Protein AF-0000000072604830 (afdb_homodimer)

Secondary structure (DSSP, 8-state):
--B-IIIIIIIIIISSEEE-S-SS--EEE-TT-GGGTS-------STTSTT---S-GGGGGG-SHHHHHHHHHHHHHHHHHH-GGGTTS-EEEEEETTHHHHHHHHHHHHHHHHHS--GGG---EEEEEEES---BHHHHHHHHHHHHHHTTSS-HHHHHHHHHH--TTS-GGG--HHHHHHHHHHHHHTTTS-TTSTTSPPP--GGG--S----HHHHHHHHHHHHHHHTS-TTHHHHHHHHHT-HHHHHHTT--TT--SS---SB-SS--------SB-HHHHHHHHHTT-EEEEEEETT-SSS-HHHHHHHHHHHTPPEEEEEEEEEETTEEEEEEEEETTEEEEEETT--SSHHHH-HHHHHHHHHHHHTT-PPPSS--/--B-IIIIIIIIIISSEEE-S-SS--EEE-TT-GGGTS-------STTSTT---S-GGGGGG-SHHHHHHHHHHHHHHHHHH-GGGTTS-EEEEEETTHHHHHHHHHHHHHHHHHS--GGG---EEEEEEES---BHHHHHHHHHHHHHHTTSS-HHHHHHHHHH--TTS-GGG--HHHHHHHHHHHHHTTTS-TTSTTSPPP--GGG--S----HHHHHHHHHHHHHHHTS-TTHHHHHHHHHT-HHHHHHTT--TT--SS---SB-SS--------SB-HHHHHHHHHTT-EEEEEEETT-SSS-HHHHHHHHHHHTPPEEEEEEEEEETTEEEEEEEEETTEEEEEETT--SSHHHH-HHHHHHHHHHHHTT-PPP-S--

Solvent-accessible surface area (backbone atoms only — not comparable to full-atom values): 41103 Å² total; per-residue (Å²): 128,37,50,20,31,53,51,47,42,32,38,54,37,39,28,58,41,31,63,42,96,51,100,49,97,44,74,40,80,37,94,44,19,44,63,80,79,40,90,81,83,77,64,46,49,42,68,57,7,47,73,30,70,71,96,50,77,70,56,67,80,58,36,27,53,66,55,39,26,51,54,52,47,52,47,51,51,51,49,37,67,74,40,55,89,55,41,83,41,84,36,71,48,72,42,52,33,57,24,29,47,51,50,55,52,30,48,49,51,52,54,54,44,49,75,72,47,60,79,87,66,50,64,47,67,52,32,38,40,30,26,24,41,45,46,33,51,37,35,34,51,49,16,24,56,52,46,35,43,67,62,64,68,47,39,70,66,60,51,49,48,39,67,71,62,41,62,46,86,41,57,83,90,67,54,53,71,72,32,47,56,47,50,49,56,57,55,54,55,44,75,69,43,40,44,46,28,63,72,49,73,71,57,78,66,73,75,74,66,71,77,85,83,73,81,65,65,64,53,52,50,54,50,47,54,51,24,52,36,62,64,36,59,65,49,46,68,61,34,44,40,56,49,63,56,32,67,71,50,24,58,76,66,68,41,54,80,83,57,67,94,62,80,54,40,55,52,34,85,78,68,84,67,69,74,45,74,76,63,54,39,54,68,58,51,52,54,40,33,74,70,65,37,42,38,38,40,33,20,17,53,33,12,50,66,44,11,45,48,8,50,51,47,40,52,57,70,66,59,60,56,75,74,38,70,69,39,58,22,35,51,82,56,34,66,38,27,32,33,32,32,34,69,49,36,34,41,34,39,32,60,66,10,17,47,58,33,33,43,60,35,30,65,60,41,38,51,52,50,51,25,58,76,67,71,45,78,70,42,73,52,72,86,128,35,51,19,31,52,50,48,41,32,38,55,37,39,26,60,41,31,64,42,97,51,100,48,98,42,75,39,80,37,94,45,19,44,64,79,78,40,89,81,84,77,65,46,50,42,69,59,7,47,72,30,70,72,96,48,78,70,56,67,79,57,35,27,51,66,55,39,24,50,52,49,49,52,48,52,51,51,50,37,66,75,41,56,90,55,42,83,40,83,36,71,49,73,41,51,33,56,26,29,48,51,50,55,52,31,47,48,52,52,54,54,43,50,75,71,46,59,79,88,65,49,64,47,68,52,33,39,40,30,27,22,41,45,45,32,53,36,34,34,52,49,16,24,54,52,47,36,42,67,61,62,68,48,39,69,65,59,51,50,50,39,66,72,62,42,61,46,86,40,56,82,91,68,53,54,71,71,31,47,56,45,49,48,57,56,56,53,55,44,74,68,43,41,44,49,28,63,75,49,75,71,59,77,67,73,72,74,66,71,76,85,84,72,82,64,66,62,51,53,48,54,50,48,54,51,25,51,38,62,66,39,59,64,50,47,68,60,36,46,41,56,49,63,56,33,67,71,49,24,57,75,66,68,40,55,80,84,57,67,94,61,81,54,42,55,54,35,84,78,68,83,65,68,75,46,73,76,62,53,39,54,69,59,50,52,53,40,31,74,70,66,37,43,38,38,42,34,20,16,53,34,13,51,66,44,12,46,48,8,50,51,46,40,52,58,69,66,60,61,55,76,73,38,70,69,40,57,24,36,50,80,58,33,65,38,28,33,33,33,33,34,69,48,37,32,41,36,39,32,61,65,10,18,48,59,33,32,42,64,35,30,65,61,41,37,52,51,49,52,24,58,77,66,72,45,78,72,43,73,52,72,88

Structure (mmCIF, N/CA/C/O backbone):
data_AF-0000000072604830-model_v1
#
loop_
_entity.id
_entity.type
_entity.pdbx_description
1 polymer Carboxypeptidase
#
loop_
_atom_site.group_PDB
_atom_site.id
_atom_site.type_symbol
_atom_site.label_atom_id
_atom_site.label_alt_id
_atom_site.label_comp_id
_atom_site.label_asym_id
_atom_site.label_entity_id
_atom_site.label_seq_id
_atom_site.pdbx_PDB_ins_code
_atom_site.Cartn_x
_atom_site.Cartn_y
_atom_site.Cartn_z
_atom_site.occupancy
_atom_site.B_iso_or_equiv
_atom_site.auth_seq_id
_atom_site.auth_comp_id
_atom_site.auth_asym_id
_atom_site.auth_atom_id
_atom_site.pdbx_PDB_model_num
ATOM 1 N N . PRO A 1 1 ? -8.211 -21.469 -10.703 1 78.56 1 PRO A N 1
ATOM 2 C CA . PRO A 1 1 ? -7.801 -22.453 -11.711 1 78.56 1 PRO A CA 1
ATOM 3 C C . PRO A 1 1 ? -8.211 -22.062 -13.125 1 78.56 1 PRO A C 1
ATOM 5 O O . PRO A 1 1 ? -9.188 -21.312 -13.305 1 78.56 1 PRO A O 1
ATOM 8 N N . GLY A 1 2 ? -7.328 -22.453 -14.047 1 86.69 2 GLY A N 1
ATOM 9 C CA . GLY A 1 2 ? -7.789 -22.375 -15.422 1 86.69 2 GLY A CA 1
ATOM 10 C C . GLY A 1 2 ? -7.246 -21.172 -16.172 1 86.69 2 GLY A C 1
ATOM 11 O O . GLY A 1 2 ? -7.789 -20.781 -17.203 1 86.69 2 GLY A O 1
ATOM 12 N N . CYS A 1 3 ? -6.215 -20.578 -15.578 1 92.75 3 CYS A N 1
ATOM 13 C CA . CYS A 1 3 ? -5.648 -19.422 -16.281 1 92.75 3 CYS A CA 1
ATOM 14 C C . CYS A 1 3 ? -4.348 -19.812 -16.984 1 92.75 3 CYS A C 1
ATOM 16 O O . CYS A 1 3 ? -3.629 -20.703 -16.516 1 92.75 3 CYS A O 1
ATOM 18 N N . SER A 1 4 ? -4.059 -19.125 -18.031 1 95.44 4 SER A N 1
ATOM 19 C CA . SER A 1 4 ? -3.012 -19.469 -18.984 1 95.44 4 SER A CA 1
ATOM 20 C C . SER A 1 4 ? -1.642 -19.031 -18.484 1 95.44 4 SER A C 1
ATOM 22 O O . SER A 1 4 ? -1.439 -17.844 -18.188 1 95.44 4 SER A O 1
ATOM 24 N N . SER A 1 5 ? -0.705 -19.922 -18.484 1 96 5 SER A N 1
ATOM 25 C CA . SER A 1 5 ? 0.685 -19.594 -18.172 1 96 5 SER A CA 1
ATOM 26 C C . SER A 1 5 ? 1.348 -18.891 -19.344 1 96 5 SER A C 1
ATOM 28 O O . SER A 1 5 ? 2.312 -18.141 -19.156 1 96 5 SER A O 1
ATOM 30 N N . ILE A 1 6 ? 0.886 -19.078 -20.547 1 95.44 6 ILE A N 1
ATOM 31 C CA . ILE A 1 6 ? 1.411 -18.391 -21.719 1 95.44 6 ILE A CA 1
ATOM 32 C C . ILE A 1 6 ? 0.915 -16.953 -21.734 1 95.44 6 ILE A C 1
ATOM 34 O O . ILE A 1 6 ? 1.678 -16.031 -22.016 1 95.44 6 ILE A O 1
ATOM 38 N N . GLY A 1 7 ? -0.315 -16.797 -21.406 1 94.19 7 GLY A N 1
ATOM 39 C CA . GLY A 1 7 ? -0.888 -15.469 -21.375 1 94.19 7 GLY A CA 1
ATOM 40 C C . GLY A 1 7 ? -0.309 -14.586 -20.281 1 94.19 7 GLY A C 1
ATOM 41 O O . GLY A 1 7 ? 0.319 -13.57 -20.562 1 94.19 7 GLY A O 1
ATOM 42 N N . TYR A 1 8 ? -0.467 -15.023 -19.031 1 93.94 8 TYR A N 1
ATOM 43 C CA . TYR A 1 8 ? 0.047 -14.25 -17.906 1 93.94 8 TYR A CA 1
ATOM 44 C C . TYR A 1 8 ? 1.554 -14.422 -17.766 1 93.94 8 TYR A C 1
ATOM 46 O O . TYR A 1 8 ? 2.318 -13.477 -17.969 1 93.94 8 TYR A O 1
ATOM 54 N N . GLY A 1 9 ? 1.972 -15.625 -17.562 1 95.44 9 GLY A N 1
ATOM 55 C CA . GLY A 1 9 ? 3.371 -15.914 -17.297 1 95.44 9 GLY A CA 1
ATOM 56 C C . GLY A 1 9 ? 4.301 -15.453 -18.391 1 95.44 9 GLY A C 1
ATOM 57 O O . GLY A 1 9 ? 5.152 -14.586 -18.188 1 95.44 9 GLY A O 1
ATOM 58 N N . GLU A 1 10 ? 4.113 -15.93 -19.562 1 96.44 10 GLU A N 1
ATOM 59 C CA . GLU A 1 10 ? 5.035 -15.641 -20.656 1 96.44 10 GLU A CA 1
ATOM 60 C C . GLU A 1 10 ? 4.816 -14.227 -21.203 1 96.44 10 GLU A C 1
ATOM 62 O O . GLU A 1 10 ? 5.762 -13.438 -21.281 1 96.44 10 GLU A O 1
ATOM 67 N N . ALA A 1 11 ? 3.633 -13.852 -21.469 1 94.69 11 ALA A N 1
ATOM 68 C CA . ALA A 1 11 ? 3.363 -12.656 -22.266 1 94.69 11 ALA A CA 1
ATOM 69 C C . ALA A 1 11 ? 3.33 -11.414 -21.391 1 94.69 11 ALA A C 1
ATOM 71 O O . ALA A 1 11 ? 3.561 -10.297 -21.875 1 94.69 11 ALA A O 1
ATOM 72 N N . GLU A 1 12 ? 3.1 -11.641 -20.094 1 94 12 GLU A N 1
ATOM 73 C CA . GLU A 1 12 ? 2.852 -10.438 -19.297 1 94 12 GLU A CA 1
ATOM 74 C C . GLU A 1 12 ? 3.814 -10.352 -18.109 1 94 12 GLU A C 1
ATOM 76 O O . GLU A 1 12 ? 3.908 -9.312 -17.469 1 94 12 GLU A O 1
ATOM 81 N N . GLU A 1 13 ? 4.594 -11.414 -17.875 1 95.62 13 GLU A N 1
ATOM 82 C CA . GLU A 1 13 ? 5.41 -11.406 -16.656 1 95.62 13 GLU A CA 1
ATOM 83 C C . GLU A 1 13 ? 6.871 -11.711 -16.969 1 95.62 13 GLU A C 1
ATOM 85 O O . GLU A 1 13 ? 7.73 -10.828 -16.891 1 95.62 13 GLU A O 1
ATOM 90 N N . LEU A 1 14 ? 7.148 -12.906 -17.438 1 95.38 14 LEU A N 1
ATOM 91 C CA . LEU A 1 14 ? 8.5 -13.453 -17.344 1 95.38 14 LEU A CA 1
ATOM 92 C C . LEU A 1 14 ? 9.094 -13.68 -18.734 1 95.38 14 LEU A C 1
ATOM 94 O O . LEU A 1 14 ? 10.289 -13.945 -18.859 1 95.38 14 LEU A O 1
ATOM 98 N N . GLY A 1 15 ? 8.336 -13.602 -19.734 1 95.62 15 GLY A N 1
ATOM 99 C CA . GLY A 1 15 ? 8.805 -13.961 -21.062 1 95.62 15 GLY A CA 1
ATOM 100 C C . GLY A 1 15 ? 9.656 -12.875 -21.703 1 95.62 15 GLY A C 1
ATOM 101 O O . GLY A 1 15 ? 9.844 -11.805 -21.125 1 95.62 15 GLY A O 1
ATOM 102 N N . PRO A 1 16 ? 10.172 -13.133 -22.844 1 95.44 16 PRO A N 1
ATOM 103 C CA . PRO A 1 16 ? 11.141 -12.258 -23.5 1 95.44 16 PRO A CA 1
ATOM 104 C C . PRO A 1 16 ? 10.492 -11.023 -24.141 1 95.44 16 PRO A C 1
ATOM 106 O O . PRO A 1 16 ? 11.18 -10.039 -24.422 1 95.44 16 PRO A O 1
ATOM 109 N N . PHE A 1 17 ? 9.133 -11.164 -24.359 1 93.25 17 PHE A N 1
ATOM 110 C CA . PHE A 1 17 ? 8.477 -10.07 -25.062 1 93.25 17 PHE A CA 1
ATOM 111 C C . PHE A 1 17 ? 7.211 -9.641 -24.328 1 93.25 17 PHE A C 1
ATOM 113 O O . PHE A 1 17 ? 6.488 -10.477 -23.781 1 93.25 17 PHE A O 1
ATOM 120 N N . PHE A 1 18 ? 6.98 -8.344 -24.391 1 90 18 PHE A N 1
ATOM 121 C CA . PHE A 1 18 ? 5.707 -7.785 -23.938 1 90 18 PHE A CA 1
ATOM 122 C C . PHE A 1 18 ? 4.906 -7.262 -25.125 1 90 18 PHE A C 1
ATOM 124 O O . PHE A 1 18 ? 5.473 -6.699 -26.078 1 90 18 PHE A O 1
ATOM 131 N N . LEU A 1 19 ? 3.729 -7.422 -24.969 1 87.19 19 LEU A N 1
ATOM 132 C CA . LEU A 1 19 ? 2.834 -6.969 -26.031 1 87.19 19 LEU A CA 1
ATOM 133 C C . LEU A 1 19 ? 2.531 -5.48 -25.891 1 87.19 19 LEU A C 1
ATOM 135 O O . LEU A 1 19 ? 2.525 -4.949 -24.781 1 87.19 19 LEU A O 1
ATOM 139 N N . GLN A 1 20 ? 2.381 -4.789 -26.984 1 82.75 20 GLN A N 1
ATOM 140 C CA . GLN A 1 20 ? 2.086 -3.361 -27 1 82.75 20 GLN A CA 1
ATOM 141 C C . GLN A 1 20 ? 0.689 -3.092 -27.547 1 82.75 20 GLN A C 1
ATOM 143 O O . GLN A 1 20 ? 0.086 -3.963 -28.188 1 82.75 20 GLN A O 1
ATOM 148 N N . ASP A 1 21 ? 0.238 -1.872 -27.156 1 78.81 21 ASP A N 1
ATOM 149 C CA . ASP A 1 21 ? -1.032 -1.411 -27.703 1 78.81 21 ASP A CA 1
ATOM 150 C C . ASP A 1 21 ? -0.893 -1.054 -29.188 1 78.81 21 ASP A C 1
ATOM 152 O O . ASP A 1 21 ? -0.492 0.062 -29.516 1 78.81 21 ASP A O 1
ATOM 156 N N . SER A 1 22 ? -1.045 -1.968 -30 1 71.56 22 SER A N 1
ATOM 157 C CA . SER A 1 22 ? -0.882 -1.733 -31.438 1 71.56 22 SER A CA 1
ATOM 158 C C . SER A 1 22 ? -1.846 -2.59 -32.25 1 71.56 22 SER A C 1
ATOM 160 O O . SER A 1 22 ? -2.211 -3.691 -31.828 1 71.56 22 SER A O 1
ATOM 162 N N . SER A 1 23 ? -2.34 -1.896 -33.188 1 70.19 23 SER A N 1
ATOM 163 C CA . SER A 1 23 ? -3.168 -2.631 -34.125 1 70.19 23 SER A CA 1
ATOM 164 C C . SER A 1 23 ? -2.363 -3.715 -34.844 1 70.19 23 SER A C 1
ATOM 166 O O . SER A 1 23 ? -2.936 -4.656 -35.406 1 70.19 23 SER A O 1
ATOM 168 N N . GLN A 1 24 ? -1.056 -3.521 -34.781 1 73.81 24 GLN A N 1
ATOM 169 C CA . GLN A 1 24 ? -0.147 -4.527 -35.312 1 73.81 24 GLN A CA 1
ATOM 170 C C . GLN A 1 24 ? 0.562 -5.285 -34.219 1 73.81 24 GLN A C 1
ATOM 172 O O . GLN A 1 24 ? 0.688 -4.781 -33.094 1 73.81 24 GLN A O 1
ATOM 177 N N . PRO A 1 25 ? 0.838 -6.48 -34.625 1 72 25 PRO A N 1
ATOM 178 C CA . PRO A 1 25 ? 1.626 -7.199 -33.625 1 72 25 PRO A CA 1
ATOM 179 C C . PRO A 1 25 ? 2.965 -6.523 -33.344 1 72 25 PRO A C 1
ATOM 181 O O . PRO A 1 25 ? 3.838 -6.473 -34.188 1 72 25 PRO A O 1
ATOM 184 N N . LYS A 1 26 ? 3.035 -5.812 -32.344 1 83.06 26 LYS A N 1
ATOM 185 C CA . LYS A 1 26 ? 4.273 -5.168 -31.906 1 83.06 26 LYS A CA 1
ATOM 186 C C . LYS A 1 26 ? 4.723 -5.691 -30.547 1 83.06 26 LYS A C 1
ATOM 188 O O . LYS A 1 26 ? 3.91 -5.824 -29.625 1 83.06 26 LYS A O 1
ATOM 193 N N . LEU A 1 27 ? 5.957 -6.168 -30.578 1 90.38 27 LEU A N 1
ATOM 194 C CA . LEU A 1 27 ? 6.547 -6.742 -29.375 1 90.38 27 LEU A CA 1
ATOM 195 C C . LEU A 1 27 ? 7.68 -5.863 -28.844 1 90.38 27 LEU A C 1
ATOM 197 O O . LEU A 1 27 ? 8.43 -5.281 -29.625 1 90.38 27 LEU A O 1
ATOM 201 N N . LYS A 1 28 ? 7.648 -5.734 -27.641 1 90.38 28 LYS A N 1
ATOM 202 C CA . LYS A 1 28 ? 8.758 -5.07 -26.953 1 90.38 28 LYS A CA 1
ATOM 203 C C . LYS A 1 28 ? 9.594 -6.066 -26.156 1 90.38 28 LYS A C 1
ATOM 205 O O . LYS A 1 28 ? 9.055 -6.945 -25.484 1 90.38 28 LYS A O 1
ATOM 210 N N . LEU A 1 29 ? 10.875 -5.938 -26.281 1 94.38 29 LEU A N 1
ATOM 211 C CA . LEU A 1 29 ? 11.773 -6.82 -25.547 1 94.38 29 LEU A CA 1
ATOM 212 C C . LEU A 1 29 ? 11.672 -6.578 -24.047 1 94.38 29 LEU A C 1
ATOM 214 O O . LEU A 1 29 ? 11.609 -5.43 -23.594 1 94.38 29 LEU A O 1
ATOM 218 N N . ASN A 1 30 ? 11.633 -7.609 -23.25 1 94.44 30 ASN A N 1
ATOM 219 C CA . ASN A 1 30 ? 11.703 -7.586 -21.797 1 94.44 30 ASN A CA 1
ATOM 220 C C . ASN A 1 30 ? 13.133 -7.75 -21.297 1 94.44 30 ASN A C 1
ATOM 222 O O . ASN A 1 30 ? 13.688 -8.852 -21.328 1 94.44 30 ASN A O 1
ATOM 226 N N . PRO A 1 31 ? 13.75 -6.703 -20.828 1 95.38 31 PRO A N 1
ATOM 227 C CA . PRO A 1 31 ? 15.141 -6.828 -20.391 1 95.38 31 PRO A CA 1
ATOM 228 C C . PRO A 1 31 ? 15.289 -7.664 -19.125 1 95.38 31 PRO A C 1
ATOM 230 O O . PRO A 1 31 ? 16.406 -8.094 -18.781 1 95.38 31 PRO A O 1
ATOM 233 N N . TYR A 1 32 ? 14.211 -7.969 -18.5 1 96.12 32 TYR A N 1
ATOM 234 C CA . TYR A 1 32 ? 14.281 -8.711 -17.25 1 96.12 32 TYR A CA 1
ATOM 235 C C . TYR A 1 32 ? 13.602 -10.07 -17.375 1 96.12 32 TYR A C 1
ATOM 237 O O . TYR A 1 32 ? 13.062 -10.594 -16.406 1 96.12 32 TYR A O 1
ATOM 245 N N . SER A 1 33 ? 13.586 -10.562 -18.531 1 97.19 33 SER A N 1
ATOM 246 C CA . SER A 1 33 ? 13.023 -11.891 -18.766 1 97.19 33 SER A CA 1
ATOM 247 C C . SER A 1 33 ? 13.766 -12.961 -17.969 1 97.19 33 SER A C 1
ATOM 249 O O . SER A 1 33 ? 14.984 -12.867 -17.781 1 97.19 33 SER A O 1
ATOM 251 N N . TRP A 1 34 ? 13.078 -13.977 -17.578 1 98.06 34 TRP A N 1
ATOM 252 C CA . TRP A 1 34 ? 13.672 -15.023 -16.75 1 98.06 34 TRP A CA 1
ATOM 253 C C . TRP A 1 34 ? 14.602 -15.906 -17.594 1 98.06 34 TRP A C 1
ATOM 255 O O . TRP A 1 34 ? 15.461 -16.609 -17.047 1 98.06 34 TRP A O 1
ATOM 265 N N . ASN A 1 35 ? 14.492 -15.852 -18.922 1 96.75 35 ASN A N 1
ATOM 266 C CA . ASN A 1 35 ? 15.383 -16.641 -19.75 1 96.75 35 ASN A CA 1
ATOM 267 C C . ASN A 1 35 ? 16.797 -16.078 -19.766 1 96.75 35 ASN A C 1
ATOM 269 O O . ASN A 1 35 ? 17.719 -16.703 -20.297 1 96.75 35 ASN A O 1
ATOM 273 N N . ASN A 1 36 ? 16.938 -14.984 -19.141 1 95.81 36 ASN A N 1
ATOM 274 C CA . ASN A 1 36 ? 18.281 -14.484 -18.859 1 95.81 36 ASN A CA 1
ATOM 275 C C . ASN A 1 36 ? 19.016 -15.383 -17.859 1 95.81 36 ASN A C 1
ATOM 277 O O . ASN A 1 36 ? 20.25 -15.352 -17.781 1 95.81 36 ASN A O 1
ATOM 281 N N . ALA A 1 37 ? 18.266 -16.219 -17.156 1 96.44 37 ALA A N 1
ATOM 282 C CA . ALA A 1 37 ? 18.875 -17 -16.094 1 96.44 37 ALA A CA 1
ATOM 283 C C . ALA A 1 37 ? 18.672 -18.5 -16.328 1 96.44 37 ALA A C 1
ATOM 285 O O . ALA A 1 37 ? 19.484 -19.312 -15.906 1 96.44 37 ALA A O 1
ATOM 286 N N . VAL A 1 38 ? 17.562 -18.812 -17 1 97.19 38 VAL A N 1
ATOM 287 C CA . VAL A 1 38 ? 17.203 -20.219 -17.125 1 97.19 38 VAL A CA 1
ATOM 288 C C . VAL A 1 38 ? 16.531 -20.453 -18.469 1 97.19 38 VAL A C 1
ATOM 290 O O . VAL A 1 38 ? 16.094 -19.5 -19.125 1 97.19 38 VAL A O 1
ATOM 293 N N . ASN A 1 39 ? 16.5 -21.75 -18.875 1 96.69 39 ASN A N 1
ATOM 294 C CA . ASN A 1 39 ? 15.555 -22.156 -19.922 1 96.69 39 ASN A CA 1
ATOM 295 C C . ASN A 1 39 ? 14.125 -22.203 -19.391 1 96.69 39 ASN A C 1
ATOM 297 O O . ASN A 1 39 ? 13.891 -22.641 -18.266 1 96.69 39 ASN A O 1
ATOM 301 N N . LEU A 1 40 ? 13.195 -21.766 -20.188 1 96.75 40 LEU A N 1
ATOM 302 C CA . LEU A 1 40 ? 11.82 -21.656 -19.703 1 96.75 40 LEU A CA 1
ATOM 303 C C . LEU A 1 40 ? 10.898 -22.594 -20.484 1 96.75 40 LEU A C 1
ATOM 305 O O . LEU A 1 40 ? 11.031 -22.719 -21.703 1 96.75 40 LEU A O 1
ATOM 309 N N . LEU A 1 41 ? 10.094 -23.25 -19.797 1 96.44 41 LEU A N 1
ATOM 310 C CA . LEU A 1 41 ? 8.984 -24.031 -20.328 1 96.44 41 LEU A CA 1
ATOM 311 C C . LEU A 1 41 ? 7.656 -23.562 -19.719 1 96.44 41 LEU A C 1
ATOM 313 O O . LEU A 1 41 ? 7.5 -23.531 -18.5 1 96.44 41 LEU A O 1
ATOM 317 N N . PHE A 1 42 ? 6.762 -23.109 -20.562 1 96.38 42 PHE A N 1
ATOM 318 C CA . PHE A 1 42 ? 5.43 -22.734 -20.125 1 96.38 42 PHE A CA 1
ATOM 319 C C . PHE A 1 42 ? 4.402 -23.797 -20.516 1 96.38 42 PHE A C 1
ATOM 321 O O . PHE A 1 42 ? 4.398 -24.281 -21.641 1 96.38 42 PHE A O 1
ATOM 328 N N . LEU A 1 43 ? 3.598 -24.094 -19.594 1 95.38 43 LEU A N 1
ATOM 329 C CA . LEU A 1 43 ? 2.607 -25.141 -19.828 1 95.38 43 LEU A CA 1
ATOM 330 C C . LEU A 1 43 ? 1.2 -24.625 -19.547 1 95.38 43 LEU A C 1
ATOM 332 O O . LEU A 1 43 ? 0.929 -24.109 -18.453 1 95.38 43 LEU A O 1
ATOM 336 N N . GLU A 1 44 ? 0.365 -24.672 -20.5 1 94.62 44 GLU A N 1
ATOM 337 C CA . GLU A 1 44 ? -1.056 -24.438 -20.266 1 94.62 44 GLU A CA 1
ATOM 338 C C . GLU A 1 44 ? -1.76 -25.703 -19.812 1 94.62 44 GLU A C 1
ATOM 340 O O . GLU A 1 44 ? -1.876 -26.672 -20.578 1 94.62 44 GLU A O 1
ATOM 345 N N . SER A 1 45 ? -2.111 -25.703 -18.703 1 93.5 45 SER A N 1
ATOM 346 C CA . SER A 1 45 ? -2.766 -26.828 -18.062 1 93.5 45 SER A CA 1
ATOM 347 C C . SER A 1 45 ? -3.896 -26.375 -17.156 1 93.5 45 SER A C 1
ATOM 349 O O . SER A 1 45 ? -3.842 -25.266 -16.594 1 93.5 45 SER A O 1
ATOM 351 N N . PRO A 1 46 ? -5 -27.219 -16.969 1 93.06 46 PRO A N 1
ATOM 352 C CA . PRO A 1 46 ? -5.312 -28.484 -17.625 1 93.06 46 PRO A CA 1
ATOM 353 C C . PRO A 1 46 ? -5.898 -28.312 -19.016 1 93.06 46 PRO A C 1
ATOM 355 O O . PRO A 1 46 ? -5.809 -27.219 -19.594 1 93.06 46 PRO A O 1
ATOM 358 N N . VAL A 1 47 ? -6.277 -29.406 -19.578 1 91.56 47 VAL A N 1
ATOM 359 C CA . VAL A 1 47 ? -6.957 -29.344 -20.875 1 91.56 47 VAL A CA 1
ATOM 360 C C . VAL A 1 47 ? -8.07 -28.297 -20.812 1 91.56 47 VAL A C 1
ATOM 362 O O . VAL A 1 47 ? -8.797 -28.203 -19.828 1 91.56 47 VAL A O 1
ATOM 365 N N . GLY A 1 48 ? -8.148 -27.438 -21.859 1 89.81 48 GLY A N 1
ATOM 366 C CA . GLY A 1 48 ? -9.156 -26.391 -21.906 1 89.81 48 GLY A CA 1
ATOM 367 C C . GLY A 1 48 ? -8.594 -25 -21.641 1 89.81 48 GLY A C 1
ATOM 368 O O . GLY A 1 48 ? -9.242 -24 -21.938 1 89.81 48 GLY A O 1
ATOM 369 N N . VAL A 1 49 ? -7.418 -24.969 -21.125 1 93.56 49 VAL A N 1
ATOM 370 C CA . VAL A 1 49 ? -6.773 -23.688 -20.844 1 93.56 49 VAL A CA 1
ATOM 371 C C . VAL A 1 49 ? -5.941 -23.25 -22.047 1 93.56 49 VAL A C 1
ATOM 373 O O . VAL A 1 49 ? -5.102 -24.016 -22.531 1 93.56 49 VAL A O 1
ATOM 376 N N . GLY A 1 50 ? -6.191 -22.031 -22.484 1 94.25 50 GLY A N 1
ATOM 377 C CA . GLY A 1 50 ? -5.449 -21.516 -23.609 1 94.25 50 GLY A CA 1
ATOM 378 C C . GLY A 1 50 ? -5.539 -22.391 -24.844 1 94.25 50 GLY A C 1
ATOM 379 O O . GLY A 1 50 ? -6.637 -22.734 -25.297 1 94.25 50 GLY A O 1
ATOM 380 N N . PHE A 1 51 ? -4.34 -22.906 -25.297 1 94.44 51 PHE A N 1
ATOM 381 C CA . PHE A 1 51 ? -4.281 -23.719 -26.5 1 94.44 51 PHE A CA 1
ATOM 382 C C . PHE A 1 51 ? -4.277 -25.203 -26.172 1 94.44 51 PHE A C 1
ATOM 384 O O . PHE A 1 51 ? -4.219 -26.047 -27.062 1 94.44 51 PHE A O 1
ATOM 391 N N . SER A 1 52 ? -4.316 -25.516 -24.875 1 92.88 52 SER A N 1
ATOM 392 C CA . SER A 1 52 ? -4.344 -26.922 -24.484 1 92.88 52 SER A CA 1
ATOM 393 C C . SER A 1 52 ? -5.648 -27.594 -24.906 1 92.88 52 SER A C 1
ATOM 395 O O . SER A 1 52 ? -6.73 -27.016 -24.719 1 92.88 52 SER A O 1
ATOM 397 N N . TYR A 1 53 ? -5.5 -28.781 -25.469 1 89.62 53 TYR A N 1
ATOM 398 C CA . TYR A 1 53 ? -6.684 -29.453 -25.984 1 89.62 53 TYR A CA 1
ATOM 399 C C . TYR A 1 53 ? -6.609 -30.953 -25.734 1 89.62 53 TYR A C 1
ATOM 401 O O . TYR A 1 53 ? -5.586 -31.469 -25.281 1 89.62 53 TYR A O 1
ATOM 409 N N . THR A 1 54 ? -7.68 -31.594 -25.891 1 88.19 54 THR A N 1
ATOM 410 C CA . THR A 1 54 ? -7.809 -33.062 -25.797 1 88.19 54 THR A CA 1
ATOM 411 C C . THR A 1 54 ? -8.633 -33.594 -26.969 1 88.19 54 THR A C 1
ATOM 413 O O . THR A 1 54 ? -9.43 -32.844 -27.562 1 88.19 54 THR A O 1
ATOM 416 N N . ASN A 1 55 ? -8.312 -34.844 -27.281 1 86.25 55 ASN A N 1
ATOM 417 C CA . ASN A 1 55 ? -9.094 -35.531 -28.297 1 86.25 55 ASN A CA 1
ATOM 418 C C . ASN A 1 55 ? -10.25 -36.312 -27.672 1 86.25 55 ASN A C 1
ATOM 420 O O . ASN A 1 55 ? -11.031 -36.938 -28.391 1 86.25 55 ASN A O 1
ATOM 424 N N . THR A 1 56 ? -10.305 -36.219 -26.406 1 86.94 56 THR A N 1
ATOM 425 C CA . THR A 1 56 ? -11.352 -36.906 -25.656 1 86.94 56 THR A CA 1
ATOM 426 C C . THR A 1 56 ? -12.211 -35.938 -24.875 1 86.94 56 THR A C 1
ATOM 428 O O . THR A 1 56 ? -11.758 -35.375 -23.875 1 86.94 56 THR A O 1
ATOM 431 N N . SER A 1 57 ? -13.453 -35.875 -25.203 1 79.5 57 SER A N 1
ATOM 432 C CA . SER A 1 57 ? -14.344 -34.875 -24.656 1 79.5 57 SER A CA 1
ATOM 433 C C . SER A 1 57 ? -14.578 -35.094 -23.172 1 79.5 57 SER A C 1
ATOM 435 O O . SER A 1 57 ? -14.797 -34.125 -22.422 1 79.5 57 SER A O 1
ATOM 437 N N . SER A 1 58 ? -14.523 -36.312 -22.719 1 83.69 58 SER A N 1
ATOM 438 C CA . SER A 1 58 ? -14.82 -36.594 -21.312 1 83.69 58 SER A CA 1
ATOM 439 C C . SER A 1 58 ? -13.75 -36.031 -20.391 1 83.69 58 SER A C 1
ATOM 441 O O . SER A 1 58 ? -13.977 -35.906 -19.188 1 83.69 58 SER A O 1
ATOM 443 N N . ASP A 1 59 ? -12.617 -35.625 -20.922 1 85.5 59 ASP A N 1
ATOM 444 C CA . ASP A 1 59 ? -11.508 -35.125 -20.094 1 85.5 59 ASP A CA 1
ATOM 445 C C . ASP A 1 59 ? -11.891 -33.844 -19.406 1 85.5 59 ASP A C 1
ATOM 447 O O . ASP A 1 59 ? -11.469 -33.594 -18.281 1 85.5 59 ASP A O 1
ATOM 451 N N . ILE A 1 60 ? -12.711 -33.062 -20.047 1 83.25 60 ILE A N 1
ATOM 452 C CA . ILE A 1 60 ? -13.062 -31.75 -19.562 1 83.25 60 ILE A CA 1
ATOM 453 C C . ILE A 1 60 ? -13.953 -31.875 -18.328 1 83.25 60 ILE A C 1
ATOM 455 O O . ILE A 1 60 ? -13.961 -31 -17.453 1 83.25 60 ILE A O 1
ATOM 459 N N . SER A 1 61 ? -14.648 -33 -18.203 1 84.06 61 SER A N 1
ATOM 460 C CA . SER A 1 61 ? -15.586 -33.219 -17.109 1 84.06 61 SER A CA 1
ATOM 461 C C . SER A 1 61 ? -14.891 -33.812 -15.891 1 84.06 61 SER A C 1
ATOM 463 O O . SER A 1 61 ? -15.508 -34 -14.836 1 84.06 61 SER A O 1
ATOM 465 N N . GLU A 1 62 ? -13.633 -34.062 -16.031 1 88.94 62 GLU A N 1
ATOM 466 C CA . GLU A 1 62 ? -12.914 -34.719 -14.945 1 88.94 62 GLU A CA 1
ATOM 467 C C . GLU A 1 62 ? -11.844 -33.812 -14.352 1 88.94 62 GLU A C 1
ATOM 469 O O . GLU A 1 62 ? -10.992 -34.281 -13.586 1 88.94 62 GLU A O 1
ATOM 474 N N . LEU A 1 63 ? -11.945 -32.625 -14.656 1 91.88 63 LEU A N 1
ATOM 475 C CA . LEU A 1 63 ? -10.875 -31.719 -14.281 1 91.88 63 LEU A CA 1
ATOM 476 C C . LEU A 1 63 ? -10.805 -31.562 -12.766 1 91.88 63 LEU A C 1
ATOM 478 O O . LEU A 1 63 ? -11.836 -31.609 -12.086 1 91.88 63 LEU A O 1
ATOM 482 N N . GLY A 1 64 ? -9.648 -31.422 -12.203 1 93.94 64 GLY A N 1
ATOM 483 C CA . GLY A 1 64 ? -9.281 -31.25 -10.805 1 93.94 64 GLY A CA 1
ATOM 484 C C . GLY A 1 64 ? -7.785 -31.156 -10.586 1 93.94 64 GLY A C 1
ATOM 485 O O . GLY A 1 64 ? -7.008 -31.219 -11.539 1 93.94 64 GLY A O 1
ATOM 486 N N . ASP A 1 65 ? -7.426 -30.984 -9.367 1 96.31 65 ASP A N 1
ATOM 487 C CA . ASP A 1 65 ? -6.008 -30.844 -9.047 1 96.31 65 ASP A CA 1
ATOM 488 C C . ASP A 1 65 ? -5.238 -32.125 -9.367 1 96.31 65 ASP A C 1
ATOM 490 O O . ASP A 1 65 ? -4.152 -32.062 -9.953 1 96.31 65 ASP A O 1
ATOM 494 N N . ALA A 1 66 ? -5.812 -33.25 -9.008 1 96 66 ALA A N 1
ATOM 495 C CA . ALA A 1 66 ? -5.121 -34.531 -9.164 1 96 66 ALA A CA 1
ATOM 496 C C . ALA A 1 66 ? -4.828 -34.812 -10.625 1 96 66 ALA A C 1
ATOM 498 O O . ALA A 1 66 ? -3.705 -35.188 -10.984 1 96 66 ALA A O 1
ATOM 499 N N . ILE A 1 67 ? -5.859 -34.719 -11.461 1 95.12 67 ILE A N 1
ATOM 500 C CA . ILE A 1 67 ? -5.676 -35.031 -12.875 1 95.12 67 ILE A CA 1
ATOM 501 C C . ILE A 1 67 ? -4.738 -34 -13.508 1 95.12 67 ILE A C 1
ATOM 503 O O . ILE A 1 67 ? -3.965 -34.312 -14.406 1 95.12 67 ILE A O 1
ATOM 507 N N . THR A 1 68 ? -4.836 -32.75 -13.086 1 96.31 68 THR A N 1
ATOM 508 C CA . THR A 1 68 ? -3.938 -31.703 -13.594 1 96.31 68 THR A CA 1
ATOM 509 C C . THR A 1 68 ? -2.486 -32.062 -13.273 1 96.31 68 THR A C 1
ATOM 511 O O . THR A 1 68 ? -1.61 -31.938 -14.133 1 96.31 68 THR A O 1
ATOM 514 N N . ALA A 1 69 ? -2.205 -32.469 -12.039 1 97.5 69 ALA A N 1
ATOM 515 C CA . ALA A 1 69 ? -0.856 -32.875 -11.633 1 97.5 69 ALA A CA 1
ATOM 516 C C . ALA A 1 69 ? -0.362 -34.062 -12.43 1 97.5 69 ALA A C 1
ATOM 518 O O . ALA A 1 69 ? 0.775 -34.094 -12.906 1 97.5 69 ALA A O 1
ATOM 519 N N . LYS A 1 70 ? -1.193 -35.031 -12.602 1 96.31 70 LYS A N 1
ATOM 520 C CA . LYS A 1 70 ? -0.827 -36.25 -13.32 1 96.31 70 LYS A CA 1
ATOM 521 C C . LYS A 1 70 ? -0.511 -35.938 -14.789 1 96.31 70 LYS A C 1
ATOM 523 O O . LYS A 1 70 ? 0.48 -36.438 -15.328 1 96.31 70 LYS A O 1
ATOM 528 N N . ASP A 1 71 ? -1.397 -35.188 -15.391 1 95.81 71 ASP A N 1
ATOM 529 C CA . ASP A 1 71 ? -1.191 -34.844 -16.797 1 95.81 71 ASP A CA 1
ATOM 530 C C . ASP A 1 71 ? 0.084 -34.031 -16.969 1 95.81 71 ASP A C 1
ATOM 532 O O . ASP A 1 71 ? 0.831 -34.25 -17.938 1 95.81 71 ASP A O 1
ATOM 536 N N . SER A 1 72 ? 0.301 -33.125 -16.078 1 97.19 72 SER A N 1
ATOM 537 C CA . SER A 1 72 ? 1.514 -32.312 -16.141 1 97.19 72 SER A CA 1
ATOM 538 C C . SER A 1 72 ? 2.76 -33.188 -15.953 1 97.19 72 SER A C 1
ATOM 540 O O . SER A 1 72 ? 3.77 -32.969 -16.625 1 97.19 72 SER A O 1
ATOM 542 N N . HIS A 1 73 ? 2.691 -34.094 -15 1 96.62 73 HIS A N 1
ATOM 543 C CA . HIS A 1 73 ? 3.807 -35 -14.773 1 96.62 73 HIS A CA 1
ATOM 544 C C . HIS A 1 73 ? 4.102 -35.812 -16.016 1 96.62 73 HIS A C 1
ATOM 546 O O . HIS A 1 73 ? 5.258 -35.969 -16.406 1 96.62 73 HIS A O 1
ATOM 552 N N . THR A 1 74 ? 3.053 -36.344 -16.625 1 95.38 74 THR A N 1
ATOM 553 C CA . THR A 1 74 ? 3.201 -37.125 -17.859 1 95.38 74 THR A CA 1
ATOM 554 C C . THR A 1 74 ? 3.844 -36.281 -18.953 1 95.38 74 THR A C 1
ATOM 556 O O . THR A 1 74 ? 4.723 -36.75 -19.672 1 95.38 74 THR A O 1
ATOM 559 N N . PHE A 1 75 ? 3.365 -35.062 -19.078 1 96.12 75 PHE A N 1
ATOM 560 C CA . PHE A 1 75 ? 3.943 -34.156 -20.062 1 96.12 75 PHE A CA 1
ATOM 561 C C . PHE A 1 75 ? 5.441 -34 -19.828 1 96.12 75 PHE A C 1
ATOM 563 O O . PHE A 1 75 ? 6.23 -34.094 -20.766 1 96.12 75 PHE A O 1
ATOM 570 N N . ILE A 1 76 ? 5.879 -33.75 -18.578 1 96.44 76 ILE A N 1
ATOM 571 C CA . ILE A 1 76 ? 7.273 -33.469 -18.266 1 96.44 76 ILE A CA 1
ATOM 572 C C . ILE A 1 76 ? 8.133 -34.688 -18.578 1 96.44 76 ILE A C 1
ATOM 574 O O . ILE A 1 76 ? 9.211 -34.562 -19.156 1 96.44 76 ILE A O 1
ATOM 578 N N . ILE A 1 77 ? 7.648 -35.844 -18.234 1 94 77 ILE A N 1
ATOM 579 C CA . ILE A 1 77 ? 8.375 -37.062 -18.5 1 94 77 ILE A CA 1
ATOM 580 C C . ILE A 1 77 ? 8.578 -37.25 -20.016 1 94 77 ILE A C 1
ATOM 582 O O . ILE A 1 77 ? 9.688 -37.5 -20.469 1 94 77 ILE A O 1
ATOM 586 N N . ASN A 1 78 ? 7.523 -37.062 -20.719 1 95.31 78 ASN A N 1
ATOM 587 C CA . ASN A 1 78 ? 7.602 -37.25 -22.156 1 95.31 78 ASN A CA 1
ATOM 588 C C . ASN A 1 78 ? 8.445 -36.156 -22.812 1 95.31 78 ASN A C 1
ATOM 590 O O . ASN A 1 78 ? 9.117 -36.406 -23.812 1 95.31 78 ASN A O 1
ATOM 594 N N . TRP A 1 79 ? 8.352 -34.969 -22.297 1 95.75 79 TRP A N 1
ATOM 595 C CA . TRP A 1 79 ? 9.172 -33.875 -22.797 1 95.75 79 TRP A CA 1
ATOM 596 C C . TRP A 1 79 ? 10.656 -34.188 -22.656 1 95.75 79 TRP A C 1
ATOM 598 O O . TRP A 1 79 ? 11.438 -34.031 -23.594 1 95.75 79 TRP A O 1
ATOM 608 N N . PHE A 1 80 ? 11.078 -34.781 -21.516 1 94.69 80 PHE A N 1
ATOM 609 C CA . PHE A 1 80 ? 12.477 -35.094 -21.281 1 94.69 80 PHE A CA 1
ATOM 610 C C . PHE A 1 80 ? 12.898 -36.281 -22.125 1 94.69 80 PHE A C 1
ATOM 612 O O . PHE A 1 80 ? 14.062 -36.406 -22.531 1 94.69 80 PHE A O 1
ATOM 619 N N . ARG A 1 81 ? 11.945 -37.156 -22.406 1 93.19 81 ARG A N 1
ATOM 620 C CA . ARG A 1 81 ? 12.242 -38.25 -23.312 1 93.19 81 ARG A CA 1
ATOM 621 C C . ARG A 1 81 ? 12.5 -37.75 -24.719 1 93.19 81 ARG A C 1
ATOM 623 O O . ARG A 1 81 ? 13.391 -38.25 -25.422 1 93.19 81 ARG A O 1
ATOM 630 N N . ARG A 1 82 ? 11.742 -36.812 -25.047 1 95.25 82 ARG A N 1
ATOM 631 C CA . ARG A 1 82 ? 11.859 -36.25 -26.391 1 95.25 82 ARG A CA 1
ATOM 632 C C . ARG A 1 82 ? 13.109 -35.375 -26.516 1 95.25 82 ARG A C 1
ATOM 634 O O . ARG A 1 82 ? 13.727 -35.312 -27.578 1 95.25 82 ARG A O 1
ATOM 641 N N . PHE A 1 83 ? 13.508 -34.719 -25.422 1 95.56 83 PHE A N 1
ATOM 642 C CA . PHE A 1 83 ? 14.672 -33.844 -25.406 1 95.56 83 PHE A CA 1
ATOM 643 C C . PHE A 1 83 ? 15.656 -34.281 -24.328 1 95.56 83 PHE A C 1
ATOM 645 O O . PHE A 1 83 ? 15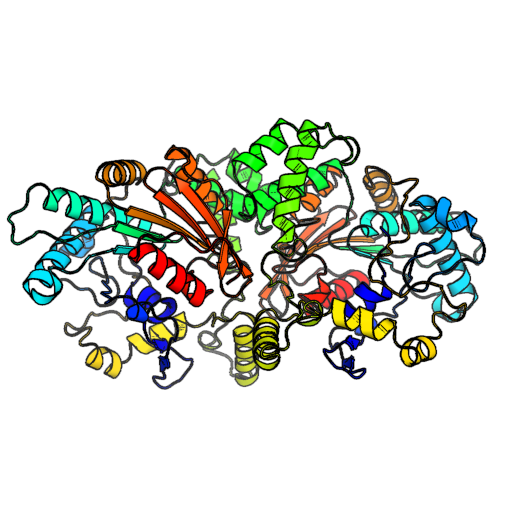.906 -33.531 -23.375 1 95.56 83 PHE A O 1
ATOM 652 N N . PRO A 1 84 ? 16.359 -35.375 -24.562 1 93.25 84 PRO A N 1
ATOM 653 C CA . PRO A 1 84 ? 17.203 -35.969 -23.531 1 93.25 84 PRO A CA 1
ATOM 654 C C . PRO A 1 84 ? 18.406 -35.094 -23.172 1 93.25 84 PRO A C 1
ATOM 656 O O . PRO A 1 84 ? 18.984 -35.281 -22.094 1 93.25 84 PRO A O 1
ATOM 659 N N . GLN A 1 85 ? 18.797 -34.156 -24.047 1 94.06 85 GLN A N 1
ATOM 660 C CA . GLN A 1 85 ? 19.922 -33.281 -23.766 1 94.06 85 GLN A CA 1
ATOM 661 C C . GLN A 1 85 ? 19.656 -32.406 -22.531 1 94.06 85 GLN A C 1
ATOM 663 O O . GLN A 1 85 ? 20.594 -31.875 -21.938 1 94.06 85 GLN A O 1
ATOM 668 N N . PHE A 1 86 ? 18.391 -32.312 -22.125 1 95.06 86 PHE A N 1
ATOM 669 C CA . PHE A 1 86 ? 18.047 -31.422 -21.016 1 95.06 86 PHE A CA 1
ATOM 670 C C . PHE A 1 86 ? 17.828 -32.25 -19.734 1 95.06 86 PHE A C 1
ATOM 672 O O . PHE A 1 86 ? 17.609 -31.672 -18.656 1 95.06 86 PHE A O 1
ATOM 679 N N . ARG A 1 87 ? 17.984 -33.5 -19.75 1 91.38 87 ARG A N 1
ATOM 680 C CA . ARG A 1 87 ? 17.641 -34.375 -18.625 1 91.38 87 ARG A CA 1
ATOM 681 C C . ARG A 1 87 ? 18.578 -34.125 -17.453 1 91.38 87 ARG A C 1
ATOM 683 O O . ARG A 1 87 ? 18.188 -34.281 -16.297 1 91.38 87 ARG A O 1
ATOM 690 N N . SER A 1 88 ? 19.797 -33.875 -17.75 1 92.44 88 SER A N 1
ATOM 691 C CA . SER A 1 88 ? 20.781 -33.719 -16.688 1 92.44 88 SER A CA 1
ATOM 692 C C . SER A 1 88 ? 20.703 -32.312 -16.062 1 92.44 88 SER A C 1
ATOM 694 O O . SER A 1 88 ? 21.297 -32.094 -15.008 1 92.44 88 SER A O 1
ATOM 696 N N . HIS A 1 89 ? 19.938 -31.453 -16.656 1 95.56 89 HIS A N 1
ATOM 697 C CA . HIS A 1 89 ? 19.828 -30.109 -16.125 1 95.56 89 HIS A CA 1
ATOM 698 C C . HIS A 1 89 ? 19.016 -30.094 -14.828 1 95.56 89 HIS A C 1
ATOM 700 O O . HIS A 1 89 ? 18.078 -30.875 -14.672 1 95.56 89 HIS A O 1
ATOM 706 N N . LYS A 1 90 ? 19.438 -29.172 -13.883 1 97.75 90 LYS A N 1
ATOM 707 C CA . LYS A 1 90 ? 18.578 -28.922 -12.727 1 97.75 90 LYS A CA 1
ATOM 708 C C . LYS A 1 90 ? 17.203 -28.438 -13.172 1 97.75 90 LYS A C 1
ATOM 710 O O . LYS A 1 90 ? 17.094 -27.641 -14.102 1 97.75 90 LYS A O 1
ATOM 715 N N . PHE A 1 91 ? 16.172 -29 -12.555 1 98.19 91 PHE A N 1
ATOM 716 C CA . PHE A 1 91 ? 14.797 -28.688 -12.914 1 98.19 91 PHE A CA 1
ATOM 717 C C . PHE A 1 91 ? 14.086 -28 -11.758 1 98.19 91 PHE A C 1
ATOM 719 O O . PHE A 1 91 ? 14.25 -28.391 -10.602 1 98.19 91 PHE A O 1
ATOM 726 N N . TYR A 1 92 ? 13.414 -26.969 -12.016 1 98.56 92 TYR A N 1
ATOM 727 C CA . TYR A 1 92 ? 12.633 -26.203 -11.062 1 98.56 92 TYR A CA 1
ATOM 728 C C . TYR A 1 92 ? 11.227 -25.953 -11.586 1 98.56 92 TYR A C 1
ATOM 730 O O . TYR A 1 92 ? 10.984 -26 -12.797 1 98.56 92 TYR A O 1
ATOM 738 N N . ILE A 1 93 ? 10.344 -25.734 -10.711 1 98.69 93 ILE A N 1
ATOM 739 C CA . ILE A 1 93 ? 8.984 -25.344 -11.078 1 98.69 93 ILE A CA 1
ATOM 740 C C . ILE A 1 93 ? 8.633 -24.016 -10.414 1 98.69 93 ILE A C 1
ATOM 742 O O . ILE A 1 93 ? 9.023 -23.766 -9.273 1 98.69 93 ILE A O 1
ATOM 746 N N . ALA A 1 94 ? 7.949 -23.172 -11.109 1 98.31 94 ALA A N 1
ATOM 747 C CA . ALA A 1 94 ? 7.469 -21.906 -10.555 1 98.31 94 ALA A CA 1
ATOM 748 C C . ALA A 1 94 ? 6 -21.672 -10.914 1 98.31 94 ALA A C 1
ATOM 750 O O . ALA A 1 94 ? 5.504 -22.219 -11.898 1 98.31 94 ALA A O 1
ATOM 751 N N . GLY A 1 95 ? 5.324 -20.969 -10.164 1 97.44 95 GLY A N 1
ATOM 752 C CA . GLY A 1 95 ? 3.939 -20.594 -10.406 1 97.44 95 GLY A CA 1
ATOM 753 C C . GLY A 1 95 ? 3.439 -19.5 -9.477 1 97.44 95 GLY A C 1
ATOM 754 O O . GLY A 1 95 ? 4.172 -19.047 -8.594 1 97.44 95 GLY 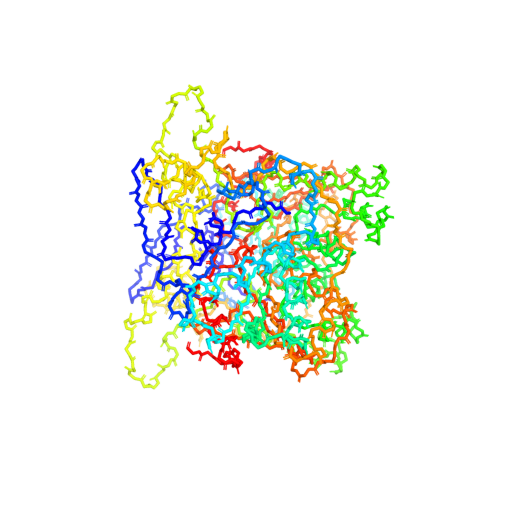A O 1
ATOM 755 N N . GLU A 1 96 ? 2.279 -19.047 -9.727 1 96.56 96 GLU A N 1
ATOM 756 C CA . GLU A 1 96 ? 1.665 -17.969 -8.953 1 96.56 96 GLU A CA 1
ATOM 757 C C . GLU A 1 96 ? 0.18 -18.234 -8.719 1 96.56 96 GLU A C 1
ATOM 759 O O . GLU A 1 96 ? -0.473 -18.891 -9.531 1 96.56 96 GLU A O 1
ATOM 764 N N . SER A 1 97 ? -0.324 -17.734 -7.617 1 96.81 97 SER A N 1
ATOM 765 C CA . SER A 1 97 ? -1.76 -17.797 -7.359 1 96.81 97 SER A CA 1
ATOM 766 C C . SER A 1 97 ? -2.201 -19.234 -7.074 1 96.81 97 SER A C 1
ATOM 768 O O . SER A 1 97 ? -1.653 -19.891 -6.191 1 96.81 97 SER A O 1
ATOM 770 N N . TYR A 1 98 ? -3.08 -19.797 -7.898 1 96.12 98 TYR A N 1
ATOM 771 C CA . TYR A 1 98 ? -3.557 -21.156 -7.676 1 96.12 98 TYR A CA 1
ATOM 772 C C . TYR A 1 98 ? -2.434 -22.172 -7.875 1 96.12 98 TYR A C 1
ATOM 774 O O . TYR A 1 98 ? -2.557 -23.328 -7.473 1 96.12 98 TYR A O 1
ATOM 782 N N . ALA A 1 99 ? -1.333 -21.656 -8.383 1 97.12 99 ALA A N 1
ATOM 783 C CA . ALA A 1 99 ? -0.154 -22.516 -8.477 1 97.12 99 ALA A CA 1
ATOM 784 C C . ALA A 1 99 ? 0.321 -22.953 -7.098 1 97.12 99 ALA A C 1
ATOM 786 O O . ALA A 1 99 ? 1.125 -23.875 -6.973 1 97.12 99 ALA A O 1
ATOM 787 N N . GLY A 1 100 ? -0.22 -22.344 -6.09 1 98.25 100 GLY A N 1
ATOM 788 C CA . GLY A 1 100 ? -0.013 -22.859 -4.75 1 98.25 100 GLY A CA 1
ATOM 789 C C . GLY A 1 100 ? -0.556 -24.266 -4.57 1 98.25 100 GLY A C 1
ATOM 790 O O . GLY A 1 100 ? -0.152 -24.984 -3.652 1 98.25 100 GLY A O 1
ATOM 791 N N . HIS A 1 101 ? -1.449 -24.656 -5.41 1 97.56 101 HIS A N 1
ATOM 792 C CA . HIS A 1 101 ? -1.933 -26.031 -5.469 1 97.56 101 HIS A CA 1
ATOM 793 C C . HIS A 1 101 ? -1.192 -26.828 -6.531 1 97.56 101 HIS A C 1
ATOM 795 O O . HIS A 1 101 ? -0.625 -27.891 -6.238 1 97.56 101 HIS A O 1
ATOM 801 N N . TYR A 1 102 ? -1.088 -26.297 -7.691 1 98.12 102 TYR A N 1
ATOM 802 C CA . TYR A 1 102 ? -0.556 -27.016 -8.852 1 98.12 102 TYR A CA 1
ATOM 803 C C . TYR A 1 102 ? 0.896 -27.406 -8.625 1 98.12 102 TYR A C 1
ATOM 805 O O . TYR A 1 102 ? 1.265 -28.562 -8.828 1 98.12 102 TYR A O 1
ATOM 813 N N . VAL A 1 103 ? 1.668 -26.469 -8.188 1 98.69 103 VAL A N 1
ATOM 814 C CA . VAL A 1 103 ? 3.115 -26.656 -8.164 1 98.69 103 VAL A CA 1
ATOM 815 C C . VAL A 1 103 ? 3.494 -27.656 -7.086 1 98.69 103 VAL A C 1
ATOM 817 O O . VAL A 1 103 ? 4.211 -28.625 -7.355 1 98.69 103 VAL A O 1
ATOM 820 N N . PRO A 1 104 ? 2.992 -27.531 -5.863 1 98.88 104 PRO A N 1
ATOM 821 C CA . PRO A 1 104 ? 3.344 -28.531 -4.855 1 98.88 104 PRO A CA 1
ATOM 822 C C . PRO A 1 104 ? 2.84 -29.922 -5.211 1 98.88 104 PRO A C 1
ATOM 824 O O . PRO A 1 104 ? 3.545 -30.922 -4.996 1 98.88 104 PRO A O 1
ATOM 827 N N . GLN A 1 105 ? 1.685 -30 -5.762 1 98.69 105 GLN A N 1
ATOM 828 C CA . GLN A 1 105 ? 1.129 -31.312 -6.082 1 98.69 105 GLN A CA 1
ATOM 829 C C . GLN A 1 105 ? 1.91 -31.984 -7.211 1 98.69 105 GLN A C 1
ATOM 831 O O . GLN A 1 105 ? 2.174 -33.188 -7.16 1 98.69 105 GLN A O 1
ATOM 836 N N . LEU A 1 106 ? 2.238 -31.219 -8.219 1 98.62 106 LEU A N 1
ATOM 837 C CA . LEU A 1 106 ? 3.111 -31.75 -9.266 1 98.62 106 LEU A CA 1
ATOM 838 C C . LEU A 1 106 ? 4.473 -32.125 -8.695 1 98.62 106 LEU A C 1
ATOM 840 O O . LEU A 1 106 ? 5.02 -33.188 -9.047 1 98.62 106 LEU A O 1
ATOM 844 N N . SER A 1 107 ? 5.02 -31.297 -7.848 1 98.81 107 SER A N 1
ATOM 845 C CA . SER A 1 107 ? 6.309 -31.547 -7.215 1 98.81 107 SER A CA 1
ATOM 846 C C . SER A 1 107 ? 6.285 -32.844 -6.402 1 98.81 107 SER A C 1
ATOM 848 O O . SER A 1 107 ? 7.262 -33.594 -6.391 1 98.81 107 SER A O 1
ATOM 850 N N . GLU A 1 108 ? 5.188 -33.031 -5.719 1 98.12 108 GLU A N 1
ATOM 851 C CA . GLU A 1 108 ? 5.047 -34.25 -4.926 1 98.12 108 GLU A CA 1
ATOM 852 C C . GLU A 1 108 ? 5.117 -35.5 -5.805 1 98.12 108 GLU A C 1
ATOM 854 O O . GLU A 1 108 ? 5.773 -36.469 -5.453 1 98.12 108 GLU A O 1
ATOM 859 N N . LEU A 1 109 ? 4.48 -35.469 -6.953 1 96.5 109 LEU A N 1
ATOM 860 C CA . LEU A 1 109 ? 4.508 -36.594 -7.887 1 96.5 109 LEU A CA 1
ATOM 861 C C . LEU A 1 109 ? 5.922 -36.844 -8.398 1 96.5 109 LEU A C 1
ATOM 863 O O . LEU A 1 109 ? 6.367 -37.969 -8.5 1 96.5 109 LEU A O 1
ATOM 867 N N . ILE A 1 110 ? 6.566 -35.75 -8.781 1 97.25 110 ILE A N 1
ATOM 868 C CA . ILE A 1 110 ? 7.934 -35.875 -9.273 1 97.25 110 ILE A CA 1
ATOM 869 C C . ILE A 1 110 ? 8.828 -36.469 -8.18 1 97.25 110 ILE A C 1
ATOM 871 O O . ILE A 1 110 ? 9.625 -37.375 -8.445 1 97.25 110 ILE A O 1
ATOM 875 N N . PHE A 1 111 ? 8.688 -35.938 -6.969 1 96.81 111 PHE A N 1
ATOM 876 C CA . PHE A 1 111 ? 9.469 -36.375 -5.82 1 96.81 111 PHE A CA 1
ATOM 877 C C . PHE A 1 111 ? 9.273 -37.875 -5.582 1 96.81 111 PHE A C 1
ATOM 879 O O . PHE A 1 111 ? 10.25 -38.625 -5.441 1 96.81 111 PHE A O 1
ATOM 886 N N . ASP A 1 112 ? 8.047 -38.344 -5.578 1 95.31 112 ASP A N 1
ATOM 887 C CA . ASP A 1 112 ? 7.723 -39.75 -5.344 1 95.31 112 ASP A CA 1
ATOM 888 C C . ASP A 1 112 ? 8.25 -40.625 -6.473 1 95.31 112 ASP A C 1
ATOM 890 O O . ASP A 1 112 ? 8.766 -41.719 -6.223 1 95.31 112 ASP A O 1
ATOM 894 N N . ASN A 1 113 ? 8.047 -40.125 -7.637 1 93.38 113 ASN A N 1
ATOM 895 C CA . ASN A 1 113 ? 8.539 -40.875 -8.781 1 93.38 113 ASN A CA 1
ATOM 896 C C . ASN A 1 113 ? 10.055 -41 -8.758 1 93.38 113 ASN A C 1
ATOM 898 O O . ASN A 1 113 ? 10.602 -42.031 -9.188 1 93.38 113 ASN A O 1
ATOM 902 N N . ASN A 1 114 ? 10.734 -40 -8.375 1 93.5 114 ASN A N 1
ATOM 903 C CA . ASN A 1 114 ? 12.195 -40 -8.297 1 93.5 114 ASN A CA 1
ATOM 904 C C . ASN A 1 114 ? 12.688 -41.031 -7.266 1 93.5 114 ASN A C 1
ATOM 906 O O . ASN A 1 114 ? 13.797 -41.531 -7.375 1 93.5 114 ASN A O 1
ATOM 910 N N . LEU A 1 115 ? 11.969 -41.375 -6.25 1 89.69 115 LEU A N 1
ATOM 911 C CA . LEU A 1 115 ? 12.336 -42.312 -5.215 1 89.69 115 LEU A CA 1
ATOM 912 C C . LEU A 1 115 ? 12.203 -43.75 -5.723 1 89.69 115 LEU A C 1
ATOM 914 O O . LEU A 1 115 ? 12.938 -44.656 -5.293 1 89.69 115 LEU A O 1
ATOM 918 N N . ASN A 1 116 ? 11.203 -44.031 -6.602 1 75.88 116 ASN A N 1
ATOM 919 C CA . ASN A 1 116 ? 10.93 -45.375 -7.074 1 75.88 116 ASN A CA 1
ATOM 920 C C . ASN A 1 116 ? 11.18 -45.5 -8.57 1 75.88 116 ASN A C 1
ATOM 922 O O . ASN A 1 116 ? 10.469 -46.25 -9.258 1 75.88 116 ASN A O 1
ATOM 926 N N . HIS A 1 117 ? 12.102 -44.875 -9.156 1 63.41 117 HIS A N 1
ATOM 927 C CA . HIS A 1 117 ? 12 -44.656 -10.594 1 63.41 117 HIS A CA 1
ATOM 928 C C . HIS A 1 117 ? 12.898 -45.656 -11.352 1 63.41 117 HIS A C 1
ATOM 930 O O . HIS A 1 117 ? 13.898 -46.125 -10.812 1 63.41 117 HIS A O 1
ATOM 936 N N . ALA A 1 118 ? 12.273 -46.062 -12.422 1 65.94 118 ALA A N 1
ATOM 937 C CA . ALA A 1 118 ? 13.211 -46.469 -13.469 1 65.94 118 ALA A CA 1
ATOM 938 C C . ALA A 1 118 ? 14.125 -45.312 -13.859 1 65.94 118 ALA A C 1
ATOM 940 O O . ALA A 1 118 ? 13.703 -44.156 -13.867 1 65.94 118 ALA A O 1
ATOM 941 N N . GLU A 1 119 ? 15.312 -45.562 -13.938 1 65.75 119 GLU A N 1
ATOM 942 C CA . GLU A 1 119 ? 16.359 -44.594 -14.219 1 65.75 119 GLU A CA 1
ATOM 943 C C . GLU A 1 119 ? 15.938 -43.625 -15.328 1 65.75 119 GLU A C 1
ATOM 945 O O . GLU A 1 119 ? 16.219 -42.438 -15.266 1 65.75 119 GLU A O 1
ATOM 950 N N . LYS A 1 120 ? 15.07 -44.062 -16.234 1 73.69 120 LYS A N 1
ATOM 951 C CA . LYS A 1 120 ? 14.766 -43.281 -17.422 1 73.69 120 LYS A CA 1
ATOM 952 C C . LYS A 1 120 ? 13.742 -42.188 -17.109 1 73.69 120 LYS A C 1
ATOM 954 O O . LYS A 1 120 ? 13.602 -41.25 -17.875 1 73.69 120 LYS A O 1
ATOM 959 N N . ASP A 1 121 ? 13.203 -42.188 -16.016 1 84.88 121 ASP A N 1
ATOM 960 C CA . ASP A 1 121 ? 12.148 -41.219 -15.734 1 84.88 121 ASP A CA 1
ATOM 961 C C . ASP A 1 121 ? 12.539 -40.312 -14.57 1 84.88 121 ASP A C 1
ATOM 963 O O . ASP A 1 121 ? 11.695 -39.562 -14.039 1 84.88 121 ASP A O 1
ATOM 967 N N . TYR A 1 122 ? 13.797 -40.375 -14.242 1 91.5 122 TYR A N 1
ATOM 968 C CA . TYR A 1 122 ? 14.297 -39.531 -13.172 1 91.5 122 TYR A CA 1
ATOM 969 C C . TYR A 1 122 ? 14.375 -38.062 -13.625 1 91.5 122 TYR A C 1
ATOM 971 O O . TYR A 1 122 ? 14.859 -37.781 -14.727 1 91.5 122 TYR A O 1
ATOM 979 N N . ILE A 1 123 ? 13.836 -37.188 -12.875 1 94.81 123 ILE A N 1
ATOM 980 C CA . ILE A 1 123 ? 13.93 -35.75 -13.102 1 94.81 123 ILE A CA 1
ATOM 981 C C . ILE A 1 123 ? 14.82 -35.125 -12.039 1 94.81 123 ILE A C 1
ATOM 983 O O . ILE A 1 123 ? 14.617 -35.312 -10.844 1 94.81 123 ILE A O 1
ATOM 987 N N . ASN A 1 124 ? 15.891 -34.375 -12.414 1 95.69 124 ASN A N 1
ATOM 988 C CA . ASN A 1 124 ? 16.781 -33.688 -11.492 1 95.69 124 ASN A CA 1
ATOM 989 C C . ASN A 1 124 ? 16.109 -32.5 -10.836 1 95.69 124 ASN A C 1
ATOM 991 O O . ASN A 1 124 ? 16.578 -31.375 -10.969 1 95.69 124 ASN A O 1
ATOM 995 N N . PHE A 1 125 ? 15.07 -32.812 -10.109 1 97.44 125 PHE A N 1
ATOM 996 C CA . PHE A 1 125 ? 14.195 -31.828 -9.5 1 97.44 125 PHE A CA 1
ATOM 997 C C . PHE A 1 125 ? 14.82 -31.266 -8.234 1 97.44 125 PHE A C 1
ATOM 999 O O . PHE A 1 125 ? 15.125 -32 -7.301 1 97.44 125 PHE A O 1
ATOM 1006 N N . LYS A 1 126 ? 14.977 -29.859 -8.156 1 98.12 126 LYS A N 1
ATOM 1007 C CA . LYS A 1 126 ? 15.727 -29.25 -7.066 1 98.12 126 LYS A CA 1
ATOM 1008 C C . LYS A 1 126 ? 14.812 -28.422 -6.172 1 98.12 126 LYS A C 1
ATOM 1010 O O . LYS A 1 126 ? 15.117 -28.188 -5 1 98.12 126 LYS A O 1
ATOM 1015 N N . GLY A 1 127 ? 13.719 -27.953 -6.672 1 98.5 127 GLY A N 1
ATOM 1016 C CA . GLY A 1 127 ? 12.867 -27.109 -5.848 1 98.5 127 GLY A CA 1
ATOM 1017 C C . GLY A 1 127 ? 11.867 -26.297 -6.656 1 98.5 127 GLY A C 1
ATOM 1018 O O . GLY A 1 127 ? 11.789 -26.438 -7.879 1 98.5 127 GLY A O 1
ATOM 1019 N N . PHE A 1 128 ? 11.07 -25.469 -5.965 1 98.81 128 PHE A N 1
ATOM 1020 C CA . PHE A 1 128 ? 10.094 -24.656 -6.68 1 98.81 128 PHE A CA 1
ATOM 1021 C C . PHE A 1 128 ? 9.883 -23.312 -5.969 1 98.81 128 PHE A C 1
ATOM 1023 O O . PHE A 1 128 ? 10.234 -23.172 -4.797 1 98.81 128 PHE A O 1
ATOM 1030 N N . LEU A 1 129 ? 9.367 -22.391 -6.691 1 97.94 129 LEU A N 1
ATOM 1031 C CA . LEU A 1 129 ? 9.047 -21.031 -6.27 1 97.94 129 LEU A CA 1
ATOM 1032 C C . LEU A 1 129 ? 7.59 -20.703 -6.574 1 97.94 129 LEU A C 1
ATOM 1034 O O . LEU A 1 129 ? 7.141 -20.859 -7.715 1 97.94 129 LEU A O 1
ATOM 1038 N N . ILE A 1 130 ? 6.848 -20.266 -5.523 1 98.62 130 ILE A N 1
ATOM 1039 C CA . ILE A 1 130 ? 5.441 -19.953 -5.773 1 98.62 130 ILE A CA 1
ATOM 1040 C C . ILE A 1 130 ? 5.113 -18.562 -5.223 1 98.62 130 ILE A C 1
ATOM 1042 O O . ILE A 1 130 ? 5.527 -18.219 -4.113 1 98.62 130 ILE A O 1
ATOM 1046 N N . GLY A 1 131 ? 4.438 -17.734 -5.996 1 98.5 131 GLY A N 1
ATOM 1047 C CA . GLY A 1 131 ? 4.137 -16.344 -5.668 1 98.5 131 GLY A CA 1
ATOM 1048 C C . GLY A 1 131 ? 2.67 -16.109 -5.355 1 98.5 131 GLY A C 1
ATOM 1049 O O . GLY A 1 131 ? 1.793 -16.656 -6.027 1 98.5 131 GLY A O 1
ATOM 1050 N N . ASN A 1 132 ? 2.518 -15.234 -4.324 1 98.31 132 ASN A N 1
ATOM 1051 C CA . ASN A 1 132 ? 1.145 -14.992 -3.896 1 98.31 132 ASN A CA 1
ATOM 1052 C C . ASN A 1 132 ? 0.278 -16.234 -4.047 1 98.31 132 ASN A C 1
ATOM 1054 O O . ASN A 1 132 ? -0.781 -16.188 -4.676 1 98.31 132 ASN A O 1
ATOM 1058 N N . ALA A 1 133 ? 0.638 -17.266 -3.375 1 98.5 133 ALA A N 1
ATOM 1059 C CA . ALA A 1 133 ? 0.171 -18.625 -3.623 1 98.5 133 ALA A CA 1
ATOM 1060 C C . ALA A 1 133 ? -1.017 -18.969 -2.727 1 98.5 133 ALA A C 1
ATOM 1062 O O . ALA A 1 133 ? -0.99 -18.703 -1.522 1 98.5 133 ALA A O 1
ATOM 1063 N N . LEU A 1 134 ? -1.984 -19.531 -3.348 1 97.5 134 LEU A N 1
ATOM 1064 C CA . LEU A 1 134 ? -3.066 -20.125 -2.572 1 97.5 134 LEU A CA 1
ATOM 1065 C C . LEU A 1 134 ? -2.607 -21.406 -1.895 1 97.5 134 LEU A C 1
ATOM 1067 O O . LEU A 1 134 ? -2.215 -22.359 -2.568 1 97.5 134 LEU A O 1
ATOM 1071 N N . LEU A 1 135 ? -2.662 -21.453 -0.507 1 98.25 135 LEU A N 1
ATOM 1072 C CA . LEU A 1 135 ? -2.041 -22.578 0.172 1 98.25 135 LEU A CA 1
ATOM 1073 C C . LEU A 1 135 ? -3 -23.203 1.181 1 98.25 135 LEU A C 1
ATOM 1075 O O . LEU A 1 135 ? -2.906 -24.391 1.478 1 98.25 135 LEU A O 1
ATOM 1079 N N . ASP A 1 136 ? -3.834 -22.359 1.735 1 98.12 136 ASP A N 1
ATOM 1080 C CA . ASP A 1 136 ? -4.707 -22.797 2.826 1 98.12 136 ASP A CA 1
ATOM 1081 C C . ASP A 1 136 ? -5.992 -21.969 2.854 1 98.12 136 ASP A C 1
ATOM 1083 O O . ASP A 1 136 ? -5.969 -20.781 3.152 1 98.12 136 ASP A O 1
ATOM 1087 N N . ASP A 1 137 ? -7.098 -22.594 2.666 1 95.12 137 ASP A N 1
ATOM 1088 C CA . ASP A 1 137 ? -8.375 -21.906 2.488 1 95.12 137 ASP A CA 1
ATOM 1089 C C . ASP A 1 137 ? -8.695 -21.016 3.695 1 95.12 137 ASP A C 1
ATOM 1091 O O . ASP A 1 137 ? -9.117 -19.875 3.537 1 95.12 137 ASP A O 1
ATOM 1095 N N . GLU A 1 138 ? -8.523 -21.531 4.863 1 97.38 138 GLU A N 1
ATOM 1096 C CA . GLU A 1 138 ? -8.875 -20.812 6.086 1 97.38 138 GLU A CA 1
ATOM 1097 C C . GLU A 1 138 ? -8.078 -19.531 6.223 1 97.38 138 GLU A C 1
ATOM 1099 O O . GLU A 1 138 ? -8.648 -18.438 6.344 1 97.38 138 GLU A O 1
ATOM 1104 N N . THR A 1 139 ? -6.766 -19.641 6.176 1 98.25 139 THR A N 1
ATOM 1105 C CA . THR A 1 139 ? -5.887 -18.5 6.406 1 98.25 139 THR A CA 1
ATOM 1106 C C . THR A 1 139 ? -5.914 -17.547 5.219 1 98.25 139 THR A C 1
ATOM 1108 O O . THR A 1 139 ? -5.785 -16.328 5.387 1 98.25 139 THR A O 1
ATOM 1111 N N . ASP A 1 140 ? -6.059 -18.094 4.008 1 97.31 140 ASP A N 1
ATOM 1112 C CA . ASP A 1 140 ? -6.145 -17.266 2.818 1 97.31 140 ASP A CA 1
ATOM 1113 C C . ASP A 1 140 ? -7.395 -16.391 2.85 1 97.31 140 ASP A C 1
ATOM 1115 O O . ASP A 1 140 ? -7.336 -15.195 2.537 1 97.31 140 ASP A O 1
ATOM 1119 N N . GLN A 1 141 ? -8.516 -16.953 3.248 1 96.12 141 GLN A N 1
ATOM 1120 C CA . GLN A 1 141 ? -9.758 -16.188 3.324 1 96.12 141 GLN A CA 1
ATOM 1121 C C . GLN A 1 141 ? -9.688 -15.133 4.418 1 96.12 141 GLN A C 1
ATOM 1123 O O . GLN A 1 141 ? -10.047 -13.977 4.195 1 96.12 141 GLN A O 1
ATOM 1128 N N . LYS A 1 142 ? -9.227 -15.539 5.566 1 98 142 LYS A N 1
ATOM 1129 C CA . LYS A 1 142 ? -9.102 -14.594 6.672 1 98 142 LYS A CA 1
ATOM 1130 C C . LYS A 1 142 ? -8.164 -13.445 6.309 1 98 142 LYS A C 1
ATOM 1132 O O . LYS A 1 142 ? -8.469 -12.281 6.57 1 98 142 LYS A O 1
ATOM 1137 N N . GLY A 1 143 ? -7.016 -13.852 5.746 1 98.12 143 GLY A N 1
ATOM 1138 C CA . GLY A 1 143 ? -6.016 -12.859 5.391 1 98.12 143 GLY A CA 1
ATOM 1139 C C . GLY A 1 143 ? -6.508 -11.859 4.363 1 98.12 143 GLY A C 1
ATOM 1140 O O . GLY A 1 143 ? -6.145 -10.68 4.41 1 98.12 143 GLY A O 1
ATOM 1141 N N . MET A 1 144 ? -7.281 -12.336 3.438 1 97.31 144 MET A N 1
ATOM 1142 C CA . MET A 1 144 ? -7.848 -11.477 2.402 1 97.31 144 MET A CA 1
ATOM 1143 C C . MET A 1 144 ? -8.742 -10.406 3.014 1 97.31 144 MET A C 1
ATOM 1145 O O . MET A 1 144 ? -8.672 -9.234 2.633 1 97.31 144 MET A O 1
ATOM 1149 N N . ILE A 1 145 ? -9.57 -10.773 3.982 1 98.19 145 ILE A N 1
ATOM 1150 C CA . ILE A 1 145 ? -10.508 -9.859 4.629 1 98.19 145 ILE A CA 1
ATOM 1151 C C . ILE A 1 145 ? -9.742 -8.859 5.492 1 98.19 145 ILE A C 1
ATOM 1153 O O . ILE A 1 145 ? -9.992 -7.656 5.426 1 98.19 145 ILE A O 1
ATOM 1157 N N . ASP A 1 146 ? -8.797 -9.352 6.266 1 98.31 146 ASP A N 1
ATOM 1158 C CA . ASP A 1 146 ? -7.992 -8.477 7.117 1 98.31 146 ASP A CA 1
ATOM 1159 C C . ASP A 1 146 ? -7.227 -7.453 6.285 1 98.31 146 ASP A C 1
ATOM 1161 O O . ASP A 1 146 ? -7.164 -6.273 6.641 1 98.31 146 ASP A O 1
ATOM 1165 N N . TYR A 1 147 ? -6.695 -7.926 5.223 1 98.44 147 TYR A N 1
ATOM 1166 C CA . TYR A 1 147 ? -5.922 -7.059 4.34 1 98.44 147 TYR A CA 1
ATOM 1167 C C . TYR A 1 147 ? -6.785 -5.934 3.785 1 98.44 147 TYR A C 1
ATOM 1169 O O . TYR A 1 147 ? -6.352 -4.777 3.73 1 98.44 147 TYR A O 1
ATOM 1177 N N . ALA A 1 148 ? -7.941 -6.25 3.338 1 98.25 148 ALA A N 1
ATOM 1178 C CA . ALA A 1 148 ? -8.844 -5.258 2.76 1 98.25 148 ALA A CA 1
ATOM 1179 C C . ALA A 1 148 ? -9.188 -4.172 3.775 1 98.25 148 ALA A C 1
ATOM 1181 O O . ALA A 1 148 ? -9.25 -2.988 3.434 1 98.25 148 ALA A O 1
ATOM 1182 N N . TRP A 1 149 ? -9.43 -4.574 4.992 1 98.38 149 TRP A N 1
ATOM 1183 C CA . TRP A 1 149 ? -9.758 -3.602 6.027 1 98.38 149 TRP A CA 1
ATOM 1184 C C . TRP A 1 149 ? -8.547 -2.744 6.375 1 98.38 149 TRP A C 1
ATOM 1186 O O . TRP A 1 149 ? -8.648 -1.518 6.449 1 98.38 149 TRP A O 1
ATOM 1196 N N . ASP A 1 150 ? -7.395 -3.371 6.488 1 96.75 150 ASP A N 1
ATOM 1197 C CA . ASP A 1 150 ? -6.164 -2.701 6.898 1 96.75 150 ASP A CA 1
ATOM 1198 C C . ASP A 1 150 ? -5.703 -1.701 5.84 1 96.75 150 ASP A C 1
ATOM 1200 O O . ASP A 1 150 ? -5.035 -0.715 6.16 1 96.75 150 ASP A O 1
ATOM 1204 N N . HIS A 1 151 ? -6.055 -1.957 4.617 1 97.12 151 HIS A N 1
ATOM 1205 C CA . HIS A 1 151 ? -5.633 -1.089 3.521 1 97.12 151 HIS A CA 1
ATOM 1206 C C . HIS A 1 151 ? -6.754 -0.136 3.113 1 97.12 151 HIS A C 1
ATOM 1208 O O . HIS A 1 151 ? -6.703 0.461 2.035 1 97.12 151 HIS A O 1
ATOM 1214 N N . ALA A 1 152 ? -7.781 -0.03 3.908 1 97.12 152 ALA A N 1
ATOM 1215 C CA . ALA A 1 152 ? -8.844 0.971 3.812 1 97.12 152 ALA A CA 1
ATOM 1216 C C . ALA A 1 152 ? -9.75 0.692 2.621 1 97.12 152 ALA A C 1
ATOM 1218 O O . ALA A 1 152 ? -10.375 1.608 2.08 1 97.12 152 ALA A O 1
ATOM 1219 N N . VAL A 1 153 ? -9.859 -0.57 2.219 1 97.5 153 VAL A N 1
ATOM 1220 C CA . VAL A 1 153 ? -10.664 -0.919 1.052 1 97.5 153 VAL A CA 1
ATOM 1221 C C . VAL A 1 153 ? -12.117 -1.117 1.464 1 97.5 153 VAL A C 1
ATOM 1223 O O . VAL A 1 153 ? -13.031 -0.802 0.701 1 97.5 153 VAL A O 1
ATOM 1226 N N . ILE A 1 154 ? -12.328 -1.619 2.693 1 98.06 154 ILE A N 1
ATOM 1227 C CA . ILE A 1 154 ? -13.695 -1.893 3.119 1 98.06 154 ILE A CA 1
ATOM 1228 C C . ILE A 1 154 ? -13.984 -1.174 4.438 1 98.06 154 ILE A C 1
ATOM 1230 O O . ILE A 1 154 ? -13.055 -0.76 5.137 1 98.06 154 ILE A O 1
ATOM 1234 N N . SER A 1 155 ? -15.234 -1.051 4.754 1 97.69 155 SER A N 1
ATOM 1235 C CA . SER A 1 155 ? -15.688 -0.332 5.941 1 97.69 155 SER A CA 1
ATOM 1236 C C . SER A 1 155 ? -15.469 -1.158 7.203 1 97.69 155 SER A C 1
ATOM 1238 O O . SER A 1 155 ? -15.273 -2.373 7.133 1 97.69 155 SER A O 1
ATOM 1240 N N . ASP A 1 156 ? -15.492 -0.457 8.328 1 97.19 156 ASP A N 1
ATOM 1241 C CA . ASP A 1 156 ? -15.484 -1.133 9.617 1 97.19 156 ASP A CA 1
ATOM 1242 C C . ASP A 1 156 ? -16.656 -2.105 9.742 1 97.19 156 ASP A C 1
ATOM 1244 O O . ASP A 1 156 ? -16.484 -3.236 10.203 1 97.19 156 ASP A O 1
ATOM 1248 N N . ALA A 1 157 ? -17.781 -1.66 9.32 1 96.94 157 ALA A N 1
ATOM 1249 C CA . ALA A 1 157 ? -19 -2.461 9.469 1 96.94 157 ALA A CA 1
ATOM 1250 C C . ALA A 1 157 ? -18.906 -3.754 8.664 1 96.94 157 ALA A C 1
ATOM 1252 O O . ALA A 1 157 ? -19.25 -4.828 9.164 1 96.94 157 ALA A O 1
ATOM 1253 N N . LEU A 1 158 ? -18.516 -3.625 7.441 1 97.94 158 LEU A N 1
ATOM 1254 C CA . LEU A 1 158 ? -18.391 -4.809 6.594 1 97.94 158 LEU A CA 1
ATOM 1255 C C . LEU A 1 158 ? -17.375 -5.785 7.172 1 97.94 158 LEU A C 1
ATOM 1257 O O . LEU A 1 158 ? -17.609 -6.992 7.211 1 97.94 158 LEU A O 1
ATOM 1261 N N . TYR A 1 159 ? -16.25 -5.27 7.586 1 98.31 159 TYR A N 1
ATOM 1262 C CA . TYR A 1 159 ? -15.219 -6.09 8.211 1 98.31 159 TYR A CA 1
ATOM 1263 C C . TYR A 1 159 ? -15.773 -6.836 9.422 1 98.31 159 TYR A C 1
ATOM 1265 O O . TYR A 1 159 ? -15.578 -8.047 9.555 1 98.31 159 TYR A O 1
ATOM 1273 N N . HIS A 1 160 ? -16.438 -6.148 10.312 1 97.88 160 HIS A N 1
ATOM 1274 C CA . HIS A 1 160 ? -16.984 -6.73 11.531 1 97.88 160 HIS A CA 1
ATOM 1275 C C . HIS A 1 160 ? -18.047 -7.781 11.211 1 97.88 160 HIS A C 1
ATOM 1277 O O . HIS A 1 160 ? -18.094 -8.836 11.836 1 97.88 160 HIS A O 1
ATOM 1283 N N . ASN A 1 161 ? -18.891 -7.477 10.266 1 98.19 161 ASN A N 1
ATOM 1284 C CA . ASN A 1 161 ? -19.938 -8.43 9.875 1 98.19 161 ASN A CA 1
ATOM 1285 C C . ASN A 1 161 ? -19.328 -9.734 9.359 1 98.19 161 ASN A C 1
ATOM 1287 O O . ASN A 1 161 ? -19.719 -10.82 9.789 1 98.19 161 ASN A O 1
ATOM 1291 N N . ILE A 1 162 ? -18.359 -9.641 8.508 1 98.38 162 ILE A N 1
ATOM 1292 C CA . ILE A 1 162 ? -17.75 -10.836 7.934 1 98.38 162 ILE A CA 1
ATOM 1293 C C . ILE A 1 162 ? -17.078 -11.648 9.031 1 98.38 162 ILE A C 1
ATOM 1295 O O . ILE A 1 162 ? -17.25 -12.867 9.117 1 98.38 162 ILE A O 1
ATOM 1299 N N . THR A 1 163 ? -16.344 -10.969 9.891 1 97.81 163 THR A N 1
ATOM 1300 C CA . THR A 1 163 ? -15.562 -11.656 10.922 1 97.81 163 THR A CA 1
ATOM 1301 C C . THR A 1 163 ? -16.484 -12.281 11.961 1 97.81 163 THR A C 1
ATOM 1303 O O . THR A 1 163 ? -16.156 -13.312 12.555 1 97.81 163 THR A O 1
ATOM 1306 N N . ALA A 1 164 ? -17.625 -11.68 12.172 1 97.94 164 ALA A N 1
ATOM 1307 C CA . ALA A 1 164 ? -18.578 -12.188 13.164 1 97.94 164 ALA A CA 1
ATOM 1308 C C . ALA A 1 164 ? -19.406 -13.336 12.586 1 97.94 164 ALA A C 1
ATOM 1310 O O . ALA A 1 164 ? -19.75 -14.281 13.297 1 97.94 164 ALA A O 1
ATOM 1311 N N . ILE A 1 165 ? -19.719 -13.242 11.32 1 97.88 165 ILE A N 1
ATOM 1312 C CA . ILE A 1 165 ? -20.734 -14.109 10.742 1 97.88 165 ILE A CA 1
ATOM 1313 C C . ILE A 1 165 ? -20.062 -15.297 10.039 1 97.88 165 ILE A C 1
ATOM 1315 O O . ILE A 1 165 ? -20.578 -16.406 10.07 1 97.88 165 ILE A O 1
ATOM 1319 N N . CYS A 1 166 ? -18.969 -15.102 9.414 1 97.38 166 CYS A N 1
ATOM 1320 C CA . CYS A 1 166 ? -18.359 -16.109 8.562 1 97.38 166 CYS A CA 1
ATOM 1321 C C . CYS A 1 166 ? -17.422 -17.016 9.367 1 97.38 166 CYS A C 1
ATOM 1323 O O . CYS A 1 166 ? -16.75 -16.547 10.281 1 97.38 166 CYS A O 1
ATOM 1325 N N . ASP A 1 167 ? -17.469 -18.281 9.008 1 97 167 ASP A N 1
ATOM 1326 C CA . ASP A 1 167 ? -16.516 -19.266 9.516 1 97 167 ASP A CA 1
ATOM 1327 C C . ASP A 1 167 ? -15.477 -19.625 8.453 1 97 167 ASP A C 1
ATOM 1329 O O . ASP A 1 167 ? -15.734 -20.453 7.574 1 97 167 ASP A O 1
ATOM 1333 N N . PHE A 1 168 ? -14.281 -19.203 8.625 1 94.69 168 PHE A N 1
ATOM 1334 C CA . PHE A 1 168 ? -13.258 -19.312 7.59 1 94.69 168 PHE A CA 1
ATOM 1335 C C . PHE A 1 168 ? -12.688 -20.734 7.555 1 94.69 168 PHE A C 1
ATOM 1337 O O . PHE A 1 168 ? -11.945 -21.078 6.629 1 94.69 168 PHE A O 1
ATOM 1344 N N . LYS A 1 169 ? -13 -21.531 8.531 1 92.5 169 LYS A N 1
ATOM 1345 C CA . LYS A 1 169 ? -12.609 -22.938 8.477 1 92.5 169 LYS A CA 1
ATOM 1346 C C . LYS A 1 169 ? -13.398 -23.703 7.414 1 92.5 169 LYS A C 1
ATOM 1348 O O . LYS A 1 169 ? -13 -24.781 6.988 1 92.5 169 LYS A O 1
ATOM 1353 N N . ARG A 1 170 ? -14.461 -23.078 7.008 1 89.88 170 ARG A N 1
ATOM 1354 C CA . ARG A 1 170 ? -15.258 -23.656 5.93 1 89.88 170 ARG A CA 1
ATOM 1355 C C . ARG A 1 170 ? -14.828 -23.094 4.578 1 89.88 170 ARG A C 1
ATOM 1357 O O . ARG A 1 170 ? -14.477 -21.922 4.469 1 89.88 170 ARG A O 1
ATOM 1364 N N . PRO A 1 171 ? -14.922 -24.031 3.598 1 83.25 171 PRO A N 1
ATOM 1365 C CA . PRO A 1 171 ? -14.664 -23.5 2.256 1 83.25 171 PRO A CA 1
ATOM 1366 C C . PRO A 1 171 ? -15.594 -22.359 1.877 1 83.25 171 PRO A C 1
ATOM 1368 O O . PRO A 1 171 ? -16.766 -22.344 2.281 1 83.25 171 PRO A O 1
ATOM 1371 N N . ILE A 1 172 ? -15.008 -21.469 1.143 1 82.38 172 ILE A N 1
ATOM 1372 C CA . ILE A 1 172 ? -15.734 -20.25 0.772 1 82.38 172 ILE A CA 1
ATOM 1373 C C . ILE A 1 172 ? -17.047 -20.625 0.085 1 82.38 172 ILE A C 1
ATOM 1375 O O . ILE A 1 172 ? -18.047 -19.922 0.226 1 82.38 172 ILE A O 1
ATOM 1379 N N . GLN A 1 173 ? -17.094 -21.781 -0.652 1 79.5 173 GLN A N 1
ATOM 1380 C CA . GLN A 1 173 ? -18.266 -22.219 -1.393 1 79.5 173 GLN A CA 1
ATOM 1381 C C . GLN A 1 173 ? -19.328 -22.797 -0.454 1 79.5 173 GLN A C 1
ATOM 1383 O O . GLN A 1 173 ? -20.484 -22.953 -0.84 1 79.5 173 GLN A O 1
ATOM 1388 N N . ASN A 1 174 ? -18.984 -23.109 0.743 1 86 174 ASN A N 1
ATOM 1389 C CA . ASN A 1 174 ? -19.875 -23.75 1.686 1 86 174 ASN A CA 1
ATOM 1390 C C . ASN A 1 174 ? -20.234 -22.844 2.852 1 86 174 ASN A C 1
ATOM 1392 O O . ASN A 1 174 ? -20.438 -23.297 3.973 1 86 174 ASN A O 1
ATOM 1396 N N . GLN A 1 175 ? -20.219 -21.562 2.596 1 90.69 175 GLN A N 1
ATOM 1397 C CA . GLN A 1 175 ? -20.578 -20.609 3.635 1 90.69 175 GLN A CA 1
ATOM 1398 C C . GLN A 1 175 ? -22.094 -20.469 3.746 1 90.69 175 GLN A C 1
ATOM 1400 O O . GLN A 1 175 ? -22.828 -20.859 2.842 1 90.69 175 GLN A O 1
ATOM 1405 N N . THR A 1 176 ? -22.594 -19.984 4.898 1 95.56 176 THR A N 1
ATOM 1406 C CA . THR A 1 176 ? -24.016 -19.719 5.09 1 95.56 176 THR A CA 1
ATOM 1407 C C . THR A 1 176 ? -24.484 -18.609 4.156 1 95.56 176 THR A C 1
ATOM 1409 O O . THR A 1 176 ? -23.672 -17.875 3.582 1 95.56 176 THR A O 1
ATOM 1412 N N . THR A 1 177 ? -25.734 -18.5 3.992 1 96.12 177 THR A N 1
ATOM 1413 C CA . THR A 1 177 ? -26.328 -17.453 3.172 1 96.12 177 THR A CA 1
ATOM 1414 C C . THR A 1 177 ? -25.969 -16.078 3.717 1 96.12 177 THR A C 1
ATOM 1416 O O . THR A 1 177 ? -25.688 -15.148 2.951 1 96.12 177 THR A O 1
ATOM 1419 N N . GLU A 1 178 ? -26.016 -15.984 5.027 1 97.38 178 GLU A N 1
ATOM 1420 C CA . GLU A 1 178 ? -25.688 -14.719 5.672 1 97.38 178 GLU A CA 1
ATOM 1421 C C . GLU A 1 178 ? -24.25 -14.305 5.371 1 97.38 178 GLU A C 1
ATOM 1423 O O . GLU A 1 178 ? -23.969 -13.141 5.07 1 97.38 178 GLU A O 1
ATOM 1428 N N . CYS A 1 179 ? -23.359 -15.227 5.465 1 97.38 179 CYS A N 1
ATOM 1429 C CA . CYS A 1 179 ? -21.953 -14.953 5.148 1 97.38 179 CYS A CA 1
ATOM 1430 C C . CYS A 1 179 ? -21.797 -14.578 3.684 1 97.38 179 CYS A C 1
ATOM 1432 O O . CYS A 1 179 ? -21.062 -13.648 3.355 1 97.38 179 CYS A O 1
ATOM 1434 N N . ASN A 1 180 ? -22.453 -15.266 2.832 1 96.38 180 ASN A N 1
ATOM 1435 C CA . ASN A 1 180 ? -22.359 -15.008 1.399 1 96.38 180 ASN A CA 1
ATOM 1436 C C . ASN A 1 180 ? -22.812 -13.586 1.061 1 96.38 180 ASN A C 1
ATOM 1438 O O . ASN A 1 180 ? -22.25 -12.953 0.165 1 96.38 180 ASN A O 1
ATOM 1442 N N . VAL A 1 181 ? -23.828 -13.117 1.736 1 97.25 181 VAL A N 1
ATOM 1443 C CA . VAL A 1 181 ? -24.297 -11.75 1.523 1 97.25 181 VAL A CA 1
ATOM 1444 C C . VAL A 1 181 ? -23.188 -10.758 1.829 1 97.25 181 VAL A C 1
ATOM 1446 O O . VAL A 1 181 ? -22.938 -9.836 1.049 1 97.25 181 VAL A O 1
ATOM 1449 N N . GLU A 1 182 ? -22.484 -10.961 2.951 1 97.62 182 GLU A N 1
ATOM 1450 C CA . GLU A 1 182 ? -21.406 -10.062 3.346 1 97.62 182 GLU A CA 1
ATOM 1451 C C . GLU A 1 182 ? -20.203 -10.211 2.416 1 97.62 182 GLU A C 1
ATOM 1453 O O . GLU A 1 182 ? -19.562 -9.219 2.059 1 97.62 182 GLU A O 1
ATOM 1458 N N . LEU A 1 183 ? -19.891 -11.445 2.055 1 96.5 183 LEU A N 1
ATOM 1459 C CA . LEU A 1 183 ? -18.781 -11.68 1.146 1 96.5 183 LEU A CA 1
ATOM 1460 C C . LEU A 1 183 ? -19.047 -11.055 -0.219 1 96.5 183 LEU A C 1
ATOM 1462 O O . LEU A 1 183 ? -18.125 -10.57 -0.877 1 96.5 183 LEU A O 1
ATOM 1466 N N . ASN A 1 184 ? -20.266 -11.078 -0.665 1 96.38 184 ASN A N 1
ATOM 1467 C CA . ASN A 1 184 ? -20.609 -10.422 -1.922 1 96.38 184 ASN A CA 1
ATOM 1468 C C . ASN A 1 184 ? -20.359 -8.922 -1.863 1 96.38 184 ASN A C 1
ATOM 1470 O O . ASN A 1 184 ? -19.859 -8.328 -2.83 1 96.38 184 ASN A O 1
ATOM 1474 N N . LYS A 1 185 ? -20.703 -8.289 -0.735 1 96.94 185 LYS A N 1
ATOM 1475 C CA . LYS A 1 185 ? -20.391 -6.875 -0.549 1 96.94 185 LYS A CA 1
ATOM 1476 C C . LYS A 1 185 ? -18.891 -6.621 -0.629 1 96.94 185 LYS A C 1
ATOM 1478 O O . LYS A 1 185 ? -18.453 -5.637 -1.228 1 96.94 185 LYS A O 1
ATOM 1483 N N . TYR A 1 186 ? -18.172 -7.543 -0.037 1 97.19 186 TYR A N 1
ATOM 1484 C CA . TYR A 1 186 ? -16.719 -7.48 -0.074 1 97.19 186 TYR A CA 1
ATOM 1485 C C . TYR A 1 186 ? -16.203 -7.531 -1.508 1 97.19 186 TYR A C 1
ATOM 1487 O O . TYR A 1 186 ? -15.398 -6.691 -1.916 1 97.19 186 TYR A O 1
ATOM 1495 N N . PHE A 1 187 ? -16.625 -8.484 -2.266 1 95 187 PHE A N 1
ATOM 1496 C CA . PHE A 1 187 ? -16.125 -8.656 -3.625 1 95 187 PHE A CA 1
ATOM 1497 C C . PHE A 1 187 ? -16.625 -7.539 -4.531 1 95 187 PHE A C 1
ATOM 1499 O O . PHE A 1 187 ? -15.977 -7.195 -5.52 1 95 187 PHE A O 1
ATOM 1506 N N . ASP A 1 188 ? -17.766 -6.902 -4.203 1 94.38 188 ASP A N 1
ATOM 1507 C CA . ASP A 1 188 ? -18.297 -5.793 -4.984 1 94.38 188 ASP A CA 1
ATOM 1508 C C . ASP A 1 188 ? -17.344 -4.602 -4.98 1 94.38 188 ASP A C 1
ATOM 1510 O O . ASP A 1 188 ? -17.266 -3.859 -5.961 1 94.38 188 ASP A O 1
ATOM 1514 N N . VAL A 1 189 ? -16.625 -4.418 -3.904 1 94.25 189 VAL A N 1
ATOM 1515 C CA . VAL A 1 189 ? -15.688 -3.303 -3.816 1 94.25 189 VAL A CA 1
ATOM 1516 C C . VAL A 1 189 ? -14.586 -3.473 -4.859 1 94.25 189 VAL A C 1
ATOM 1518 O O . VAL A 1 189 ? -14.086 -2.486 -5.402 1 94.25 189 VAL A O 1
ATOM 1521 N N . TYR A 1 190 ? -14.25 -4.664 -5.148 1 93.56 190 TYR A N 1
ATOM 1522 C CA . TYR A 1 190 ? -13.148 -4.93 -6.066 1 93.56 190 TYR A CA 1
ATOM 1523 C C . TYR A 1 190 ? -13.625 -4.902 -7.516 1 93.56 190 TYR A C 1
ATOM 1525 O O . TYR A 1 190 ? -12.844 -5.125 -8.438 1 93.56 190 TYR A O 1
ATOM 1533 N N . LYS A 1 191 ? -14.883 -4.586 -7.75 1 91.56 191 LYS A N 1
ATOM 1534 C CA . LYS A 1 191 ? -15.359 -4.301 -9.102 1 91.56 191 LYS A CA 1
ATOM 1535 C C . LYS A 1 191 ? -14.898 -2.922 -9.562 1 91.56 191 LYS A C 1
ATOM 1537 O O . LYS A 1 191 ? -14.883 -2.641 -10.766 1 91.56 191 LYS A O 1
ATOM 1542 N N . ILE A 1 192 ? -14.516 -2.086 -8.641 1 93.06 192 ILE A N 1
ATOM 1543 C CA . ILE A 1 192 ? -14.227 -0.708 -9.023 1 93.06 192 ILE A CA 1
ATOM 1544 C C . ILE A 1 192 ? -12.734 -0.424 -8.828 1 93.06 192 ILE A C 1
ATOM 1546 O O . ILE A 1 192 ? -12.234 0.611 -9.273 1 93.06 192 ILE A O 1
ATOM 1550 N N . ILE A 1 193 ? -11.992 -1.291 -8.188 1 94 193 ILE A N 1
ATOM 1551 C CA . ILE A 1 193 ? -10.539 -1.237 -8.133 1 94 193 ILE A CA 1
ATOM 1552 C C . ILE A 1 193 ? -9.961 -2.604 -8.492 1 94 193 ILE A C 1
ATOM 1554 O O . ILE A 1 193 ? -10.672 -3.607 -8.492 1 94 193 ILE A O 1
ATOM 1558 N N . ASP A 1 194 ? -8.688 -2.641 -8.828 1 92.44 194 ASP A N 1
ATOM 1559 C CA . ASP A 1 194 ? -8.016 -3.895 -9.156 1 92.44 194 ASP A CA 1
ATOM 1560 C C . ASP A 1 194 ? -7.574 -4.625 -7.891 1 92.44 194 ASP A C 1
ATOM 1562 O O . ASP A 1 194 ? -6.66 -4.18 -7.195 1 92.44 194 ASP A O 1
ATOM 1566 N N . MET A 1 195 ? -8.156 -5.738 -7.602 1 94.19 195 MET A N 1
ATOM 1567 C CA . MET A 1 195 ? -7.824 -6.531 -6.422 1 94.19 195 MET A CA 1
ATOM 1568 C C . MET A 1 195 ? -6.383 -7.027 -6.492 1 94.19 195 MET A C 1
ATOM 1570 O O . MET A 1 195 ? -5.762 -7.289 -5.457 1 94.19 195 MET A O 1
ATOM 1574 N N . TYR A 1 196 ? -5.828 -7.148 -7.672 1 93.88 196 TYR A N 1
ATOM 1575 C CA . TYR A 1 196 ? -4.527 -7.77 -7.887 1 93.88 196 TYR A CA 1
ATOM 1576 C C . TYR A 1 196 ? -3.408 -6.738 -7.797 1 93.88 196 TYR A C 1
ATOM 1578 O O . TYR A 1 196 ? -2.227 -7.09 -7.848 1 93.88 196 TYR A O 1
ATOM 1586 N N . SER A 1 197 ? -3.736 -5.512 -7.641 1 93.88 197 SER A N 1
ATOM 1587 C CA . SER A 1 197 ? -2.805 -4.402 -7.453 1 93.88 197 SER A CA 1
ATOM 1588 C C . SER A 1 197 ? -3.51 -3.182 -6.871 1 93.88 197 SER A C 1
ATOM 1590 O O . SER A 1 197 ? -3.926 -2.289 -7.613 1 93.88 197 SER A O 1
ATOM 1592 N N . LEU A 1 198 ? -3.498 -2.996 -5.68 1 94.62 198 LEU A N 1
ATOM 1593 C CA . LEU A 1 198 ? -4.406 -2.129 -4.938 1 94.62 198 LEU A CA 1
ATOM 1594 C C . LEU A 1 198 ? -4.199 -0.667 -5.316 1 94.62 198 LEU A C 1
ATOM 1596 O O . LEU A 1 198 ? -5.148 0.117 -5.336 1 94.62 198 LEU A O 1
ATOM 1600 N N . TYR A 1 199 ? -3.006 -0.273 -5.641 1 92.94 199 TYR A N 1
ATOM 1601 C CA . TYR A 1 199 ? -2.717 1.154 -5.73 1 92.94 199 TYR A CA 1
ATOM 1602 C C . TYR A 1 199 ? -2.43 1.562 -7.172 1 92.94 199 TYR A C 1
ATOM 1604 O O . TYR A 1 199 ? -1.826 2.609 -7.418 1 92.94 199 TYR A O 1
ATOM 1612 N N . THR A 1 200 ? -2.809 0.696 -8.125 1 90.25 200 THR A N 1
ATOM 1613 C CA . THR A 1 200 ? -2.623 0.996 -9.539 1 90.25 200 THR A CA 1
ATOM 1614 C C . THR A 1 200 ? -3.955 1.346 -10.195 1 90.25 200 THR A C 1
ATOM 1616 O O . THR A 1 200 ? -5.016 0.975 -9.695 1 90.25 200 THR A O 1
ATOM 1619 N N . PRO A 1 201 ? -3.887 2.098 -11.289 1 88.56 201 PRO A N 1
ATOM 1620 C CA . PRO A 1 201 ? -5.129 2.42 -11.992 1 88.56 201 PRO A CA 1
ATOM 1621 C C . PRO A 1 201 ? -5.75 1.207 -12.68 1 88.56 201 PRO A C 1
ATOM 1623 O O . PRO A 1 201 ? -5.039 0.25 -13.008 1 88.56 201 PRO A O 1
ATOM 1626 N N . ARG A 1 202 ? -7.016 1.292 -12.867 1 87.56 202 ARG A N 1
ATOM 1627 C CA . ARG A 1 202 ? -7.719 0.32 -13.695 1 87.56 202 ARG A CA 1
ATOM 1628 C C . ARG A 1 202 ? -7.656 0.712 -15.172 1 87.56 202 ARG A C 1
ATOM 1630 O O . ARG A 1 202 ? -7.52 1.893 -15.5 1 87.56 202 ARG A O 1
ATOM 1637 N N . CYS A 1 203 ? -7.695 -0.291 -16 1 85.5 203 CYS A N 1
ATOM 1638 C CA . CYS A 1 203 ? -7.77 -0.036 -17.438 1 85.5 203 CYS A CA 1
ATOM 1639 C C . CYS A 1 203 ? -9.18 0.37 -17.844 1 85.5 203 CYS A C 1
ATOM 1641 O O . CYS A 1 203 ? -10.156 -0.29 -17.469 1 85.5 203 CYS A O 1
ATOM 1643 N N . PHE A 1 204 ? -9.406 1.476 -18.375 1 74.56 204 PHE A N 1
ATOM 1644 C CA . PHE A 1 204 ? -10.672 1.872 -18.984 1 74.56 204 PHE A CA 1
ATOM 1645 C C . PHE A 1 204 ? -10.562 1.875 -20.5 1 74.56 204 PHE A C 1
ATOM 1647 O O . PHE A 1 204 ? -9.82 2.67 -21.078 1 74.56 204 PHE A O 1
ATOM 1654 N N . SER A 1 205 ? -10.375 0.699 -21.062 1 59.03 205 SER A N 1
ATOM 1655 C CA . SER A 1 205 ? -10.211 0.583 -22.5 1 59.03 205 SER A CA 1
ATOM 1656 C C . SER A 1 205 ? -11.414 1.15 -23.25 1 59.03 205 SER A C 1
ATOM 1658 O O . SER A 1 205 ? -12.547 1.08 -22.75 1 59.03 205 SER A O 1
ATOM 1660 N N . ASN A 1 206 ? -11.211 2.193 -24.016 1 46.12 206 ASN A N 1
ATOM 1661 C CA . ASN A 1 206 ? -12.195 2.631 -25 1 46.12 206 ASN A CA 1
ATOM 1662 C C . ASN A 1 206 ? -12.789 1.45 -25.766 1 46.12 206 ASN A C 1
ATOM 1664 O O . ASN A 1 206 ? -13.68 1.629 -26.594 1 46.12 206 ASN A O 1
ATOM 1668 N N . LEU A 1 207 ? -12.266 0.3 -25.781 1 42.38 207 LEU A N 1
ATOM 1669 C CA . LEU A 1 207 ? -12.773 -0.713 -26.703 1 42.38 207 LEU A CA 1
ATOM 1670 C C . LEU A 1 207 ? -14.18 -1.151 -26.328 1 42.38 207 LEU A C 1
ATOM 1672 O O . LEU A 1 207 ? -14.891 -1.758 -27.125 1 42.38 207 LEU A O 1
ATOM 1676 N N . SER A 1 208 ? -14.609 -1.167 -25.094 1 38 208 SER A N 1
ATOM 1677 C CA . SER A 1 208 ? -15.977 -1.647 -24.938 1 38 208 SER A CA 1
ATOM 1678 C C . SER A 1 208 ? -16.984 -0.601 -25.406 1 38 208 SER A C 1
ATOM 1680 O O . SER A 1 208 ? -18.203 -0.81 -25.297 1 38 208 SER A O 1
ATOM 1682 N N . SER A 1 209 ? -16.75 0.694 -25.281 1 35.41 209 SER A N 1
ATOM 1683 C CA . SER A 1 209 ? -17.891 1.455 -25.797 1 35.41 209 SER A CA 1
ATOM 1684 C C . SER A 1 209 ? -18.047 1.254 -27.297 1 35.41 209 SER A C 1
ATOM 1686 O O . SER A 1 209 ? -17.234 1.749 -28.094 1 35.41 209 SER A O 1
ATOM 1688 N N . THR A 1 210 ? -18.578 0.211 -27.797 1 31.88 210 THR A N 1
ATOM 1689 C CA . THR A 1 210 ? -19.203 0.237 -29.125 1 31.88 210 THR A CA 1
ATOM 1690 C C . THR A 1 210 ? -19.875 1.582 -29.375 1 31.88 210 THR A C 1
ATOM 1692 O O . THR A 1 210 ? -20.047 1.986 -30.531 1 31.88 210 THR A O 1
ATOM 1695 N N . THR A 1 211 ? -21.031 2.025 -28.656 1 31.2 211 THR A N 1
ATOM 1696 C CA . THR A 1 211 ? -21.859 2.994 -29.375 1 31.2 211 THR A CA 1
ATOM 1697 C C . THR A 1 211 ? -21.062 4.277 -29.625 1 31.2 211 THR A C 1
ATOM 1699 O O . THR A 1 211 ? -21.109 4.82 -30.734 1 31.2 211 THR A O 1
ATOM 1702 N N . THR A 1 212 ? -21.312 5.465 -28.766 1 31.02 212 THR A N 1
ATOM 1703 C CA . THR A 1 212 ? -21.156 6.801 -29.312 1 31.02 212 THR A CA 1
ATOM 1704 C C . THR A 1 212 ? -19.672 7.152 -29.469 1 31.02 212 THR A C 1
ATOM 1706 O O . THR A 1 212 ? -18.859 6.82 -28.609 1 31.02 212 THR A O 1
ATOM 1709 N N . LYS A 1 213 ? -19.094 7.742 -30.641 1 31.92 213 LYS A N 1
ATOM 1710 C CA . LYS A 1 213 ? -17.969 8.344 -31.359 1 31.92 213 LYS A CA 1
ATOM 1711 C C . LYS A 1 213 ? -17.172 9.273 -30.438 1 31.92 213 LYS A C 1
ATOM 1713 O O . LYS A 1 213 ? -16.375 10.078 -30.922 1 31.92 213 LYS A O 1
ATOM 1718 N N . GLU A 1 214 ? -17.516 9.539 -29.219 1 32.41 214 GLU A N 1
ATOM 1719 C CA . GLU A 1 214 ? -16.797 10.711 -28.719 1 32.41 214 GLU A CA 1
ATOM 1720 C C . GLU A 1 214 ? -15.289 10.453 -28.688 1 32.41 214 GLU A C 1
ATOM 1722 O O . GLU A 1 214 ? -14.852 9.305 -28.641 1 32.41 214 GLU A O 1
ATOM 1727 N N . PRO A 1 215 ? -14.195 11.516 -28.406 1 34.84 215 PRO A N 1
ATOM 1728 C CA . PRO A 1 215 ? -12.812 11.773 -28.844 1 34.84 215 PRO A CA 1
ATOM 1729 C C . PRO A 1 215 ? -11.812 10.789 -28.219 1 34.84 215 PRO A C 1
ATOM 1731 O O . PRO A 1 215 ? -11.68 10.727 -27 1 34.84 215 PRO A O 1
ATOM 1734 N N . SER A 1 216 ? -11.406 9.703 -28.812 1 38 216 SER A N 1
ATOM 1735 C CA . SER A 1 216 ? -10.492 8.57 -28.75 1 38 216 SER A CA 1
ATOM 1736 C C . SER A 1 216 ? -9.109 8.992 -28.281 1 38 216 SER A C 1
ATOM 1738 O O . SER A 1 216 ? -8.438 8.258 -27.562 1 38 216 SER A O 1
ATOM 1740 N N . GLN A 1 217 ? -8.664 10.141 -28.719 1 36.09 217 GLN A N 1
ATOM 1741 C CA . GLN A 1 217 ? -7.289 10.609 -28.562 1 36.09 217 GLN A CA 1
ATOM 1742 C C . GLN A 1 217 ? -7.004 11 -27.109 1 36.09 217 GLN A C 1
ATOM 1744 O O . GLN A 1 217 ? -5.887 10.82 -26.625 1 36.09 217 GLN A O 1
ATOM 1749 N N . ILE A 1 218 ? -7.973 11.633 -26.562 1 36.72 218 ILE A N 1
ATOM 1750 C CA . ILE A 1 218 ? -7.762 12.125 -25.203 1 36.72 218 ILE A CA 1
ATOM 1751 C C . ILE A 1 218 ? -7.613 10.945 -24.25 1 36.72 218 ILE A C 1
ATOM 1753 O O . ILE A 1 218 ? -6.77 10.969 -23.344 1 36.72 218 ILE A O 1
ATOM 1757 N N . PHE A 1 219 ? -8.312 9.875 -24.594 1 38.94 219 PHE A N 1
ATOM 1758 C CA . PHE A 1 219 ? -8.312 8.727 -23.688 1 38.94 219 PHE A CA 1
ATOM 1759 C C . PHE A 1 219 ? -7 7.957 -23.797 1 38.94 219 PHE A C 1
ATOM 1761 O O . PHE A 1 219 ? -6.508 7.426 -22.797 1 38.94 219 PHE A O 1
ATOM 1768 N N . SER A 1 220 ? -6.457 7.941 -25.031 1 41.72 220 SER A N 1
ATOM 1769 C CA . SER A 1 220 ? -5.172 7.27 -25.203 1 41.72 220 SER A CA 1
ATOM 1770 C C . SER A 1 220 ? -4.078 7.941 -24.391 1 41.72 220 SER A C 1
ATOM 1772 O O . SER A 1 220 ? -3.203 7.266 -23.844 1 41.72 220 SER A O 1
ATOM 1774 N N . LYS A 1 221 ? -4.086 9.211 -24.359 1 43.72 221 LYS A N 1
ATOM 1775 C CA . LYS A 1 221 ? -3.104 10.008 -23.625 1 43.72 221 LYS A CA 1
ATOM 1776 C C . LYS A 1 221 ? -3.23 9.781 -22.109 1 43.72 221 LYS A C 1
ATOM 1778 O O . LYS A 1 221 ? -2.223 9.703 -21.406 1 43.72 221 LYS A O 1
ATOM 1783 N N . LEU A 1 222 ? -4.445 9.773 -21.703 1 41.09 222 LEU A N 1
ATOM 1784 C CA . LEU A 1 222 ? -4.691 9.555 -20.297 1 41.09 222 LEU A CA 1
ATOM 1785 C C . LEU A 1 222 ? -4.172 8.188 -19.859 1 41.09 222 LEU A C 1
ATOM 1787 O O . LEU A 1 222 ? -3.59 8.055 -18.781 1 41.09 222 LEU A O 1
ATOM 1791 N N . ASN A 1 223 ? -4.406 7.219 -20.812 1 45.03 223 ASN A N 1
ATOM 1792 C CA . ASN A 1 223 ? -3.896 5.871 -20.562 1 45.03 223 ASN A CA 1
ATOM 1793 C C . ASN A 1 223 ? -2.371 5.84 -20.547 1 45.03 223 ASN A C 1
ATOM 1795 O O . ASN A 1 223 ? -1.764 5.148 -19.734 1 45.03 223 ASN A O 1
ATOM 1799 N N . GLY A 1 224 ? -1.843 6.621 -21.469 1 45.66 224 GLY A N 1
ATOM 1800 C CA . GLY A 1 224 ? -0.393 6.719 -21.531 1 45.66 224 GLY A CA 1
ATOM 1801 C C . GLY A 1 224 ? 0.223 7.297 -20.281 1 45.66 224 GLY A C 1
ATOM 1802 O O . GLY A 1 224 ? 1.231 6.789 -19.781 1 45.66 224 GLY A O 1
ATOM 1803 N N . TRP A 1 225 ? -0.352 8.336 -19.859 1 42.94 225 TRP A N 1
ATOM 1804 C CA . TRP A 1 225 ? 0.12 9.008 -18.656 1 42.94 225 TRP A CA 1
ATOM 1805 C C . TRP A 1 225 ? 0.026 8.078 -17.453 1 42.94 225 TRP A C 1
ATOM 1807 O O . TRP A 1 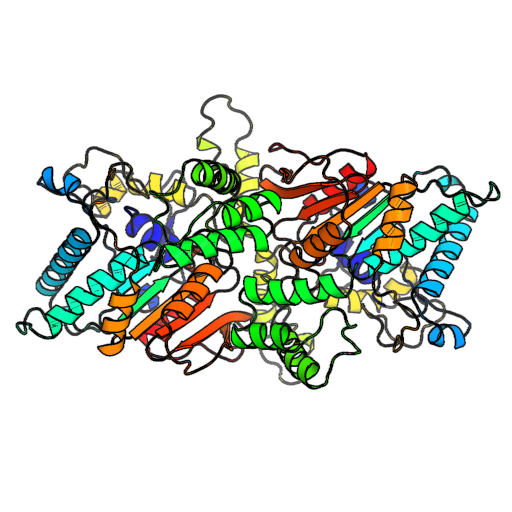225 ? 0.965 7.984 -16.656 1 42.94 225 TRP A O 1
ATOM 1817 N N . GLN A 1 226 ? -1.038 7.406 -17.422 1 44.69 226 GLN A N 1
ATOM 1818 C CA . GLN A 1 226 ? -1.243 6.496 -16.297 1 44.69 226 GLN A CA 1
ATOM 1819 C C . GLN A 1 226 ? -0.269 5.324 -16.359 1 44.69 226 GLN A C 1
ATOM 1821 O O . GLN A 1 226 ? 0.232 4.875 -15.32 1 44.69 226 GLN A O 1
ATOM 1826 N N . ARG A 1 227 ? 0.066 4.91 -17.609 1 50.66 227 ARG A N 1
ATOM 1827 C CA . ARG A 1 227 ? 1.025 3.836 -17.859 1 50.66 227 ARG A CA 1
ATOM 1828 C C . ARG A 1 227 ? 2.396 4.188 -17.297 1 50.66 227 ARG A C 1
ATOM 1830 O O . ARG A 1 227 ? 3.053 3.35 -16.672 1 50.66 227 ARG A O 1
ATOM 1837 N N . ASN A 1 228 ? 2.803 5.438 -17.594 1 44.03 228 ASN A N 1
ATOM 1838 C CA . ASN A 1 228 ? 4.145 5.891 -17.234 1 44.03 228 ASN A CA 1
ATOM 1839 C C . ASN A 1 228 ? 4.305 6.016 -15.727 1 44.03 228 ASN A C 1
ATOM 1841 O O . ASN A 1 228 ? 5.367 5.715 -15.18 1 44.03 228 ASN A O 1
ATOM 1845 N N . ARG A 1 229 ? 3.178 6.359 -15.18 1 44 229 ARG A N 1
ATOM 1846 C CA . ARG A 1 229 ? 3.299 6.602 -13.742 1 44 229 ARG A CA 1
ATOM 1847 C C . ARG A 1 229 ? 3.361 5.293 -12.969 1 44 229 ARG A C 1
ATOM 1849 O O . ARG A 1 229 ? 4.059 5.195 -11.953 1 44 229 ARG A O 1
ATOM 1856 N N . ALA A 1 230 ? 2.65 4.281 -13.594 1 51.16 230 ALA A N 1
ATOM 1857 C CA . ALA A 1 230 ? 2.523 3.047 -12.82 1 51.16 230 ALA A CA 1
ATOM 1858 C C . ALA A 1 230 ? 3.633 2.062 -13.172 1 51.16 230 ALA A C 1
ATOM 1860 O O . ALA A 1 230 ? 3.887 1.109 -12.43 1 51.16 230 ALA A O 1
ATOM 1861 N N . GLY A 1 231 ? 4.527 2.309 -14.164 1 54.28 231 GLY A N 1
ATOM 1862 C CA . GLY A 1 231 ? 5.531 1.38 -14.656 1 54.28 231 GLY A CA 1
ATOM 1863 C C . GLY A 1 231 ? 4.934 0.15 -15.312 1 54.28 231 GLY A C 1
ATOM 1864 O O . GLY A 1 231 ? 5.645 -0.817 -15.594 1 54.28 231 GLY A O 1
ATOM 1865 N N . TYR A 1 232 ? 3.66 0.023 -15.312 1 69.69 232 TYR A N 1
ATOM 1866 C CA . TYR A 1 232 ? 3.012 -1.1 -15.977 1 69.69 232 TYR A CA 1
ATOM 1867 C C . TYR A 1 232 ? 1.752 -0.646 -16.703 1 69.69 232 TYR A C 1
ATOM 1869 O O . TYR A 1 232 ? 1.202 0.416 -16.406 1 69.69 232 TYR A O 1
ATOM 1877 N N . ASP A 1 233 ? 1.422 -1.348 -17.75 1 79.12 233 ASP A N 1
ATOM 1878 C CA . ASP A 1 233 ? 0.221 -1.059 -18.531 1 79.12 233 ASP A CA 1
ATOM 1879 C C . ASP A 1 233 ? -0.981 -1.833 -18 1 79.12 233 ASP A C 1
ATOM 1881 O O . ASP A 1 233 ? -1.06 -3.053 -18.156 1 79.12 233 ASP A O 1
ATOM 1885 N N . PRO A 1 234 ? -1.896 -1.147 -17.406 1 84.31 234 PRO A N 1
ATOM 1886 C CA . PRO A 1 234 ? -3.047 -1.849 -16.828 1 84.31 234 PRO A CA 1
ATOM 1887 C C . PRO A 1 234 ? -3.914 -2.525 -17.891 1 84.31 234 PRO A C 1
ATOM 1889 O O . PRO A 1 234 ? -4.77 -3.348 -17.547 1 84.31 234 PRO A O 1
ATOM 1892 N N . CYS A 1 235 ? -3.689 -2.207 -19.172 1 87.06 235 CYS A N 1
ATOM 1893 C CA . CYS A 1 235 ? -4.512 -2.76 -20.234 1 87.06 235 CYS A CA 1
ATOM 1894 C C . CYS A 1 235 ? -3.779 -3.881 -20.969 1 87.06 235 CYS A C 1
ATOM 1896 O O . CYS A 1 235 ? -4.238 -4.355 -22.016 1 87.06 235 CYS A O 1
ATOM 1898 N N . ALA A 1 236 ? -2.711 -4.336 -20.438 1 87.69 236 ALA A N 1
ATOM 1899 C CA . ALA A 1 236 ? -1.851 -5.316 -21.094 1 87.69 236 ALA A CA 1
ATOM 1900 C C . ALA A 1 236 ? -2.635 -6.566 -21.469 1 87.69 236 ALA A C 1
ATOM 1902 O O . ALA A 1 236 ? -2.402 -7.16 -22.531 1 87.69 236 ALA A O 1
ATOM 1903 N N . SER A 1 237 ? -3.535 -6.977 -20.641 1 88.69 237 SER A N 1
ATOM 1904 C CA . SER A 1 237 ? -4.281 -8.211 -20.891 1 88.69 237 SER A CA 1
ATOM 1905 C C . SER A 1 237 ? -5.168 -8.086 -22.125 1 88.69 237 SER A C 1
ATOM 1907 O O . SER A 1 237 ? -5.418 -9.078 -22.812 1 88.69 237 SER A O 1
ATOM 1909 N N . ASP A 1 238 ? -5.582 -6.836 -22.422 1 87.56 238 ASP A N 1
ATOM 1910 C CA . ASP A 1 238 ? -6.359 -6.621 -23.641 1 87.56 238 ASP A CA 1
ATOM 1911 C C . ASP A 1 238 ? -5.516 -6.871 -24.891 1 87.56 238 ASP A C 1
ATOM 1913 O O . ASP A 1 238 ? -5.973 -7.508 -25.844 1 87.56 238 ASP A O 1
ATOM 1917 N N . TYR A 1 239 ? -4.309 -6.438 -24.828 1 89.75 239 TYR A N 1
ATOM 1918 C CA . TYR A 1 239 ? -3.396 -6.613 -25.953 1 89.75 239 TYR A CA 1
ATOM 1919 C C . TYR A 1 239 ? -3.051 -8.086 -26.141 1 89.75 239 TYR A C 1
ATOM 1921 O O . TYR A 1 239 ? -2.979 -8.562 -27.281 1 89.75 239 TYR A O 1
ATOM 1929 N N . THR A 1 240 ? -2.875 -8.719 -25.047 1 92.44 240 THR A N 1
ATOM 1930 C CA . THR A 1 240 ? -2.48 -10.125 -25.094 1 92.44 240 THR A CA 1
ATOM 1931 C C . THR A 1 240 ? -3.58 -10.977 -25.703 1 92.44 240 THR A C 1
ATOM 1933 O O . THR A 1 240 ? -3.305 -11.844 -26.547 1 92.44 240 THR A O 1
ATOM 1936 N N . GLU A 1 241 ? -4.754 -10.727 -25.297 1 92.5 241 GLU A N 1
ATOM 1937 C CA . GLU A 1 241 ? -5.875 -11.5 -25.828 1 92.5 241 GLU A CA 1
ATOM 1938 C C . GLU A 1 241 ? -6.016 -11.32 -27.344 1 92.5 241 GLU A C 1
ATOM 1940 O O . GLU A 1 241 ? -6.207 -12.289 -28.078 1 92.5 241 GLU A O 1
ATOM 1945 N N . VAL A 1 242 ? -5.902 -10.078 -27.797 1 92.38 242 VAL A N 1
ATOM 1946 C CA . VAL A 1 242 ? -5.988 -9.797 -29.234 1 92.38 242 VAL A CA 1
ATOM 1947 C C . VAL A 1 242 ? -4.828 -10.469 -29.969 1 92.38 242 VAL A C 1
ATOM 1949 O O . VAL A 1 242 ? -5.023 -11.117 -31 1 92.38 242 VAL A O 1
ATOM 1952 N N . TYR A 1 243 ? -3.688 -10.375 -29.438 1 93.69 243 TYR A N 1
ATOM 1953 C CA . TYR A 1 243 ? -2.469 -10.898 -30.031 1 93.69 243 TYR A CA 1
ATOM 1954 C C . TYR A 1 243 ? -2.545 -12.406 -30.203 1 93.69 243 TYR A C 1
ATOM 1956 O O . TYR A 1 243 ? -2.27 -12.938 -31.281 1 93.69 243 TYR A O 1
ATOM 1964 N N . LEU A 1 244 ? -2.949 -13.109 -29.188 1 94.94 244 LEU A N 1
ATOM 1965 C CA . LEU A 1 244 ? -2.912 -14.57 -29.172 1 94.94 244 LEU A CA 1
ATOM 1966 C C . LEU A 1 244 ? -4.059 -15.148 -30 1 94.94 244 LEU A C 1
ATOM 1968 O O . LEU A 1 244 ? -4.066 -16.344 -30.312 1 94.94 244 LEU A O 1
ATOM 1972 N N . ASN A 1 245 ? -4.98 -14.297 -30.406 1 94.38 245 ASN A N 1
ATOM 1973 C CA . ASN A 1 245 ? -6.074 -14.773 -31.25 1 94.38 245 ASN A CA 1
ATOM 1974 C C . ASN A 1 245 ? -5.824 -14.453 -32.719 1 94.38 245 ASN A C 1
ATOM 1976 O O . ASN A 1 245 ? -6.621 -14.828 -33.594 1 94.38 245 ASN A O 1
ATOM 1980 N N . ARG A 1 246 ? -4.746 -13.82 -33.031 1 93.12 246 ARG A N 1
ATOM 1981 C CA . ARG A 1 246 ? -4.395 -13.562 -34.438 1 93.12 246 ARG A CA 1
ATOM 1982 C C . ARG A 1 246 ? -3.951 -14.852 -35.125 1 93.12 246 ARG A C 1
ATOM 1984 O O . ARG A 1 246 ? -3.1 -15.578 -34.625 1 93.12 246 ARG A O 1
ATOM 1991 N N . PRO A 1 247 ? -4.398 -15.031 -36.344 1 93.44 247 PRO A N 1
ATOM 1992 C CA . PRO A 1 247 ? -4.059 -16.266 -37.031 1 93.44 247 PRO A CA 1
ATOM 1993 C C . PRO A 1 247 ? -2.561 -16.391 -37.312 1 93.44 247 PRO A C 1
ATOM 1995 O O . PRO A 1 247 ? -1.998 -17.484 -37.188 1 93.44 247 PRO A O 1
ATOM 1998 N N . GLU A 1 248 ? -1.904 -15.352 -37.688 1 93.69 248 GLU A N 1
ATOM 1999 C CA . GLU A 1 248 ? -0.481 -15.414 -38 1 93.69 248 GLU A CA 1
ATOM 2000 C C . GLU A 1 248 ? 0.351 -15.711 -36.75 1 93.69 248 GLU A C 1
ATOM 2002 O O . GLU A 1 248 ? 1.413 -16.328 -36.844 1 93.69 248 GLU A O 1
ATOM 2007 N N . VAL A 1 249 ? -0.122 -15.234 -35.594 1 93.62 249 VAL A N 1
ATOM 2008 C CA . VAL A 1 249 ? 0.57 -15.516 -34.344 1 93.62 249 VAL A CA 1
ATOM 2009 C C . VAL A 1 249 ? 0.399 -16.984 -33.969 1 93.62 249 VAL A C 1
ATOM 2011 O O . VAL A 1 249 ? 1.368 -17.656 -33.594 1 93.62 249 VAL A O 1
ATOM 2014 N N . GLN A 1 250 ? -0.798 -17.5 -34.094 1 95.5 250 GLN A N 1
ATOM 2015 C CA . GLN A 1 250 ? -1.054 -18.906 -33.781 1 95.5 250 GLN A CA 1
ATOM 2016 C C . GLN A 1 250 ? -0.245 -19.812 -34.688 1 95.5 250 GLN A C 1
ATOM 2018 O O . GLN A 1 250 ? 0.281 -20.844 -34.25 1 95.5 250 GLN A O 1
ATOM 2023 N N . GLU A 1 251 ? -0.106 -19.422 -35.969 1 95.62 251 GLU A N 1
ATOM 2024 C CA . GLU A 1 251 ? 0.716 -20.188 -36.906 1 95.62 251 GLU A CA 1
ATOM 2025 C C . GLU A 1 251 ? 2.184 -20.172 -36.469 1 95.62 251 GLU A C 1
ATOM 2027 O O . GLU A 1 251 ? 2.838 -21.219 -36.469 1 95.62 251 GLU A O 1
ATOM 2032 N N . ALA A 1 252 ? 2.658 -19.016 -36.125 1 93.69 252 ALA A N 1
ATOM 2033 C CA . ALA A 1 252 ? 4.055 -18.875 -35.719 1 93.69 252 ALA A CA 1
ATOM 2034 C C . ALA A 1 252 ? 4.352 -19.688 -34.438 1 93.69 252 ALA A C 1
ATOM 2036 O O . ALA A 1 252 ? 5.453 -20.219 -34.281 1 93.69 252 ALA A O 1
ATOM 2037 N N . LEU A 1 253 ? 3.338 -19.859 -33.562 1 93.75 253 LEU A N 1
ATOM 2038 C CA . LEU A 1 253 ? 3.506 -20.562 -32.312 1 93.75 253 LEU A CA 1
ATOM 2039 C C . LEU A 1 253 ? 3.211 -22.047 -32.469 1 93.75 253 LEU A C 1
ATOM 2041 O O . LEU A 1 253 ? 3.357 -22.828 -31.531 1 93.75 253 LEU A O 1
ATOM 2045 N N . HIS A 1 254 ? 2.799 -22.375 -33.656 1 95 254 HIS A N 1
ATOM 2046 C CA . HIS A 1 254 ? 2.322 -23.734 -33.906 1 95 254 HIS A CA 1
ATOM 2047 C C . HIS A 1 254 ? 1.216 -24.109 -32.938 1 95 254 HIS A C 1
ATOM 2049 O O . HIS A 1 254 ? 1.191 -25.234 -32.438 1 95 254 HIS A O 1
ATOM 2055 N N . ALA A 1 255 ? 0.482 -23.156 -32.625 1 93.75 255 ALA A N 1
ATOM 2056 C CA . ALA A 1 255 ? -0.615 -23.328 -31.688 1 93.75 255 ALA A CA 1
ATOM 2057 C C . ALA A 1 255 ? -1.951 -23.469 -32.406 1 93.75 255 ALA A C 1
ATOM 2059 O O . ALA A 1 255 ? -2.086 -23.047 -33.562 1 93.75 255 ALA A O 1
ATOM 2060 N N . ASN A 1 256 ? -2.881 -24.141 -31.703 1 93.81 256 ASN A N 1
ATOM 2061 C CA . ASN A 1 256 ? -4.254 -24.25 -32.188 1 93.81 256 ASN A CA 1
ATOM 2062 C C . ASN A 1 256 ? -4.324 -24.969 -33.531 1 93.81 256 ASN A C 1
ATOM 2064 O O . ASN A 1 256 ? -5.094 -24.578 -34.406 1 93.81 256 ASN A O 1
ATOM 2068 N N . VAL A 1 257 ? -3.6 -25.906 -33.688 1 90.12 257 VAL A N 1
ATOM 2069 C CA . VAL A 1 257 ? -3.547 -26.672 -34.938 1 90.12 257 VAL A CA 1
ATOM 2070 C C . VAL A 1 257 ? -4.801 -27.531 -35.062 1 90.12 257 VAL A C 1
ATOM 20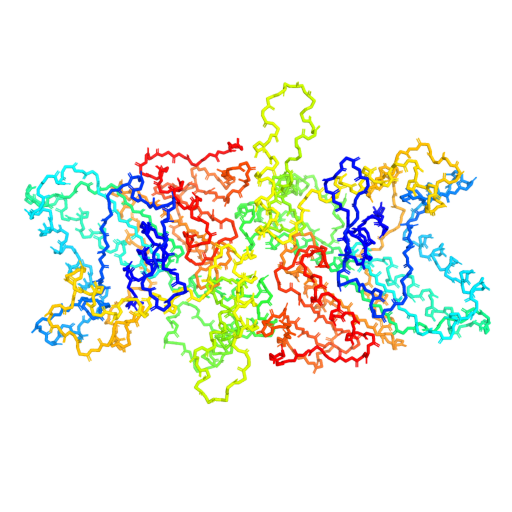72 O O . VAL A 1 257 ? -5.219 -27.875 -36.188 1 90.12 257 VAL A O 1
ATOM 2075 N N . THR A 1 258 ? -5.395 -27.828 -34 1 87.81 258 THR A N 1
ATOM 2076 C CA . THR A 1 258 ? -6.586 -28.672 -34 1 87.81 258 THR A CA 1
ATOM 2077 C C . THR A 1 258 ? -7.844 -27.812 -34.156 1 87.81 258 THR A C 1
ATOM 2079 O O . THR A 1 258 ? -8.953 -28.344 -34.188 1 87.81 258 THR A O 1
ATOM 2082 N N . LYS A 1 259 ? -7.691 -26.578 -34.156 1 87.31 259 LYS A N 1
ATOM 2083 C CA . LYS A 1 259 ? -8.773 -25.625 -34.375 1 87.31 259 LYS A CA 1
ATOM 2084 C C . LYS A 1 259 ? -9.789 -25.656 -33.25 1 87.31 259 LYS A C 1
ATOM 2086 O O . LYS A 1 259 ? -10.977 -25.891 -33.469 1 87.31 259 LYS A O 1
ATOM 2091 N N . ILE A 1 260 ? -9.305 -25.297 -32.125 1 88.81 260 ILE A N 1
ATOM 2092 C CA . ILE A 1 260 ? -10.141 -25.172 -30.922 1 88.81 260 ILE A CA 1
ATOM 2093 C C . ILE A 1 260 ? -11.305 -24.219 -31.219 1 88.81 260 ILE A C 1
ATOM 2095 O O . ILE A 1 260 ? -11.117 -23.141 -31.781 1 88.81 260 ILE A O 1
ATOM 2099 N N . PRO A 1 261 ? -12.586 -24.562 -30.922 1 86.56 261 PRO A N 1
ATOM 2100 C CA . PRO A 1 261 ? -13.781 -23.859 -31.391 1 86.56 261 PRO A CA 1
ATOM 2101 C C . PRO A 1 261 ? -14.07 -22.578 -30.609 1 86.56 261 PRO A C 1
ATOM 2103 O O . PRO A 1 261 ? -15.156 -22.016 -30.719 1 86.56 261 PRO A O 1
ATOM 2106 N N . TYR A 1 262 ? -13.305 -22.188 -29.766 1 87.88 262 TYR A N 1
ATOM 2107 C CA . TYR A 1 262 ? -13.484 -20.953 -29 1 87.88 262 TYR A CA 1
ATOM 2108 C C . TYR A 1 262 ? -12.203 -20.125 -28.984 1 87.88 262 TYR A C 1
ATOM 2110 O O . TYR A 1 262 ? -11.102 -20.672 -29.141 1 87.88 262 TYR A O 1
ATOM 2118 N N . PRO A 1 263 ? -12.359 -18.812 -28.875 1 93.12 263 PRO A N 1
ATOM 2119 C CA . PRO A 1 263 ? -11.172 -17.953 -28.859 1 93.12 263 PRO A CA 1
ATOM 2120 C C . PRO A 1 263 ? -10.305 -18.141 -27.625 1 93.12 263 PRO A C 1
ATOM 2122 O O . PRO A 1 263 ? -10.805 -18.562 -26.578 1 93.12 263 PRO A O 1
ATOM 2125 N N . TRP A 1 264 ? -9.07 -17.875 -27.812 1 94.94 264 TRP A N 1
ATOM 2126 C CA . TRP A 1 264 ? -8.156 -17.875 -26.672 1 94.94 264 TRP A CA 1
ATOM 2127 C C . TRP A 1 264 ? -8.539 -16.797 -25.672 1 94.94 264 TRP A C 1
ATOM 2129 O O . TRP A 1 264 ? -8.883 -15.68 -26.047 1 94.94 264 TRP A O 1
ATOM 2139 N N . THR A 1 265 ? -8.516 -17.109 -24.359 1 93.44 265 THR A N 1
ATOM 2140 C CA . THR A 1 265 ? -8.711 -16.172 -23.25 1 93.44 265 THR A CA 1
ATOM 2141 C C . THR A 1 265 ? -7.711 -16.438 -22.141 1 93.44 265 THR A C 1
ATOM 2143 O O . THR A 1 265 ? -7.121 -17.516 -22.062 1 93.44 265 THR A O 1
ATOM 2146 N N . HIS A 1 266 ? -7.469 -15.43 -21.359 1 93.31 266 HIS A N 1
ATOM 2147 C CA . HIS A 1 266 ? -6.535 -15.555 -20.234 1 93.31 266 HIS A CA 1
ATOM 2148 C C . HIS A 1 266 ? -6.945 -16.688 -19.297 1 93.31 266 HIS A C 1
ATOM 2150 O O . HIS A 1 266 ? -6.113 -17.5 -18.906 1 93.31 266 HIS A O 1
ATOM 2156 N N . CYS A 1 267 ? -8.148 -16.641 -18.906 1 91.69 267 CYS A N 1
ATOM 2157 C CA . CYS A 1 267 ? -8.727 -17.688 -18.062 1 91.69 267 CYS A CA 1
ATOM 2158 C C . CYS A 1 267 ? -9.906 -18.344 -18.766 1 91.69 267 CYS A C 1
ATOM 2160 O O . CYS A 1 267 ? -10.805 -17.656 -19.266 1 91.69 267 CYS A O 1
ATOM 2162 N N . SER A 1 268 ? -9.914 -19.625 -18.719 1 88.81 268 SER A N 1
ATOM 2163 C CA . SER A 1 268 ? -10.898 -20.375 -19.484 1 88.81 268 SER A CA 1
ATOM 2164 C C . SER A 1 268 ? -12.305 -20.188 -18.922 1 88.81 268 SER A C 1
ATOM 2166 O O . SER A 1 268 ? -12.516 -20.328 -17.719 1 88.81 268 SER A O 1
ATOM 2168 N N . ASP A 1 269 ? -13.18 -19.891 -19.781 1 80.25 269 ASP A N 1
ATOM 2169 C CA . ASP A 1 269 ? -14.594 -19.828 -19.422 1 80.25 269 ASP A CA 1
ATOM 2170 C C . ASP A 1 269 ? -15.242 -21.219 -19.547 1 80.25 269 ASP A C 1
ATOM 2172 O O . ASP A 1 269 ? -16.391 -21.406 -19.156 1 80.25 269 ASP A O 1
ATOM 2176 N N . ASN A 1 270 ? -14.477 -22.125 -19.969 1 77.25 270 ASN A N 1
ATOM 2177 C CA . ASN A 1 270 ? -15.023 -23.438 -20.281 1 77.25 270 ASN A CA 1
ATOM 2178 C C . ASN A 1 270 ? -14.836 -24.406 -19.125 1 77.25 270 ASN A C 1
ATOM 2180 O O . ASN A 1 270 ? -15.391 -25.516 -19.141 1 77.25 270 ASN A O 1
ATOM 2184 N N . ILE A 1 271 ? -13.992 -24.078 -18.266 1 80.38 271 ILE A N 1
ATOM 2185 C CA . ILE A 1 271 ? -13.852 -24.875 -17.047 1 80.38 271 ILE A CA 1
ATOM 2186 C C . ILE A 1 271 ? -14.906 -24.453 -16.031 1 80.38 271 ILE A C 1
ATOM 2188 O O . ILE A 1 271 ? -14.773 -23.422 -15.367 1 80.38 271 ILE A O 1
ATOM 2192 N N . THR A 1 272 ? -15.945 -25.25 -15.906 1 78.19 272 THR A N 1
ATOM 2193 C CA . THR A 1 272 ? -17.094 -24.859 -15.109 1 78.19 272 THR A CA 1
ATOM 2194 C C . THR A 1 272 ? -17.172 -25.672 -13.82 1 78.19 272 THR A C 1
ATOM 2196 O O . THR A 1 272 ? -18.047 -25.438 -12.984 1 78.19 272 THR A O 1
ATOM 2199 N N . PHE A 1 273 ? -16.281 -26.641 -13.773 1 81.44 273 PHE A N 1
ATOM 2200 C CA . PHE A 1 273 ? -16.281 -27.469 -12.57 1 81.44 273 PHE A CA 1
ATOM 2201 C C . PHE A 1 273 ? -14.844 -27.797 -12.164 1 81.44 273 PHE A C 1
ATOM 2203 O O . PHE A 1 273 ? -13.922 -27.703 -12.969 1 81.44 273 PHE A O 1
ATOM 2210 N N . TRP A 1 274 ? -14.695 -28.141 -10.945 1 87.06 274 TRP A N 1
ATOM 2211 C CA . TRP A 1 274 ? -13.414 -28.547 -10.375 1 87.06 274 TRP A CA 1
ATOM 2212 C C . TRP A 1 274 ? -13.609 -29.609 -9.297 1 87.06 274 TRP A C 1
ATOM 2214 O O . TRP A 1 274 ? -14.148 -29.312 -8.227 1 87.06 274 TRP A O 1
ATOM 2224 N N . ASN A 1 275 ? -13.172 -30.828 -9.641 1 84.44 275 ASN A N 1
ATOM 2225 C CA . ASN A 1 275 ? -13.555 -32.031 -8.875 1 84.44 275 ASN A CA 1
ATOM 2226 C C . ASN A 1 275 ? -12.883 -32.031 -7.508 1 84.44 275 ASN A C 1
ATOM 2228 O O . ASN A 1 275 ? -13.484 -32.469 -6.527 1 84.44 275 ASN A O 1
ATOM 2232 N N . ASP A 1 276 ? -11.664 -31.797 -7.551 1 90.25 276 ASP A N 1
ATOM 2233 C CA . ASP A 1 276 ? -10.945 -31.891 -6.285 1 90.25 276 ASP A CA 1
ATOM 2234 C C . ASP A 1 276 ? -9.961 -30.734 -6.121 1 90.25 276 ASP A C 1
ATOM 2236 O O . ASP A 1 276 ? -9.305 -30.328 -7.082 1 90.25 276 ASP A O 1
ATOM 2240 N N . SER A 1 277 ? -9.969 -30.188 -5.039 1 91.94 277 SER A N 1
ATOM 2241 C CA . SER A 1 277 ? -9.055 -29.172 -4.531 1 91.94 277 SER A CA 1
ATOM 2242 C C . SER A 1 277 ? -8.922 -29.25 -3.014 1 91.94 277 SER A C 1
ATOM 2244 O O . SER A 1 277 ? -9.867 -28.922 -2.287 1 91.94 277 SER A O 1
ATOM 2246 N N . PRO A 1 278 ? -7.773 -29.719 -2.609 1 94.44 278 PRO A N 1
ATOM 2247 C CA . PRO A 1 278 ? -7.645 -29.797 -1.153 1 94.44 278 PRO A CA 1
ATOM 2248 C C . PRO A 1 278 ? -7.758 -28.453 -0.464 1 94.44 278 PRO A C 1
ATOM 2250 O O . PRO A 1 278 ? -7.316 -27.438 -1.012 1 94.44 278 PRO A O 1
ATOM 2253 N N . GLU A 1 279 ? -8.273 -28.469 0.748 1 94.25 279 GLU A N 1
ATOM 2254 C CA . GLU A 1 279 ? -8.445 -27.25 1.526 1 94.25 279 GLU A CA 1
ATOM 2255 C C . GLU A 1 279 ? -7.094 -26.656 1.927 1 94.25 279 GLU A C 1
ATOM 2257 O O . GLU A 1 279 ? -6.98 -25.453 2.15 1 94.25 279 GLU A O 1
ATOM 2262 N N . SER A 1 280 ? -6.117 -27.594 2.066 1 97.5 280 SER A N 1
ATOM 2263 C CA . SER A 1 280 ? -4.793 -27.141 2.49 1 97.5 280 SER A CA 1
ATOM 2264 C C . SER A 1 280 ? -3.691 -27.906 1.769 1 97.5 280 SER A C 1
ATOM 2266 O O . SER A 1 280 ? -3.787 -29.125 1.603 1 97.5 280 SER A O 1
ATOM 2268 N N . ILE A 1 281 ? -2.738 -27.219 1.332 1 98.25 281 ILE A N 1
ATOM 2269 C CA . ILE A 1 281 ? -1.585 -27.812 0.665 1 98.25 281 ILE A CA 1
ATOM 2270 C C . ILE A 1 281 ? -0.443 -27.984 1.663 1 98.25 281 ILE A C 1
ATOM 2272 O O . ILE A 1 281 ? 0.627 -28.484 1.312 1 98.25 281 ILE A O 1
ATOM 2276 N N . LEU A 1 282 ? -0.62 -27.641 2.908 1 98.69 282 LEU A N 1
ATOM 2277 C CA . LEU A 1 282 ? 0.439 -27.609 3.91 1 98.69 282 LEU A CA 1
ATOM 2278 C C . LEU A 1 282 ? 1.009 -29.016 4.141 1 98.69 282 LEU A C 1
ATOM 2280 O O . LEU A 1 282 ? 2.221 -29.172 4.301 1 98.69 282 LEU A O 1
ATOM 2284 N N . PRO A 1 283 ? 0.133 -30.078 4.141 1 98.69 283 PRO A N 1
ATOM 2285 C CA . PRO A 1 283 ? 0.718 -31.422 4.293 1 98.69 283 PRO A CA 1
ATOM 2286 C C . PRO A 1 283 ? 1.688 -31.766 3.168 1 98.69 283 PRO A C 1
ATOM 2288 O O . PRO A 1 283 ? 2.727 -32.375 3.412 1 98.69 283 PRO A O 1
ATOM 2291 N N . VAL A 1 284 ? 1.385 -31.375 1.95 1 98.81 284 VAL A N 1
ATOM 2292 C CA . VAL A 1 284 ? 2.262 -31.625 0.812 1 98.81 284 VAL A CA 1
ATOM 2293 C C . VAL A 1 284 ? 3.572 -30.859 0.988 1 98.81 284 VAL A C 1
ATOM 2295 O O . VAL A 1 284 ? 4.652 -31.406 0.741 1 98.81 284 VAL A O 1
ATOM 2298 N N . LEU A 1 285 ? 3.51 -29.594 1.426 1 98.88 285 LEU A N 1
ATOM 2299 C CA . LEU A 1 285 ? 4.707 -28.797 1.659 1 98.88 285 LEU A CA 1
ATOM 2300 C C . LEU A 1 285 ? 5.602 -29.453 2.709 1 98.88 285 LEU A C 1
ATOM 2302 O O . LEU A 1 285 ? 6.82 -29.516 2.535 1 98.88 285 LEU A O 1
ATOM 2306 N N . LYS A 1 286 ? 5.008 -29.891 3.787 1 98.69 286 LYS A N 1
ATOM 2307 C CA . LYS A 1 286 ? 5.781 -30.547 4.844 1 98.69 286 LYS A CA 1
ATOM 2308 C C . LYS A 1 286 ? 6.527 -31.766 4.312 1 98.69 286 LYS A C 1
ATOM 2310 O O . LYS A 1 286 ? 7.699 -31.969 4.641 1 98.69 286 LYS A O 1
ATOM 2315 N N . LYS A 1 287 ? 5.84 -32.562 3.523 1 98.62 287 LYS A N 1
ATOM 2316 C CA . LYS A 1 287 ? 6.453 -33.75 2.926 1 98.62 287 LYS A CA 1
ATOM 2317 C C . LYS A 1 287 ? 7.648 -33.375 2.059 1 98.62 287 LYS A C 1
ATOM 2319 O O . LYS A 1 287 ? 8.711 -34 2.156 1 98.62 287 LYS A O 1
ATOM 2324 N N . LEU A 1 288 ? 7.469 -32.375 1.217 1 98.81 288 LEU A N 1
ATOM 2325 C CA . LEU A 1 288 ? 8.508 -31.984 0.279 1 98.81 288 LEU A CA 1
ATOM 2326 C C . LEU A 1 288 ? 9.688 -31.359 1.014 1 98.81 288 LEU A C 1
ATOM 2328 O O . LEU A 1 288 ? 10.844 -31.562 0.639 1 98.81 288 LEU A O 1
ATOM 2332 N N . ILE A 1 289 ? 9.398 -30.578 2.043 1 98.69 289 ILE A N 1
ATOM 2333 C CA . ILE A 1 289 ? 10.445 -30 2.881 1 98.69 289 ILE A CA 1
ATOM 2334 C C . ILE A 1 289 ? 11.258 -31.125 3.525 1 98.69 289 ILE A C 1
ATOM 2336 O O . ILE A 1 289 ? 12.492 -31.094 3.49 1 98.69 289 ILE A O 1
ATOM 2340 N N . ALA A 1 290 ? 10.586 -32.094 4.074 1 98.12 290 ALA A N 1
ATOM 2341 C CA . ALA A 1 290 ? 11.25 -33.219 4.695 1 98.12 290 ALA A CA 1
ATOM 2342 C C . ALA A 1 290 ? 12.102 -34 3.678 1 98.12 290 ALA A C 1
ATOM 2344 O O . ALA A 1 290 ? 13.125 -34.562 4.031 1 98.12 290 ALA A O 1
ATOM 2345 N N . GLY A 1 291 ? 11.688 -34 2.467 1 97.69 291 GLY A N 1
ATOM 2346 C CA . GLY A 1 291 ? 12.391 -34.656 1.394 1 97.69 291 GLY A CA 1
ATOM 2347 C C . GLY A 1 291 ? 13.578 -33.875 0.866 1 97.69 291 GLY A C 1
ATOM 2348 O O . GLY A 1 291 ? 14.312 -34.375 0.004 1 97.69 291 GLY A O 1
ATOM 2349 N N . GLY A 1 292 ? 13.766 -32.688 1.297 1 97.56 292 GLY A N 1
ATOM 2350 C CA . GLY A 1 292 ? 14.938 -31.922 0.924 1 97.56 292 GLY A CA 1
ATOM 2351 C C . GLY A 1 292 ? 14.695 -31.031 -0.277 1 97.56 292 GLY A C 1
ATOM 2352 O O . GLY A 1 292 ? 15.641 -30.469 -0.838 1 97.56 292 GLY A O 1
ATOM 2353 N N . ILE A 1 293 ? 13.477 -30.875 -0.712 1 98.38 293 ILE A N 1
ATOM 2354 C CA . ILE A 1 293 ? 13.141 -30 -1.826 1 98.38 293 ILE A CA 1
ATOM 2355 C C . ILE A 1 293 ? 13.219 -28.547 -1.37 1 98.38 293 ILE A C 1
ATOM 2357 O O . ILE A 1 293 ? 12.672 -28.188 -0.322 1 98.38 293 ILE A O 1
ATOM 2361 N N . ARG A 1 294 ? 13.875 -27.672 -2.096 1 98.25 294 ARG A N 1
ATOM 2362 C CA . ARG A 1 294 ? 13.992 -26.25 -1.762 1 98.25 294 ARG A CA 1
ATOM 2363 C C . ARG A 1 294 ? 12.734 -25.5 -2.174 1 98.25 294 ARG A C 1
ATOM 2365 O O . ARG A 1 294 ? 12.289 -25.594 -3.318 1 98.25 294 ARG A O 1
ATOM 2372 N N . ILE A 1 295 ? 12.18 -24.703 -1.239 1 98.81 295 ILE A N 1
ATOM 2373 C CA . ILE A 1 295 ? 10.906 -24.031 -1.5 1 98.81 295 ILE A CA 1
ATOM 2374 C C . ILE A 1 295 ? 11.016 -22.547 -1.148 1 98.81 295 ILE A C 1
ATOM 2376 O O . ILE A 1 295 ? 11.414 -22.203 -0.038 1 98.81 295 ILE A O 1
ATOM 2380 N N . TRP A 1 296 ? 10.711 -21.656 -2.053 1 98.88 296 TRP A N 1
ATOM 2381 C CA . TRP A 1 296 ? 10.492 -20.25 -1.777 1 98.88 296 TRP A CA 1
ATOM 2382 C C . TRP A 1 296 ? 9.039 -19.859 -2.049 1 98.88 296 TRP A C 1
ATOM 2384 O O . TRP A 1 296 ? 8.477 -20.219 -3.08 1 98.88 296 TRP A O 1
ATOM 2394 N N . VAL A 1 297 ? 8.469 -19.25 -1.101 1 98.88 297 VAL A N 1
ATOM 2395 C CA . VAL A 1 297 ? 7.188 -18.562 -1.261 1 98.88 297 VAL A CA 1
ATOM 2396 C C . VAL A 1 297 ? 7.406 -17.062 -1.299 1 98.88 297 VAL A C 1
ATOM 2398 O O . VAL A 1 297 ? 8.188 -16.516 -0.509 1 98.88 297 VAL A O 1
ATOM 2401 N N . TYR A 1 298 ? 6.805 -16.359 -2.234 1 98.81 298 TYR A N 1
ATOM 2402 C CA . TYR A 1 298 ? 6.965 -14.914 -2.246 1 98.81 298 TYR A CA 1
ATOM 2403 C C . TYR A 1 298 ? 5.617 -14.219 -2.428 1 98.81 298 TYR A C 1
ATOM 2405 O O . TYR A 1 298 ? 4.668 -14.82 -2.938 1 98.81 298 TYR A O 1
ATOM 2413 N N . SER A 1 299 ? 5.496 -13.031 -1.932 1 98.75 299 SER A N 1
ATOM 2414 C CA . SER A 1 299 ? 4.277 -12.242 -2.01 1 98.75 299 SER A CA 1
ATOM 2415 C C . SER A 1 299 ? 4.582 -10.789 -2.377 1 98.75 299 SER A C 1
ATOM 2417 O O . SER A 1 299 ? 5.348 -10.117 -1.686 1 98.75 299 SER A O 1
ATOM 2419 N N . GLY A 1 300 ? 3.977 -10.383 -3.527 1 98.5 300 GLY A N 1
ATOM 2420 C CA . GLY A 1 300 ? 3.83 -8.938 -3.613 1 98.5 300 GLY A CA 1
ATOM 2421 C C . GLY A 1 300 ? 2.963 -8.359 -2.514 1 98.5 300 GLY A C 1
ATOM 2422 O O . GLY A 1 300 ? 1.922 -8.922 -2.174 1 98.5 300 GLY A O 1
ATOM 2423 N N . ASP A 1 301 ? 3.334 -7.203 -1.992 1 98.06 301 ASP A N 1
ATOM 2424 C CA . ASP A 1 301 ? 2.693 -6.789 -0.747 1 98.06 301 ASP A CA 1
ATOM 2425 C C . ASP A 1 301 ? 1.575 -5.785 -1.011 1 98.06 301 ASP A C 1
ATOM 2427 O O . ASP A 1 301 ? 0.991 -5.238 -0.073 1 98.06 301 ASP A O 1
ATOM 2431 N N . THR A 1 302 ? 1.224 -5.523 -2.258 1 97.25 302 THR A N 1
ATOM 2432 C CA . THR A 1 302 ? 0.048 -4.719 -2.562 1 97.25 302 THR A CA 1
ATOM 2433 C C . THR A 1 302 ? -0.995 -5.543 -3.312 1 97.25 302 THR A C 1
ATOM 2435 O O . THR A 1 302 ? -1.774 -5.004 -4.098 1 97.25 302 THR A O 1
ATOM 2438 N N . ASP A 1 303 ? -0.946 -6.832 -3.127 1 97.62 303 ASP A N 1
ATOM 2439 C CA . ASP A 1 303 ? -1.912 -7.789 -3.652 1 97.62 303 ASP A CA 1
ATOM 2440 C C . ASP A 1 303 ? -3.066 -8 -2.674 1 97.62 303 ASP A C 1
ATOM 2442 O O . ASP A 1 303 ? -2.854 -8.422 -1.537 1 97.62 303 ASP A O 1
ATOM 2446 N N . GLY A 1 304 ? -4.289 -7.812 -3.162 1 97.19 304 GLY A N 1
ATOM 2447 C CA . GLY A 1 304 ? -5.445 -8.008 -2.301 1 97.19 304 GLY A CA 1
ATOM 2448 C C . GLY A 1 304 ? -6.09 -9.367 -2.461 1 97.19 304 GLY A C 1
ATOM 2449 O O . GLY A 1 304 ? -7.02 -9.711 -1.727 1 97.19 304 GLY A O 1
ATOM 2450 N N . ARG A 1 305 ? -5.625 -10.195 -3.332 1 97 305 ARG A N 1
ATOM 2451 C CA . ARG A 1 305 ? -6.246 -11.484 -3.615 1 97 305 ARG A CA 1
ATOM 2452 C C . ARG A 1 305 ? -5.68 -12.578 -2.715 1 97 305 ARG A C 1
ATOM 2454 O O . ARG A 1 305 ? -6.434 -13.328 -2.09 1 97 305 ARG A O 1
ATOM 2461 N N . ILE A 1 306 ? -4.418 -12.703 -2.734 1 98.06 306 ILE A N 1
ATOM 2462 C CA . ILE A 1 306 ? -3.674 -13.516 -1.775 1 98.06 306 ILE A CA 1
ATOM 2463 C C . ILE A 1 306 ? -2.588 -12.664 -1.119 1 98.06 306 ILE A C 1
ATOM 2465 O O . ILE A 1 306 ? -1.401 -12.82 -1.416 1 98.06 306 ILE A O 1
ATOM 2469 N N . PRO A 1 307 ? -3.043 -11.844 -0.241 1 98.44 307 PRO A N 1
ATOM 2470 C CA . PRO A 1 307 ? -2.148 -10.82 0.302 1 98.44 307 PRO A CA 1
ATOM 2471 C C . PRO A 1 307 ? -1.078 -11.398 1.225 1 98.44 307 PRO A C 1
ATOM 2473 O O . PRO A 1 307 ? -1.146 -12.578 1.596 1 98.44 307 PRO A O 1
ATOM 2476 N N . VAL A 1 308 ? -0.129 -10.602 1.473 1 98.38 308 VAL A N 1
ATOM 2477 C CA . VAL A 1 308 ? 0.973 -10.977 2.354 1 98.38 308 VAL A CA 1
ATOM 2478 C C . VAL A 1 308 ? 0.425 -11.422 3.705 1 98.38 308 VAL A C 1
ATOM 2480 O O . VAL A 1 308 ? 0.978 -12.328 4.336 1 98.38 308 VAL A O 1
ATOM 2483 N N . THR A 1 309 ? -0.697 -10.859 4.184 1 98.38 309 THR A N 1
ATOM 2484 C CA . THR A 1 309 ? -1.314 -11.242 5.449 1 98.38 309 THR A CA 1
ATOM 2485 C C . THR A 1 309 ? -1.761 -12.695 5.414 1 98.38 309 THR A C 1
ATOM 2487 O O . THR A 1 309 ? -1.576 -13.438 6.387 1 98.38 309 THR A O 1
ATOM 2490 N N . ALA A 1 310 ? -2.326 -13.109 4.324 1 98.44 310 ALA A N 1
ATOM 2491 C CA . ALA A 1 310 ? -2.736 -14.5 4.148 1 98.44 310 ALA A CA 1
ATOM 2492 C C . ALA A 1 310 ? -1.533 -15.438 4.203 1 98.44 310 ALA A C 1
ATOM 2494 O O . ALA A 1 310 ? -1.566 -16.453 4.891 1 98.44 310 ALA A O 1
ATOM 2495 N N . THR A 1 311 ? -0.532 -15.086 3.473 1 98.75 311 THR A N 1
ATOM 2496 C CA . THR A 1 311 ? 0.667 -15.922 3.43 1 98.75 311 THR A CA 1
ATOM 2497 C C . THR A 1 311 ? 1.295 -16.031 4.816 1 98.75 311 THR A C 1
ATOM 2499 O O . THR A 1 311 ? 1.714 -17.125 5.223 1 98.75 311 THR A O 1
ATOM 2502 N N . ARG A 1 312 ? 1.333 -14.914 5.516 1 98.31 312 ARG A N 1
ATOM 2503 C CA . ARG A 1 312 ? 1.891 -14.93 6.863 1 98.31 312 ARG A CA 1
ATOM 2504 C C . ARG A 1 312 ? 1.094 -15.859 7.777 1 98.31 312 ARG A C 1
ATOM 2506 O O . ARG A 1 312 ? 1.672 -16.625 8.547 1 98.31 312 ARG A O 1
ATOM 2513 N N . TYR A 1 313 ? -0.243 -15.758 7.715 1 98.56 313 TYR A N 1
ATOM 2514 C CA . TYR A 1 313 ? -1.079 -16.641 8.516 1 98.56 313 TYR A CA 1
ATOM 2515 C C . TYR A 1 313 ? -0.818 -18.109 8.164 1 98.56 313 TYR A C 1
ATOM 2517 O O . TYR A 1 313 ? -0.719 -18.953 9.055 1 98.56 313 TYR A O 1
ATOM 2525 N N . THR A 1 314 ? -0.688 -18.375 6.902 1 98.75 314 THR A N 1
ATOM 2526 C CA . THR A 1 314 ? -0.502 -19.734 6.414 1 98.75 314 THR A CA 1
ATOM 2527 C C . THR A 1 314 ? 0.829 -20.312 6.895 1 98.75 314 THR A C 1
ATOM 2529 O O . THR A 1 314 ? 0.889 -21.453 7.363 1 98.75 314 THR A O 1
ATOM 2532 N N . LEU A 1 315 ? 1.865 -19.562 6.738 1 98.44 315 LEU A N 1
ATOM 2533 C CA . LEU A 1 315 ? 3.189 -20.047 7.102 1 98.44 315 LEU A CA 1
ATOM 2534 C C . LEU A 1 315 ? 3.32 -20.203 8.617 1 98.44 315 LEU A C 1
ATOM 2536 O O . LEU A 1 315 ? 4.031 -21.078 9.102 1 98.44 315 LEU A O 1
ATOM 2540 N N . ARG A 1 316 ? 2.623 -19.297 9.352 1 97.62 316 ARG A N 1
ATOM 2541 C CA . ARG A 1 316 ? 2.555 -19.5 10.797 1 97.62 316 ARG A CA 1
ATOM 2542 C C . ARG A 1 316 ? 1.881 -20.828 11.125 1 97.62 316 ARG A C 1
ATOM 2544 O O . ARG A 1 316 ? 2.318 -21.547 12.031 1 97.62 316 ARG A O 1
ATOM 2551 N N . LYS A 1 317 ? 0.798 -21.109 10.477 1 97.94 317 LYS A N 1
ATOM 2552 C CA . LYS A 1 317 ? 0.079 -22.375 10.656 1 97.94 317 LYS A CA 1
ATOM 2553 C C . LYS A 1 317 ? 0.959 -23.562 10.289 1 97.94 317 LYS A C 1
ATOM 2555 O O . LYS A 1 317 ? 0.874 -24.625 10.922 1 97.94 317 LYS A O 1
ATOM 2560 N N . LEU A 1 318 ? 1.761 -23.406 9.227 1 98.31 318 LEU A N 1
ATOM 2561 C CA . LEU A 1 318 ? 2.682 -24.453 8.82 1 98.31 318 LEU A CA 1
ATOM 2562 C C . LEU A 1 318 ? 3.637 -24.812 9.961 1 98.31 318 LEU A C 1
ATOM 2564 O O . LEU A 1 318 ? 4.02 -25.969 10.117 1 98.31 318 LEU A O 1
ATOM 2568 N N . GLY A 1 319 ? 4.121 -23.828 10.742 1 97.62 319 GLY A N 1
ATOM 2569 C CA . GLY A 1 319 ? 4.762 -24.047 12.031 1 97.62 319 GLY A CA 1
ATOM 2570 C C . GLY A 1 319 ? 6.211 -24.469 11.906 1 97.62 319 GLY A C 1
ATOM 2571 O O . GLY A 1 319 ? 6.699 -25.266 12.719 1 97.62 319 GLY A O 1
ATOM 2572 N N . LEU A 1 320 ? 6.887 -24.047 10.906 1 98.25 320 LEU A N 1
ATOM 2573 C CA . LEU A 1 320 ? 8.297 -24.359 10.734 1 98.25 320 LEU A CA 1
ATOM 2574 C C . LEU A 1 320 ? 9.164 -23.516 11.656 1 98.25 320 LEU A C 1
ATOM 2576 O O . LEU A 1 320 ? 8.812 -22.375 11.977 1 98.25 320 LEU A O 1
ATOM 2580 N N . GLY A 1 321 ? 10.305 -24.078 12.086 1 97.94 321 GLY A N 1
ATOM 2581 C CA . GLY A 1 321 ? 11.266 -23.312 12.875 1 97.94 321 GLY A CA 1
ATOM 2582 C C . GLY A 1 321 ? 11.914 -22.188 12.102 1 97.94 321 GLY A C 1
ATOM 2583 O O . GLY A 1 321 ? 12.203 -22.328 10.906 1 97.94 321 GLY A O 1
ATOM 2584 N N . ILE A 1 322 ? 12.188 -21.078 12.734 1 97.81 322 ILE A N 1
ATOM 2585 C CA . ILE A 1 322 ? 12.805 -19.922 12.094 1 97.81 322 ILE A CA 1
ATOM 2586 C C . ILE A 1 322 ? 14.328 -20.062 12.141 1 97.81 322 ILE A C 1
ATOM 2588 O O . ILE A 1 322 ? 14.906 -20.281 13.203 1 97.81 322 ILE A O 1
ATOM 2592 N N . VAL A 1 323 ? 14.953 -20 11.016 1 97.88 323 VAL A N 1
ATOM 2593 C CA . VAL A 1 323 ? 16.406 -20.047 10.883 1 97.88 323 VAL A CA 1
ATOM 2594 C C . VAL A 1 323 ? 16.969 -18.625 10.844 1 97.88 323 VAL A C 1
ATOM 2596 O O . VAL A 1 323 ? 17.969 -18.328 11.5 1 97.88 323 VAL A O 1
ATOM 2599 N N . GLU A 1 324 ? 16.422 -17.766 10.055 1 97.12 324 GLU A N 1
ATOM 2600 C CA . GLU A 1 324 ? 16.719 -16.344 9.977 1 97.12 324 GLU A CA 1
ATOM 2601 C C . GLU A 1 324 ? 15.445 -15.5 9.984 1 97.12 324 GLU A C 1
ATOM 2603 O O . GLU A 1 324 ? 14.562 -15.688 9.141 1 97.12 324 GLU A O 1
ATOM 2608 N N . ASP A 1 325 ? 15.438 -14.633 10.945 1 95.88 325 ASP A N 1
ATOM 2609 C CA . ASP A 1 325 ? 14.211 -13.852 11.102 1 95.88 325 ASP A CA 1
ATOM 2610 C C . ASP A 1 325 ? 14.117 -12.758 10.047 1 95.88 325 ASP A C 1
ATOM 2612 O O . ASP A 1 325 ? 14.977 -12.664 9.156 1 95.88 325 ASP A O 1
ATOM 2616 N N . TRP A 1 326 ? 13.109 -12.016 10.133 1 96.44 326 TRP A N 1
ATOM 2617 C CA . TRP A 1 326 ? 12.633 -11.008 9.188 1 96.44 326 TRP A CA 1
ATOM 2618 C C . TRP A 1 326 ? 13.727 -9.977 8.898 1 96.44 326 TRP A C 1
ATOM 2620 O O . TRP A 1 326 ? 14.141 -9.242 9.797 1 96.44 326 TRP A O 1
ATOM 2630 N N . ARG A 1 327 ? 14.258 -9.953 7.621 1 96.25 327 ARG A N 1
ATOM 2631 C CA . ARG A 1 327 ? 15.32 -9.031 7.25 1 96.25 327 ARG A CA 1
ATOM 2632 C C . ARG A 1 327 ? 15.07 -8.43 5.871 1 96.25 327 ARG A C 1
ATOM 2634 O O . ARG A 1 327 ? 14.586 -9.109 4.969 1 96.25 327 ARG A O 1
ATOM 2641 N N . ALA A 1 328 ? 15.562 -7.207 5.684 1 97.38 328 ALA A N 1
ATOM 2642 C CA . ALA A 1 328 ? 15.406 -6.527 4.398 1 97.38 328 ALA A CA 1
ATOM 2643 C C . ALA A 1 328 ? 16.359 -7.105 3.355 1 97.38 328 ALA A C 1
ATOM 2645 O O . ALA A 1 328 ? 17.438 -7.586 3.695 1 97.38 328 ALA A O 1
ATOM 2646 N N . TRP A 1 329 ? 15.938 -7.145 2.154 1 98.06 329 TRP A N 1
ATOM 2647 C CA . TRP A 1 329 ? 16.812 -7.383 1.017 1 98.06 329 TRP A CA 1
ATOM 2648 C C . TRP A 1 329 ? 16.766 -6.223 0.028 1 98.06 329 TRP A C 1
ATOM 2650 O O . TRP A 1 329 ? 15.82 -5.426 0.054 1 98.06 329 TRP A O 1
ATOM 2660 N N . TYR A 1 330 ? 17.797 -6.094 -0.796 1 96.88 330 TYR A N 1
ATOM 2661 C CA . TYR A 1 330 ? 17.969 -4.844 -1.524 1 96.88 330 TYR A CA 1
ATOM 2662 C C . TYR A 1 330 ? 18.078 -5.094 -3.023 1 96.88 330 TYR A C 1
ATOM 2664 O O . TYR A 1 330 ? 18.609 -6.121 -3.447 1 96.88 330 TYR A O 1
ATOM 2672 N N . THR A 1 331 ? 17.531 -4.246 -3.729 1 94.81 331 THR A N 1
ATOM 2673 C CA . THR A 1 331 ? 17.688 -4.113 -5.172 1 94.81 331 THR A CA 1
ATOM 2674 C C . THR A 1 331 ? 17.922 -2.656 -5.559 1 94.81 331 THR A C 1
ATOM 2676 O O . THR A 1 331 ? 17.125 -1.783 -5.242 1 94.81 331 THR A O 1
ATOM 2679 N N . SER A 1 332 ? 19.047 -2.314 -6.238 1 90.75 332 SER A N 1
ATOM 2680 C CA . SER A 1 332 ? 19.359 -0.966 -6.699 1 90.75 332 SER A CA 1
ATOM 2681 C C . SER A 1 332 ? 19.344 0.03 -5.543 1 90.75 332 SER A C 1
ATOM 2683 O O . SER A 1 332 ? 18.703 1.081 -5.637 1 90.75 332 SER A O 1
ATOM 2685 N N . ARG A 1 333 ? 19.797 -0.33 -4.453 1 90.69 333 ARG A N 1
ATOM 2686 C CA . ARG A 1 333 ? 20.016 0.48 -3.262 1 90.69 333 ARG A CA 1
ATOM 2687 C C . ARG A 1 333 ? 18.703 0.756 -2.535 1 90.69 333 ARG A C 1
ATOM 2689 O O . ARG A 1 333 ? 18.688 1.494 -1.549 1 90.69 333 ARG A O 1
ATOM 2696 N N . GLN A 1 334 ? 17.688 0.227 -3 1 93.81 334 GLN A N 1
ATOM 2697 C CA . GLN A 1 334 ? 16.391 0.353 -2.348 1 93.81 334 GLN A CA 1
ATOM 2698 C C . GLN A 1 334 ? 15.992 -0.95 -1.661 1 93.81 334 GLN A C 1
ATOM 2700 O O . GLN A 1 334 ? 16.438 -2.029 -2.062 1 93.81 334 GLN A O 1
ATOM 2705 N N . VAL A 1 335 ? 15.234 -0.848 -0.634 1 95.75 335 VAL A N 1
ATOM 2706 C CA . VAL A 1 335 ? 14.672 -2.051 -0.029 1 95.75 335 VAL A CA 1
ATOM 2707 C C . VAL A 1 335 ? 13.703 -2.715 -1.005 1 95.75 335 VAL A C 1
ATOM 2709 O O . VAL A 1 335 ? 12.695 -2.121 -1.387 1 95.75 335 VAL A O 1
ATOM 2712 N N . GLY A 1 336 ? 14.039 -3.891 -1.45 1 96.94 336 GLY A N 1
ATOM 2713 C CA . GLY A 1 336 ? 13.156 -4.648 -2.328 1 96.94 336 GLY A CA 1
ATOM 2714 C C . GLY A 1 336 ? 12 -5.297 -1.597 1 96.94 336 GLY A C 1
ATOM 2715 O O . GLY A 1 336 ? 10.945 -5.543 -2.188 1 96.94 336 GLY A O 1
ATOM 2716 N N . GLY A 1 337 ? 12.156 -5.574 -0.383 1 97.69 337 GLY A N 1
ATOM 2717 C CA . GLY A 1 337 ? 11.227 -6.223 0.527 1 97.69 337 GLY A CA 1
ATOM 2718 C C . GLY A 1 337 ? 11.906 -6.867 1.72 1 97.69 337 GLY A C 1
ATOM 2719 O O . GLY A 1 337 ? 12.906 -6.348 2.225 1 97.69 337 GLY A O 1
ATOM 2720 N N . TRP A 1 338 ? 11.281 -7.871 2.209 1 98.19 338 TRP A N 1
ATOM 2721 C CA . TRP A 1 338 ? 11.812 -8.578 3.369 1 98.19 338 TRP A CA 1
ATOM 2722 C C . TRP A 1 338 ? 11.773 -10.086 3.146 1 98.19 338 TRP A C 1
ATOM 2724 O O . TRP A 1 338 ? 11.078 -10.57 2.254 1 98.19 338 TRP A O 1
ATOM 2734 N N . SER A 1 339 ? 12.562 -10.781 3.93 1 98.19 339 SER A N 1
ATOM 2735 C CA . SER A 1 339 ? 12.586 -12.242 3.854 1 98.19 339 SER A CA 1
ATOM 2736 C C . SER A 1 339 ? 12.695 -12.867 5.242 1 98.19 339 SER A C 1
ATOM 2738 O O . SER A 1 339 ? 13.195 -12.234 6.172 1 98.19 339 SER A O 1
ATOM 2740 N N . ILE A 1 340 ? 12.141 -13.969 5.379 1 98.12 340 ILE A N 1
ATOM 2741 C CA . ILE A 1 340 ? 12.297 -14.828 6.547 1 98.12 340 ILE A CA 1
ATOM 2742 C C . ILE A 1 340 ? 12.625 -16.25 6.098 1 98.12 340 ILE A C 1
ATOM 2744 O O . ILE A 1 340 ? 12.023 -16.766 5.145 1 98.12 340 ILE A O 1
ATOM 2748 N N . VAL A 1 341 ? 13.656 -16.828 6.695 1 98.12 341 VAL A N 1
ATOM 2749 C CA . VAL A 1 341 ? 14.078 -18.188 6.367 1 98.12 341 VAL A CA 1
ATOM 2750 C C . VAL A 1 341 ? 13.617 -19.156 7.457 1 98.12 341 VAL A C 1
ATOM 2752 O O . VAL A 1 341 ? 14 -19.016 8.625 1 98.12 341 VAL A O 1
ATOM 2755 N N . TYR A 1 342 ? 12.758 -20.031 7.059 1 98.12 342 TYR A N 1
ATOM 2756 C CA . TYR A 1 342 ? 12.359 -21.156 7.91 1 98.12 342 TYR A CA 1
ATOM 2757 C C . TYR A 1 342 ? 13.172 -22.406 7.59 1 98.12 342 TYR A C 1
ATOM 2759 O O . TYR A 1 342 ? 13.906 -22.438 6.598 1 98.12 342 TYR A O 1
ATOM 2767 N N . ASP A 1 343 ? 13.047 -23.391 8.461 1 97.88 343 ASP A N 1
ATOM 2768 C CA . ASP A 1 343 ? 13.641 -24.688 8.172 1 97.88 343 ASP A CA 1
ATOM 2769 C C . ASP A 1 343 ? 12.992 -25.328 6.938 1 97.88 343 ASP A C 1
ATOM 2771 O O . ASP A 1 343 ? 11.93 -25.938 7.039 1 97.88 343 ASP A O 1
ATOM 2775 N N . GLY A 1 344 ? 13.648 -25.172 5.797 1 97.38 344 GLY A N 1
ATOM 2776 C CA . GLY A 1 344 ? 13.195 -25.828 4.582 1 97.38 344 GLY A CA 1
ATOM 2777 C C . GLY A 1 344 ? 12.383 -24.938 3.676 1 97.38 344 GLY A C 1
ATOM 2778 O O . GLY A 1 344 ? 11.992 -25.344 2.578 1 97.38 344 GLY A O 1
ATOM 2779 N N . LEU A 1 345 ? 12.07 -23.719 4.105 1 98.62 345 LEU A N 1
ATOM 2780 C CA . LEU A 1 345 ? 11.25 -22.812 3.305 1 98.62 345 LEU A CA 1
ATOM 2781 C C . LEU A 1 345 ? 11.664 -21.359 3.527 1 98.62 345 LEU A C 1
ATOM 2783 O O . LEU A 1 345 ? 11.914 -20.953 4.664 1 98.62 345 LEU A O 1
ATOM 2787 N N . THR A 1 346 ? 11.766 -20.578 2.496 1 98.75 346 THR A N 1
ATOM 2788 C CA . THR A 1 346 ? 12.023 -19.156 2.578 1 98.75 346 THR A CA 1
ATOM 2789 C C . THR A 1 346 ? 10.812 -18.359 2.102 1 98.75 346 THR A C 1
ATOM 2791 O O . THR A 1 346 ? 10.203 -18.688 1.085 1 98.75 346 THR A O 1
ATOM 2794 N N . PHE A 1 347 ? 10.438 -17.422 2.904 1 98.81 347 PHE A N 1
ATOM 2795 C CA . PHE A 1 347 ? 9.375 -16.5 2.52 1 98.81 347 PHE A CA 1
ATOM 2796 C C . PHE A 1 347 ? 9.945 -15.125 2.201 1 98.81 347 PHE A C 1
ATOM 2798 O O . PHE A 1 347 ? 10.727 -14.578 2.979 1 98.81 347 PHE A O 1
ATOM 2805 N N . VAL A 1 348 ? 9.547 -14.578 1.019 1 98.81 348 VAL A N 1
ATOM 2806 C CA . VAL A 1 348 ? 10.062 -13.289 0.554 1 98.81 348 VAL A CA 1
ATOM 2807 C C . VAL A 1 348 ? 8.906 -12.375 0.185 1 98.81 348 VAL A C 1
ATOM 2809 O O . VAL A 1 348 ? 7.953 -12.797 -0.475 1 98.81 348 VAL A O 1
ATOM 2812 N N . THR A 1 349 ? 8.945 -11.148 0.655 1 98.69 349 THR A N 1
ATOM 2813 C CA . THR A 1 349 ? 7.992 -10.148 0.19 1 98.69 349 THR A CA 1
ATOM 2814 C C . THR A 1 349 ? 8.641 -9.219 -0.83 1 98.69 349 THR A C 1
ATOM 2816 O O . THR A 1 349 ? 9.859 -9.023 -0.812 1 98.69 349 THR A O 1
ATOM 2819 N N . ILE A 1 350 ? 7.906 -8.773 -1.716 1 98.44 350 ILE A N 1
ATOM 2820 C CA . ILE A 1 350 ? 8.352 -7.777 -2.686 1 98.44 350 ILE A CA 1
ATOM 2821 C C . ILE A 1 350 ? 7.562 -6.484 -2.494 1 98.44 350 ILE A C 1
ATOM 2823 O O . ILE A 1 350 ? 6.348 -6.449 -2.715 1 98.44 350 ILE A O 1
ATOM 2827 N N . ARG A 1 351 ? 8.227 -5.461 -2.127 1 96.88 351 ARG A N 1
ATOM 2828 C CA . ARG A 1 351 ? 7.633 -4.184 -1.744 1 96.88 351 ARG A CA 1
ATOM 2829 C C . ARG A 1 351 ? 7.035 -3.471 -2.953 1 96.88 351 ARG A C 1
ATOM 2831 O O . ARG A 1 351 ? 7.715 -3.275 -3.963 1 96.88 351 ARG A O 1
ATOM 2838 N N . GLY A 1 352 ? 5.762 -3.129 -2.836 1 95.06 352 GLY A N 1
ATOM 2839 C CA . GLY A 1 352 ? 5.09 -2.336 -3.855 1 95.06 352 GLY A CA 1
ATOM 2840 C C . GLY A 1 352 ? 4.594 -3.162 -5.027 1 95.06 352 GLY A C 1
ATOM 2841 O O . GLY A 1 352 ? 4.07 -2.619 -6 1 95.06 352 GLY A O 1
ATOM 2842 N N . ALA A 1 353 ? 4.727 -4.457 -4.98 1 96.69 353 ALA A N 1
ATOM 2843 C CA . ALA A 1 353 ? 4.309 -5.309 -6.094 1 96.69 353 ALA A CA 1
ATOM 2844 C C . ALA A 1 353 ? 2.91 -5.871 -5.855 1 96.69 353 ALA A C 1
ATOM 2846 O O . ALA A 1 353 ? 2.574 -6.266 -4.738 1 96.69 353 ALA A O 1
ATOM 2847 N N . GLY A 1 354 ? 2.1 -5.922 -6.91 1 96.31 354 GLY A N 1
ATOM 2848 C CA . GLY A 1 354 ? 0.817 -6.609 -6.863 1 96.31 354 GLY A CA 1
ATOM 2849 C C . GLY A 1 354 ? 0.94 -8.117 -6.988 1 96.31 354 GLY A C 1
ATOM 2850 O O . GLY A 1 354 ? 1.976 -8.688 -6.645 1 96.31 354 GLY A O 1
ATOM 2851 N N . HIS A 1 355 ? -0.136 -8.734 -7.418 1 95.94 355 HIS A N 1
ATOM 2852 C CA . HIS A 1 355 ? -0.274 -10.18 -7.516 1 95.94 355 HIS A CA 1
ATOM 2853 C C . HIS A 1 355 ? 0.751 -10.773 -8.477 1 95.94 355 HIS A C 1
ATOM 2855 O O . HIS A 1 355 ? 1.417 -11.758 -8.156 1 95.94 355 HIS A O 1
ATOM 2861 N N . GLN A 1 356 ? 0.842 -10.156 -9.672 1 95.56 356 GLN A N 1
ATOM 2862 C CA . GLN A 1 356 ? 1.817 -10.555 -10.68 1 95.56 356 GLN A CA 1
ATOM 2863 C C . GLN A 1 356 ? 3.145 -9.828 -10.484 1 95.56 356 GLN A C 1
ATOM 2865 O O . GLN A 1 356 ? 3.5 -8.945 -11.266 1 95.56 356 GLN A O 1
ATOM 2870 N N . VAL A 1 357 ? 3.91 -10.312 -9.57 1 97.19 357 VAL A N 1
ATOM 2871 C CA . VAL A 1 357 ? 5.102 -9.625 -9.078 1 97.19 357 VAL A CA 1
ATOM 2872 C C . VAL A 1 357 ? 5.996 -9.234 -10.25 1 97.19 357 VAL A C 1
ATOM 2874 O O . VAL A 1 357 ? 6.414 -8.078 -10.359 1 97.19 357 VAL A O 1
ATOM 2877 N N . PRO A 1 358 ? 6.262 -10.109 -11.234 1 96.19 358 PRO A N 1
ATOM 2878 C CA . PRO A 1 358 ? 7.191 -9.727 -12.305 1 96.19 358 PRO A CA 1
ATOM 2879 C C . PRO A 1 358 ? 6.637 -8.617 -13.195 1 96.19 358 PRO A C 1
ATOM 2881 O O . PRO A 1 358 ? 7.402 -7.918 -13.867 1 96.19 358 PRO A O 1
ATOM 2884 N N . THR A 1 359 ? 5.312 -8.516 -13.219 1 93.88 359 THR A N 1
ATOM 2885 C CA . THR A 1 359 ? 4.707 -7.441 -14 1 93.88 359 THR A CA 1
ATOM 2886 C C . THR A 1 359 ? 5.016 -6.078 -13.391 1 93.88 359 THR A C 1
ATOM 2888 O O . THR A 1 359 ? 5.309 -5.121 -14.102 1 93.88 359 THR A O 1
ATOM 2891 N N . PHE A 1 360 ? 5.074 -6.004 -12.102 1 92.88 360 PHE A N 1
ATOM 2892 C CA . PHE A 1 360 ? 5.16 -4.727 -11.398 1 92.88 360 PHE A CA 1
ATOM 2893 C C . PHE A 1 360 ? 6.609 -4.391 -11.062 1 92.88 360 PHE A C 1
ATOM 2895 O O . PHE A 1 360 ? 6.984 -3.219 -11.016 1 92.88 360 PHE A O 1
ATOM 2902 N N . THR A 1 361 ? 7.344 -5.461 -10.727 1 94.62 361 THR A N 1
ATOM 2903 C CA . THR A 1 361 ? 8.742 -5.305 -10.352 1 94.62 361 THR A CA 1
ATOM 2904 C C . THR A 1 361 ? 9.609 -6.363 -11.031 1 94.62 361 THR A C 1
ATOM 2906 O O . THR A 1 361 ? 10.109 -7.273 -10.375 1 94.62 361 THR A O 1
ATOM 2909 N N . PRO A 1 362 ? 9.812 -6.227 -12.336 1 95.25 362 PRO A N 1
ATOM 2910 C CA . PRO A 1 362 ? 10.5 -7.27 -13.094 1 95.25 362 PRO A CA 1
ATOM 2911 C C . PRO A 1 362 ? 11.945 -7.477 -12.648 1 95.25 362 PRO A C 1
ATOM 2913 O O . PRO A 1 362 ? 12.438 -8.609 -12.625 1 95.25 362 PRO A O 1
ATOM 2916 N N . LYS A 1 363 ? 12.641 -6.383 -12.312 1 95.19 363 LYS A N 1
ATOM 2917 C CA . LYS A 1 363 ? 14.023 -6.492 -11.867 1 95.19 363 LYS A CA 1
ATOM 2918 C C . LYS A 1 363 ? 14.125 -7.309 -10.586 1 95.19 363 LYS A C 1
ATOM 2920 O O . LYS A 1 363 ? 14.977 -8.203 -10.477 1 95.19 363 LYS A O 1
ATOM 2925 N N . GLN A 1 364 ? 13.328 -6.961 -9.633 1 96.75 364 GLN A N 1
ATOM 2926 C CA . GLN A 1 364 ? 13.297 -7.688 -8.367 1 96.75 364 GLN A CA 1
ATOM 2927 C C . GLN A 1 364 ? 12.938 -9.156 -8.586 1 96.75 364 GLN A C 1
ATOM 2929 O O . GLN A 1 364 ? 13.508 -10.039 -7.945 1 96.75 364 GLN A O 1
ATOM 2934 N N . ALA A 1 365 ? 12 -9.422 -9.453 1 97.44 365 ALA A N 1
ATOM 2935 C CA . ALA A 1 365 ? 11.555 -10.781 -9.719 1 97.44 365 ALA A CA 1
ATOM 2936 C C . ALA A 1 365 ? 12.68 -11.633 -10.305 1 97.44 365 ALA A C 1
ATOM 2938 O O . ALA A 1 365 ? 12.875 -12.781 -9.898 1 97.44 365 ALA A O 1
ATOM 2939 N N . LEU A 1 366 ? 13.352 -11.078 -11.281 1 98.06 366 LEU A N 1
ATOM 2940 C CA . LEU A 1 366 ? 14.477 -11.797 -11.867 1 98.06 366 LEU A CA 1
ATOM 2941 C C . LEU A 1 366 ? 15.562 -12.039 -10.828 1 98.06 366 LEU A C 1
ATOM 2943 O O . LEU A 1 366 ? 16.156 -13.125 -10.781 1 98.06 366 LEU A O 1
ATOM 2947 N N . GLN A 1 367 ? 15.844 -11.031 -10.023 1 97.5 367 GLN A N 1
ATOM 2948 C CA . GLN A 1 367 ? 16.828 -11.172 -8.953 1 97.5 367 GLN A CA 1
ATOM 2949 C C . GLN A 1 367 ? 16.438 -12.297 -8 1 97.5 367 GLN A C 1
ATOM 2951 O O . GLN A 1 367 ? 17.297 -13.07 -7.562 1 97.5 367 GLN A O 1
ATOM 2956 N N . LEU A 1 368 ? 15.18 -12.352 -7.625 1 98.12 368 LEU A N 1
ATOM 2957 C CA . LEU A 1 368 ? 14.664 -13.414 -6.77 1 98.12 368 LEU A CA 1
ATOM 2958 C C . LEU A 1 368 ? 14.922 -14.789 -7.383 1 98.12 368 LEU A C 1
ATOM 2960 O O . LEU A 1 368 ? 15.414 -15.688 -6.699 1 98.12 368 LEU A O 1
ATOM 2964 N N . LEU A 1 369 ? 14.625 -14.953 -8.641 1 98.31 369 LEU A N 1
ATOM 2965 C CA . LEU A 1 369 ? 14.836 -16.219 -9.344 1 98.31 369 LEU A CA 1
ATOM 2966 C C . LEU A 1 369 ? 16.312 -16.609 -9.328 1 98.31 369 LEU A C 1
ATOM 2968 O O . LEU A 1 369 ? 16.641 -17.766 -9.039 1 98.31 369 LEU A O 1
ATOM 2972 N N . GLN A 1 370 ? 17.141 -15.672 -9.641 1 98.25 370 GLN A N 1
ATOM 2973 C CA . GLN A 1 370 ? 18.562 -15.945 -9.734 1 98.25 370 GLN A CA 1
ATOM 2974 C C . GLN A 1 370 ? 19.125 -16.422 -8.391 1 98.25 370 GLN A C 1
ATOM 2976 O O . GLN A 1 370 ? 19.891 -17.375 -8.336 1 98.25 370 GLN A O 1
ATOM 2981 N N . HIS A 1 371 ? 18.719 -15.758 -7.387 1 98.19 371 HIS A N 1
ATOM 2982 C CA . HIS A 1 371 ? 19.203 -16.156 -6.07 1 98.19 371 HIS A CA 1
ATOM 2983 C C . HIS A 1 371 ? 18.641 -17.516 -5.672 1 98.19 371 HIS A C 1
ATOM 2985 O O . HIS A 1 371 ? 19.328 -18.312 -5.039 1 98.19 371 HIS A O 1
ATOM 2991 N N . PHE A 1 372 ? 17.438 -17.781 -6.004 1 98.5 372 PHE A N 1
ATOM 2992 C CA . PHE A 1 372 ? 16.828 -19.078 -5.715 1 98.5 372 PHE A CA 1
ATOM 2993 C C . PHE A 1 372 ? 17.578 -20.203 -6.41 1 98.5 372 PHE A C 1
ATOM 2995 O O . PHE A 1 372 ? 17.938 -21.203 -5.777 1 98.5 372 PHE A O 1
ATOM 3002 N N . ILE A 1 373 ? 17.797 -20.016 -7.715 1 97.75 373 ILE A N 1
ATOM 3003 C CA . ILE A 1 373 ? 18.422 -21.062 -8.516 1 97.75 373 ILE A CA 1
ATOM 3004 C C . ILE A 1 373 ? 19.859 -21.281 -8.055 1 97.75 373 ILE A C 1
ATOM 3006 O O . ILE A 1 373 ? 20.375 -22.391 -8.094 1 97.75 373 ILE A O 1
ATOM 3010 N N . ASP A 1 374 ? 20.5 -20.219 -7.59 1 96.88 374 ASP A N 1
ATOM 3011 C CA . ASP A 1 374 ? 21.891 -20.297 -7.164 1 96.88 374 ASP A CA 1
ATOM 3012 C C . ASP A 1 374 ? 21.984 -20.719 -5.703 1 96.88 374 ASP A C 1
ATOM 3014 O O . ASP A 1 374 ? 23.094 -20.922 -5.18 1 96.88 374 ASP A O 1
ATOM 3018 N N . ASN A 1 375 ? 20.875 -20.891 -5.109 1 96.44 375 ASN A N 1
ATOM 3019 C CA . ASN A 1 375 ? 20.844 -21.234 -3.689 1 96.44 375 ASN A CA 1
ATOM 3020 C C . ASN A 1 375 ? 21.609 -20.219 -2.852 1 96.44 375 ASN A C 1
ATOM 3022 O O . ASN A 1 375 ? 22.484 -20.578 -2.064 1 96.44 375 ASN A O 1
ATOM 3026 N N . LYS A 1 376 ? 21.281 -18.953 -3.109 1 95.94 376 LYS A N 1
ATOM 3027 C CA . LYS A 1 376 ? 21.906 -17.844 -2.402 1 95.94 376 LYS A CA 1
ATOM 3028 C C . LYS A 1 376 ? 20.859 -16.969 -1.704 1 95.94 376 LYS A C 1
ATOM 3030 O O . LYS A 1 376 ? 19.703 -16.891 -2.154 1 95.94 376 LYS A O 1
ATOM 3035 N N . LYS A 1 377 ? 21.328 -16.359 -0.684 1 94.31 377 LYS A N 1
ATOM 3036 C CA . LYS A 1 377 ? 20.469 -15.406 0.004 1 94.31 377 LYS A CA 1
ATOM 3037 C C . LYS A 1 377 ? 20.328 -14.117 -0.801 1 94.31 377 LYS A C 1
ATOM 3039 O O . LYS A 1 377 ? 21.219 -13.773 -1.59 1 94.31 377 LYS A O 1
ATOM 3044 N N . LEU A 1 378 ? 19.219 -13.484 -0.592 1 96.81 378 LEU A N 1
ATOM 3045 C CA . LEU A 1 378 ? 19.062 -12.164 -1.191 1 96.81 378 LEU A CA 1
ATOM 3046 C C . LEU A 1 378 ? 19.984 -11.148 -0.515 1 96.81 378 LEU A C 1
ATOM 3048 O O . LEU A 1 378 ? 20.312 -11.297 0.663 1 96.81 378 LEU A O 1
ATOM 3052 N N . PRO A 1 379 ? 20.375 -10.117 -1.216 1 95.31 379 PRO A N 1
ATOM 3053 C CA . PRO A 1 379 ? 21.312 -9.148 -0.654 1 95.31 379 PRO A CA 1
ATOM 3054 C C . PRO A 1 379 ? 20.75 -8.414 0.566 1 95.31 379 PRO A C 1
ATOM 3056 O O . PRO A 1 379 ? 19.672 -7.832 0.499 1 95.31 379 PRO A O 1
ATOM 3059 N N . SER A 1 380 ? 21.531 -8.359 1.59 1 93.25 380 SER A N 1
ATOM 3060 C CA . SER A 1 380 ? 21.094 -7.754 2.84 1 93.25 380 SER A CA 1
ATOM 3061 C C . SER A 1 380 ? 21.625 -6.332 2.982 1 93.25 380 SER A C 1
ATOM 3063 O O . SER A 1 380 ? 21.391 -5.676 3.996 1 93.25 380 SER A O 1
ATOM 3065 N N . GLN A 1 381 ? 22.422 -5.895 2.014 1 90.19 381 GLN A N 1
ATOM 3066 C CA . GLN A 1 381 ? 22.953 -4.531 1.979 1 90.19 381 GLN A CA 1
ATOM 3067 C C . GLN A 1 381 ? 22.656 -3.861 0.64 1 90.19 381 GLN A C 1
ATOM 3069 O O . GLN A 1 381 ? 22.453 -4.539 -0.371 1 90.19 381 GLN A O 1
ATOM 3074 N N . PRO A 1 382 ? 22.625 -2.521 0.68 1 83.62 382 PRO A N 1
ATOM 3075 C CA . PRO A 1 382 ? 22.359 -1.815 -0.576 1 83.62 382 PRO A CA 1
ATOM 3076 C C . PRO A 1 382 ? 23.422 -2.094 -1.641 1 83.62 382 PRO A C 1
ATOM 3078 O O . PRO A 1 382 ? 24.625 -2.121 -1.336 1 83.62 382 PRO A O 1
ATOM 3081 N N . ILE A 1 383 ? 23.109 -2.697 -2.75 1 70.62 383 ILE A N 1
ATOM 3082 C CA . ILE A 1 383 ? 24.016 -2.955 -3.855 1 70.62 383 ILE A CA 1
ATOM 3083 C C . ILE A 1 383 ? 23.672 -2.055 -5.039 1 70.62 383 ILE A C 1
ATOM 3085 O O . ILE A 1 383 ? 22.484 -1.806 -5.309 1 70.62 383 ILE A O 1
ATOM 3089 N N . PRO B 1 1 ? 6.047 18.25 16.094 1 78.75 1 PRO B N 1
ATOM 3090 C CA . PRO B 1 1 ? 6.031 19.703 16.172 1 78.75 1 PRO B CA 1
ATOM 3091 C C . PRO B 1 1 ? 7.301 20.344 15.609 1 78.75 1 PRO B C 1
ATOM 3093 O O . PRO B 1 1 ? 8.359 19.703 15.586 1 78.75 1 PRO B O 1
ATOM 3096 N N . GLY B 1 2 ? 7.062 21.516 15.008 1 86.56 2 GLY B N 1
ATOM 3097 C CA . GLY B 1 2 ? 8.25 22.312 14.703 1 86.56 2 GLY B CA 1
ATOM 3098 C C . GLY B 1 2 ? 8.648 22.25 13.242 1 86.56 2 GLY B C 1
ATOM 3099 O O . GLY B 1 2 ? 9.789 22.562 12.898 1 86.56 2 GLY B O 1
ATOM 3100 N N . CYS B 1 3 ? 7.715 21.781 12.43 1 92.69 3 CYS B N 1
ATOM 3101 C CA . CYS B 1 3 ? 8.055 21.734 11.008 1 92.69 3 CYS B CA 1
ATOM 3102 C C . CYS B 1 3 ? 7.387 22.859 10.25 1 92.69 3 CYS B C 1
ATOM 3104 O O . CYS B 1 3 ? 6.312 23.328 10.633 1 92.69 3 CYS B O 1
ATOM 3106 N N . SER B 1 4 ? 8.016 23.266 9.195 1 95.38 4 SER B N 1
ATOM 3107 C CA . SER B 1 4 ? 7.688 24.5 8.469 1 95.38 4 SER B CA 1
ATOM 3108 C C . SER B 1 4 ? 6.512 24.281 7.523 1 95.38 4 SER B C 1
ATOM 3110 O O . SER B 1 4 ? 6.543 23.375 6.68 1 95.38 4 SER B O 1
ATOM 3112 N N . SER B 1 5 ? 5.531 25.125 7.605 1 95.94 5 SER B N 1
ATOM 3113 C CA . SER B 1 5 ? 4.418 25.141 6.656 1 95.94 5 SER B CA 1
ATOM 3114 C C . SER B 1 5 ? 4.844 25.719 5.316 1 95.94 5 SER B C 1
ATOM 3116 O O . SER B 1 5 ? 4.246 25.406 4.281 1 95.94 5 SER B O 1
ATOM 3118 N N . ILE B 1 6 ? 5.828 26.562 5.293 1 95.38 6 ILE B N 1
ATOM 3119 C CA . ILE B 1 6 ? 6.344 27.125 4.047 1 95.38 6 ILE B CA 1
ATOM 3120 C C . ILE B 1 6 ? 7.172 26.078 3.312 1 95.38 6 ILE B C 1
ATOM 3122 O O . ILE B 1 6 ? 7.066 25.938 2.092 1 95.38 6 ILE B O 1
ATOM 3126 N N . GLY B 1 7 ? 7.938 25.359 4.055 1 94.19 7 GLY B N 1
ATOM 3127 C CA . GLY B 1 7 ? 8.766 24.328 3.455 1 94.19 7 GLY B CA 1
ATOM 3128 C C . GLY B 1 7 ? 7.957 23.172 2.895 1 94.19 7 GLY B C 1
ATOM 3129 O O . GLY B 1 7 ? 7.98 22.922 1.687 1 94.19 7 GLY B O 1
ATOM 3130 N N . TYR B 1 8 ? 7.191 22.5 3.762 1 93.94 8 TYR B N 1
ATOM 3131 C CA . TYR B 1 8 ? 6.391 21.375 3.318 1 93.94 8 TYR B CA 1
ATOM 3132 C C . TYR B 1 8 ? 5.133 21.844 2.6 1 93.94 8 TYR B C 1
ATOM 3134 O O . TYR B 1 8 ? 4.977 21.625 1.396 1 93.94 8 TYR B O 1
ATOM 3142 N N . GLY B 1 9 ? 4.332 22.594 3.281 1 95.44 9 GLY B N 1
ATOM 3143 C CA . GLY B 1 9 ? 3.041 23 2.754 1 95.44 9 GLY B CA 1
ATOM 3144 C C . GLY B 1 9 ? 3.148 23.797 1.464 1 95.44 9 GLY B C 1
ATOM 3145 O O . GLY B 1 9 ? 2.662 23.359 0.419 1 95.44 9 GLY B O 1
ATOM 3146 N N . GLU B 1 10 ? 3.83 24.859 1.488 1 96.38 10 GLU B N 1
ATOM 3147 C CA . GLU B 1 10 ? 3.887 25.75 0.326 1 96.38 10 GLU B CA 1
ATOM 3148 C C . GLU B 1 10 ? 4.805 25.188 -0.752 1 96.38 10 GLU B C 1
ATOM 3150 O O . GLU B 1 10 ? 4.398 25.031 -1.906 1 96.38 10 GLU B O 1
ATOM 3155 N N . ALA B 1 11 ? 5.969 24.781 -0.417 1 94.62 11 ALA B N 1
ATOM 3156 C CA . ALA B 1 11 ? 7.008 24.516 -1.405 1 94.62 11 ALA B CA 1
ATOM 3157 C C . ALA B 1 11 ? 6.898 23.094 -1.947 1 94.62 11 ALA B C 1
ATOM 3159 O O . ALA B 1 11 ? 7.359 22.797 -3.055 1 94.62 11 ALA B O 1
ATOM 3160 N N . GLU B 1 12 ? 6.23 22.234 -1.165 1 93.88 12 GLU B N 1
ATOM 3161 C CA . GLU B 1 12 ? 6.316 20.844 -1.574 1 93.88 12 GLU B CA 1
ATOM 3162 C C . GLU B 1 12 ? 4.93 20.234 -1.761 1 93.88 12 GLU B C 1
ATOM 3164 O O . GLU B 1 12 ? 4.793 19.141 -2.309 1 93.88 12 GLU B O 1
ATOM 3169 N N . GLU B 1 13 ? 3.873 20.953 -1.375 1 95.56 13 GLU B N 1
ATOM 3170 C CA . GLU B 1 13 ? 2.551 20.344 -1.418 1 95.56 13 GLU B CA 1
ATOM 3171 C C . GLU B 1 13 ? 1.561 21.203 -2.189 1 95.56 13 GLU B C 1
ATOM 3173 O O . GLU B 1 13 ? 1.157 20.859 -3.301 1 95.56 13 GLU B O 1
ATOM 3178 N N . LEU B 1 14 ? 1.229 22.359 -1.673 1 95.12 14 LEU B N 1
ATOM 3179 C CA . LEU B 1 14 ? 0.001 23.031 -2.076 1 95.12 14 LEU B CA 1
ATOM 3180 C C . LEU B 1 14 ? 0.312 24.359 -2.75 1 95.12 14 LEU B C 1
ATOM 3182 O O . LEU B 1 14 ? -0.579 25 -3.316 1 95.12 14 LEU B O 1
ATOM 3186 N N . GLY B 1 15 ? 1.5 24.797 -2.738 1 95.44 15 GLY B N 1
ATOM 3187 C CA . GLY B 1 15 ? 1.832 26.125 -3.252 1 95.44 15 GLY B CA 1
ATOM 3188 C C . GLY B 1 15 ? 1.914 26.172 -4.766 1 95.44 15 GLY B C 1
ATOM 3189 O O . GLY B 1 15 ? 1.766 25.141 -5.434 1 95.44 15 GLY B O 1
ATOM 3190 N N . PRO B 1 16 ? 2.135 27.312 -5.305 1 95.38 16 PRO B N 1
ATOM 3191 C CA . PRO B 1 16 ? 2.066 27.516 -6.754 1 95.38 16 PRO B CA 1
ATOM 3192 C C . PRO B 1 16 ? 3.303 27 -7.484 1 95.38 16 PRO B C 1
ATOM 3194 O O . PRO B 1 16 ? 3.26 26.797 -8.703 1 95.38 16 PRO B O 1
ATOM 3197 N N . PHE B 1 17 ? 4.406 26.828 -6.664 1 93.12 17 PHE B N 1
ATOM 3198 C CA . PHE B 1 17 ? 5.648 26.453 -7.32 1 93.12 17 PHE B CA 1
ATOM 3199 C C . PHE B 1 17 ? 6.293 25.266 -6.605 1 93.12 17 PHE B C 1
ATOM 3201 O O . PHE B 1 17 ? 6.254 25.188 -5.375 1 93.12 17 PHE B O 1
ATOM 3208 N N . PHE B 1 18 ? 6.887 24.406 -7.43 1 89.94 18 PHE B N 1
ATOM 3209 C CA . PHE B 1 18 ? 7.746 23.344 -6.91 1 89.94 18 PHE B CA 1
ATOM 3210 C C . PHE B 1 18 ? 9.203 23.625 -7.25 1 89.94 18 PHE B C 1
ATOM 3212 O O . PHE B 1 18 ? 9.516 24.125 -8.336 1 89.94 18 PHE B O 1
ATOM 3219 N N . LEU B 1 19 ? 9.953 23.25 -6.371 1 87 19 LEU B N 1
ATOM 3220 C CA . LEU B 1 19 ? 11.383 23.438 -6.559 1 87 19 LEU B CA 1
ATOM 3221 C C . LEU B 1 19 ? 11.984 22.297 -7.375 1 87 19 LEU B C 1
ATOM 3223 O O . LEU B 1 19 ? 11.5 21.172 -7.316 1 87 19 LEU B O 1
ATOM 3227 N N . GLN B 1 20 ? 12.945 22.594 -8.211 1 82.5 20 GLN B N 1
ATOM 3228 C CA . GLN B 1 20 ? 13.609 21.609 -9.047 1 82.5 20 GLN B CA 1
ATOM 3229 C C . GLN B 1 20 ? 15.062 21.406 -8.625 1 82.5 20 GLN B C 1
ATOM 3231 O O . GLN B 1 20 ? 15.609 22.219 -7.883 1 82.5 20 GLN B O 1
ATOM 3236 N N . ASP B 1 21 ? 15.531 20.203 -9.094 1 77.5 21 ASP B N 1
ATOM 3237 C CA . ASP B 1 21 ? 16.938 19.922 -8.867 1 77.5 21 ASP B CA 1
ATOM 3238 C C . ASP B 1 21 ? 17.828 20.797 -9.758 1 77.5 21 ASP B C 1
ATOM 3240 O O . ASP B 1 21 ? 18.047 20.469 -10.922 1 77.5 21 ASP B O 1
ATOM 3244 N N . SER B 1 22 ? 18.156 21.938 -9.328 1 70.19 22 SER B N 1
ATOM 3245 C CA . SER B 1 22 ? 18.969 22.844 -10.125 1 70.19 22 SER B CA 1
ATOM 3246 C C . SER B 1 22 ? 19.891 23.672 -9.242 1 70.19 22 SER B C 1
ATOM 3248 O O . SER B 1 22 ? 19.562 23.969 -8.094 1 70.19 22 SER B O 1
ATOM 3250 N N . SER B 1 23 ? 21.031 23.75 -9.797 1 68.31 23 SER B N 1
ATOM 3251 C CA . SER B 1 23 ? 21.984 24.641 -9.141 1 68.31 23 SER B CA 1
ATOM 3252 C C . SER B 1 23 ? 21.469 26.078 -9.117 1 68.31 23 SER B C 1
ATOM 3254 O O . SER B 1 23 ? 21.922 26.891 -8.305 1 68.31 23 SER B O 1
ATOM 3256 N N . GLN B 1 24 ? 20.531 26.312 -10.016 1 72.44 24 GLN B N 1
ATOM 3257 C CA . GLN B 1 24 ? 19.875 27.609 -10.047 1 72.44 24 GLN B CA 1
ATOM 3258 C C . GLN B 1 24 ? 18.438 27.5 -9.547 1 72.44 24 GLN B C 1
ATOM 3260 O O . GLN B 1 24 ? 17.828 26.438 -9.609 1 72.44 24 GLN B O 1
ATOM 3265 N N . PRO B 1 25 ? 18.109 28.641 -9 1 70.56 25 PRO B N 1
ATOM 3266 C CA . PRO B 1 25 ? 16.688 28.609 -8.602 1 70.56 25 PRO B CA 1
ATOM 3267 C C . PRO B 1 25 ? 15.75 28.375 -9.781 1 70.56 25 PRO B C 1
ATOM 3269 O O . PRO B 1 25 ? 15.68 29.203 -10.695 1 70.56 25 PRO B O 1
ATOM 3272 N N . LYS B 1 26 ? 15.328 27.25 -9.922 1 82.56 26 LYS B N 1
ATOM 3273 C CA . LYS B 1 26 ? 14.352 26.906 -10.953 1 82.56 26 LYS B CA 1
ATOM 3274 C C . LYS B 1 26 ? 13.047 26.406 -10.328 1 82.56 26 LYS B C 1
ATOM 3276 O O . LYS B 1 26 ? 13.062 25.578 -9.422 1 82.56 26 LYS B O 1
ATOM 3281 N N . LEU B 1 27 ? 11.992 27.141 -10.703 1 90.12 27 LEU B N 1
ATOM 3282 C CA . LEU B 1 27 ? 10.664 26.828 -10.188 1 90.12 27 LEU B CA 1
ATOM 3283 C C . LEU B 1 27 ? 9.773 26.25 -11.281 1 90.12 27 LEU B C 1
ATOM 3285 O O . LEU B 1 27 ? 9.852 26.672 -12.438 1 90.12 27 LEU B O 1
ATOM 3289 N N . LYS B 1 28 ? 9.117 25.297 -10.898 1 90.12 28 LYS B N 1
ATOM 3290 C CA . LYS B 1 28 ? 8.094 24.734 -11.773 1 90.12 28 LYS B CA 1
ATOM 3291 C C . LYS B 1 28 ? 6.695 25.047 -11.266 1 90.12 28 LYS B C 1
ATOM 3293 O O . LYS B 1 28 ? 6.43 24.953 -10.062 1 90.12 28 LYS B O 1
ATOM 3298 N N . LEU B 1 29 ? 5.855 25.453 -12.156 1 94.19 29 LEU B N 1
ATOM 3299 C CA . LEU B 1 29 ? 4.48 25.75 -11.781 1 94.19 29 LEU B CA 1
ATOM 3300 C C . LEU B 1 29 ? 3.744 24.5 -11.328 1 94.19 29 LEU B C 1
ATOM 3302 O O . LEU B 1 29 ? 3.879 23.438 -11.945 1 94.19 29 LEU B O 1
ATOM 3306 N N . ASN B 1 30 ? 2.979 24.562 -10.273 1 94.31 30 ASN B N 1
ATOM 3307 C CA . ASN B 1 30 ? 2.078 23.516 -9.781 1 94.31 30 ASN B CA 1
ATOM 3308 C C . ASN B 1 30 ? 0.666 23.703 -10.336 1 94.31 30 ASN B C 1
ATOM 3310 O O . ASN B 1 30 ? -0.068 24.594 -9.898 1 94.31 30 ASN B O 1
ATOM 3314 N N . PRO B 1 31 ? 0.263 22.906 -11.258 1 95.31 31 PRO B N 1
ATOM 3315 C CA . PRO B 1 31 ? -1.068 23.094 -11.844 1 95.31 31 PRO B CA 1
ATOM 3316 C C . PRO B 1 31 ? -2.193 22.766 -10.859 1 95.31 31 PRO B C 1
ATOM 3318 O O . PRO B 1 31 ? -3.346 23.141 -11.094 1 95.31 31 PRO B O 1
ATOM 3321 N N . TYR B 1 32 ? -1.853 22.188 -9.766 1 96.06 32 TYR B N 1
ATOM 3322 C CA . TYR B 1 32 ? -2.879 21.781 -8.812 1 96.06 32 TYR B CA 1
ATOM 3323 C C . TYR B 1 32 ? -2.719 22.531 -7.488 1 96.06 32 TYR B C 1
ATOM 3325 O O . TYR B 1 32 ? -3.064 22 -6.43 1 96.06 32 TYR B O 1
ATOM 3333 N N . SER B 1 33 ? -2.174 23.656 -7.57 1 97.06 33 SER B N 1
ATOM 3334 C CA . SER B 1 33 ? -2.025 24.5 -6.383 1 97.06 33 SER B CA 1
ATOM 3335 C C . SER B 1 33 ? -3.379 24.828 -5.766 1 97.06 33 SER B C 1
ATOM 3337 O O . SER B 1 33 ? -4.367 25 -6.48 1 97.06 33 SER B O 1
ATOM 3339 N N . TRP B 1 34 ? -3.42 24.969 -4.477 1 98 34 TRP B N 1
ATOM 3340 C CA . TRP B 1 34 ? -4.672 25.234 -3.777 1 98 34 TRP B CA 1
ATOM 3341 C C . TRP B 1 34 ? -5.141 26.672 -4.016 1 98 34 TRP B C 1
ATOM 3343 O O . TRP B 1 34 ? -6.316 26.984 -3.826 1 98 34 TRP B O 1
ATOM 3353 N N . ASN B 1 35 ? -4.258 27.547 -4.492 1 96.69 35 ASN B N 1
ATOM 3354 C CA . ASN B 1 35 ? -4.664 28.922 -4.773 1 96.69 35 ASN B CA 1
ATOM 3355 C C . ASN B 1 35 ? -5.531 29 -6.027 1 96.69 35 ASN B C 1
ATOM 3357 O O . ASN B 1 35 ? -6.102 30.047 -6.328 1 96.69 35 ASN B O 1
ATOM 3361 N N . ASN B 1 36 ? -5.672 27.906 -6.652 1 95.56 36 ASN B N 1
ATOM 3362 C CA . ASN B 1 36 ? -6.684 27.797 -7.699 1 95.56 36 ASN B CA 1
ATOM 3363 C C . ASN B 1 36 ? -8.094 27.891 -7.125 1 95.56 36 ASN B C 1
ATOM 3365 O O . ASN B 1 36 ? -9.047 28.188 -7.852 1 95.56 36 ASN B O 1
ATOM 3369 N N . ALA B 1 37 ? -8.211 27.688 -5.836 1 96.38 37 ALA B N 1
ATOM 3370 C CA . ALA B 1 37 ? -9.539 27.609 -5.23 1 96.38 37 ALA B CA 1
ATOM 3371 C C . ALA B 1 37 ? -9.703 28.656 -4.133 1 96.38 37 ALA B C 1
ATOM 3373 O O . ALA B 1 37 ? -10.812 29.125 -3.881 1 96.38 37 ALA B O 1
ATOM 3374 N N . VAL B 1 38 ? -8.594 28.984 -3.498 1 97.19 38 VAL B N 1
ATOM 3375 C CA . VAL B 1 38 ? -8.688 29.859 -2.33 1 97.19 38 VAL B CA 1
ATOM 3376 C C . VAL B 1 38 ? -7.449 30.75 -2.258 1 97.19 38 VAL B C 1
ATOM 3378 O O . VAL B 1 38 ? -6.445 30.5 -2.922 1 97.19 38 VAL B O 1
ATOM 3381 N N . ASN B 1 39 ? -7.594 31.859 -1.462 1 96.56 39 ASN B N 1
ATOM 3382 C CA . ASN B 1 39 ? -6.395 32.562 -1.009 1 96.56 39 ASN B CA 1
ATOM 3383 C C . ASN B 1 39 ? -5.668 31.781 0.081 1 96.56 39 ASN B C 1
ATOM 3385 O O . ASN B 1 39 ? -6.301 31.188 0.95 1 96.56 39 ASN B O 1
ATOM 3389 N N . LEU B 1 40 ? -4.367 31.797 0.018 1 96.69 40 LEU B N 1
ATOM 3390 C CA . LEU B 1 40 ? -3.602 30.953 0.94 1 96.69 40 LEU B CA 1
ATOM 3391 C C . LEU B 1 40 ? -2.738 31.812 1.859 1 96.69 40 LEU B C 1
ATOM 3393 O O . LEU B 1 40 ? -2.15 32.812 1.419 1 96.69 40 LEU B O 1
ATOM 3397 N N . LEU B 1 41 ? -2.764 31.484 3.078 1 96.31 41 LEU B N 1
ATOM 3398 C CA . LEU B 1 41 ? -1.865 32.031 4.098 1 96.31 41 LEU B CA 1
ATOM 3399 C C . LEU B 1 41 ? -1.092 30.891 4.781 1 96.31 41 LEU B C 1
ATOM 3401 O O . LEU B 1 41 ? -1.689 29.953 5.309 1 96.31 41 LEU B O 1
ATOM 3405 N N . PHE B 1 42 ? 0.216 30.938 4.672 1 96.25 42 PHE B N 1
ATOM 3406 C CA . PHE B 1 42 ? 1.07 29.969 5.352 1 96.25 42 PHE B CA 1
ATOM 3407 C C . PHE B 1 42 ? 1.723 30.594 6.578 1 96.25 42 PHE B C 1
ATOM 3409 O O . PHE B 1 42 ? 2.24 31.703 6.516 1 96.25 42 PHE B O 1
ATOM 3416 N N . LEU B 1 43 ? 1.693 29.891 7.613 1 95.38 43 LEU B N 1
ATOM 3417 C CA . LEU B 1 43 ? 2.234 30.391 8.867 1 95.38 43 LEU B CA 1
ATOM 3418 C C . LEU B 1 43 ? 3.277 29.438 9.438 1 95.38 43 LEU B C 1
ATOM 3420 O O . LEU B 1 43 ? 3 28.25 9.633 1 95.38 43 LEU B O 1
ATOM 3424 N N . GLU B 1 44 ? 4.449 29.891 9.609 1 94.62 44 GLU B N 1
ATOM 3425 C CA . GLU B 1 44 ? 5.445 29.141 10.367 1 94.62 44 GLU B CA 1
ATOM 3426 C C . GLU B 1 44 ? 5.305 29.406 11.867 1 94.62 44 GLU B C 1
ATOM 3428 O O . GLU B 1 44 ? 5.555 30.516 12.336 1 94.62 44 GLU B O 1
ATOM 3433 N N . SER B 1 45 ? 4.922 28.5 12.469 1 93.5 45 SER B N 1
ATOM 3434 C CA . SER B 1 45 ? 4.668 28.562 13.906 1 93.5 45 SER B CA 1
ATOM 3435 C C . SER B 1 45 ? 5.109 27.266 14.594 1 93.5 45 SER B C 1
ATOM 3437 O O . SER B 1 45 ? 5.078 26.188 13.984 1 93.5 45 SER B O 1
ATOM 3439 N N . PRO B 1 46 ? 5.559 27.344 15.922 1 93 46 PRO B N 1
ATOM 3440 C CA . PRO B 1 46 ? 5.785 28.516 16.766 1 93 46 PRO B CA 1
ATOM 3441 C C . PRO B 1 46 ? 7.105 29.219 16.469 1 93 46 PRO B C 1
ATOM 3443 O O . PRO B 1 46 ? 7.711 28.969 15.422 1 93 46 PRO B O 1
ATOM 3446 N N . VAL B 1 47 ? 7.387 30.188 17.266 1 91.56 47 VAL B N 1
ATOM 3447 C CA . VAL B 1 47 ? 8.68 30.859 17.141 1 91.56 47 VAL B CA 1
ATOM 3448 C C . VAL B 1 47 ? 9.797 29.828 17.078 1 91.56 47 VAL B C 1
ATOM 3450 O O . VAL B 1 47 ? 9.773 28.844 17.812 1 91.56 47 VAL B O 1
ATOM 3453 N N . GLY B 1 48 ? 10.742 30 16.125 1 89.94 48 GLY B N 1
ATOM 3454 C CA . GLY B 1 48 ? 11.844 29.062 15.961 1 89.94 48 GLY B CA 1
ATOM 3455 C C . GLY B 1 48 ? 11.695 28.172 14.75 1 89.94 48 GLY B C 1
ATOM 3456 O O . GLY B 1 48 ? 12.656 27.547 14.312 1 89.94 48 GLY B O 1
ATOM 3457 N N . VAL B 1 49 ? 10.523 28.141 14.203 1 93.44 49 VAL B N 1
ATOM 3458 C CA . VAL B 1 49 ? 10.273 27.328 13.016 1 93.44 49 VAL B CA 1
ATOM 3459 C C . VAL B 1 49 ? 10.5 28.172 11.766 1 93.44 49 VAL B C 1
ATOM 3461 O O . VAL B 1 49 ? 9.93 29.266 11.625 1 93.44 49 VAL B O 1
ATOM 3464 N N . GLY B 1 50 ? 11.312 27.641 10.875 1 94.25 50 GLY B N 1
ATOM 3465 C CA . GLY B 1 50 ? 11.594 28.344 9.641 1 94.25 50 GLY B CA 1
ATOM 3466 C C . GLY B 1 50 ? 12.117 29.75 9.859 1 94.25 50 GLY B C 1
ATOM 3467 O O . GLY B 1 50 ? 13.102 29.953 10.578 1 94.25 50 GLY B O 1
ATOM 3468 N N . PHE B 1 51 ? 11.336 30.766 9.344 1 94.44 51 PHE B N 1
ATOM 3469 C CA . PHE B 1 51 ? 11.758 32.156 9.43 1 94.44 51 PHE B CA 1
ATOM 3470 C C . PHE B 1 51 ? 11.102 32.844 10.609 1 94.44 51 PHE B C 1
ATOM 3472 O O . PHE B 1 51 ? 11.312 34.062 10.828 1 94.44 51 PHE B O 1
ATOM 3479 N N . SER B 1 52 ? 10.258 32.125 11.336 1 92.88 52 SER B N 1
ATOM 3480 C CA . SER B 1 52 ? 9.617 32.719 12.5 1 92.88 52 SER B CA 1
ATOM 3481 C C . SER B 1 52 ? 10.633 33.031 13.594 1 92.88 52 SER B C 1
ATOM 3483 O O . SER B 1 52 ? 11.508 32.219 13.898 1 92.88 52 SER B O 1
ATOM 3485 N N . TYR B 1 53 ? 10.492 34.25 14.156 1 89.69 53 TYR B N 1
ATOM 3486 C CA . TYR B 1 53 ? 11.469 34.688 15.148 1 89.69 53 TYR B CA 1
ATOM 3487 C C . TYR B 1 53 ? 10.797 35.469 16.266 1 89.69 53 TYR B C 1
ATOM 3489 O O . TYR B 1 53 ? 9.609 35.781 16.188 1 89.69 53 TYR B O 1
ATOM 3497 N N . THR B 1 54 ? 11.477 35.656 17.312 1 88.25 54 THR B N 1
ATOM 3498 C CA . THR B 1 54 ? 11.07 36.469 18.453 1 88.25 54 THR B CA 1
ATOM 3499 C C . THR B 1 54 ? 12.203 37.375 18.875 1 88.25 54 THR B C 1
ATOM 3501 O O . THR B 1 54 ? 13.375 37.094 18.609 1 88.25 54 THR B O 1
ATOM 3504 N N . ASN B 1 55 ? 11.758 38.5 19.453 1 86.38 55 ASN B N 1
ATOM 3505 C CA . ASN B 1 55 ? 12.734 39.406 20.031 1 86.38 55 ASN B CA 1
ATOM 3506 C C . ASN B 1 55 ? 12.992 39.094 21.5 1 86.38 55 ASN B C 1
ATOM 3508 O O . ASN B 1 55 ? 13.805 39.781 22.141 1 86.38 55 ASN B O 1
ATOM 3512 N N . THR B 1 56 ? 12.32 38.125 21.938 1 87.19 56 THR B N 1
ATOM 3513 C CA . THR B 1 56 ? 12.445 37.719 23.328 1 87.19 56 THR B CA 1
ATOM 3514 C C . THR B 1 56 ? 12.922 36.281 23.438 1 87.19 56 THR B C 1
ATOM 3516 O O . THR B 1 56 ? 12.164 35.344 23.156 1 87.19 56 THR B O 1
ATOM 3519 N N . SER B 1 57 ? 14.07 36.094 24.016 1 79.56 57 SER B N 1
ATOM 3520 C CA . SER B 1 57 ? 14.719 34.781 24.016 1 79.56 57 SER B CA 1
ATOM 3521 C C . SER B 1 57 ? 13.945 33.781 24.875 1 79.56 57 SER B C 1
ATOM 3523 O O . SER B 1 57 ? 13.969 32.594 24.609 1 79.56 57 SER B O 1
ATOM 3525 N N . SER B 1 58 ? 13.266 34.25 25.891 1 83.75 58 SER B N 1
ATOM 3526 C CA . SER B 1 58 ? 12.57 33.375 26.812 1 83.75 58 SER B CA 1
ATOM 3527 C C . SER B 1 58 ? 11.398 32.688 26.125 1 83.75 58 SER B C 1
ATOM 3529 O O . SER B 1 58 ? 10.906 31.656 26.609 1 83.75 58 SER B O 1
ATOM 3531 N N . ASP B 1 59 ? 10.984 33.125 24.969 1 85.69 59 ASP B N 1
ATOM 3532 C CA . ASP B 1 59 ? 9.828 32.562 24.266 1 85.69 59 ASP B CA 1
ATOM 3533 C C . ASP B 1 59 ? 10.102 31.141 23.812 1 85.69 59 ASP B C 1
ATOM 3535 O O . ASP B 1 59 ? 9.195 30.297 23.812 1 85.69 59 ASP B O 1
ATOM 3539 N N . ILE B 1 60 ? 11.336 30.875 23.516 1 83.25 60 ILE B N 1
ATOM 3540 C CA . ILE B 1 60 ? 11.703 29.578 22.953 1 83.25 60 ILE B CA 1
ATOM 3541 C C . ILE B 1 60 ? 11.609 28.5 24.031 1 83.25 60 ILE B C 1
ATOM 3543 O O . ILE B 1 60 ? 11.375 27.328 23.734 1 83.25 60 ILE B O 1
ATOM 3547 N N . SER B 1 61 ? 11.703 28.906 25.312 1 84.12 61 SER B N 1
ATOM 3548 C CA . SER B 1 61 ? 11.688 27.969 26.422 1 84.12 61 SER B CA 1
ATOM 3549 C C . SER B 1 61 ? 10.266 27.703 26.906 1 84.12 61 SER B C 1
ATOM 3551 O O . SER B 1 61 ? 10.055 26.875 27.797 1 84.12 61 SER B O 1
ATOM 3553 N N . GLU B 1 62 ? 9.344 28.344 26.266 1 89.06 62 GLU B N 1
ATOM 3554 C CA . GLU B 1 62 ? 7.961 28.203 26.719 1 89.06 62 GLU B CA 1
ATOM 3555 C C . GLU B 1 62 ? 7.09 27.547 25.656 1 89.06 62 GLU B C 1
ATOM 3557 O O . GLU B 1 62 ? 5.863 27.547 25.766 1 89.06 62 GLU B O 1
ATOM 3562 N N . LEU B 1 63 ? 7.691 26.969 24.766 1 91.88 63 LEU B N 1
ATOM 3563 C CA . LEU B 1 63 ? 6.953 26.453 23.625 1 91.88 63 LEU B CA 1
ATOM 3564 C C . LEU B 1 63 ? 6.055 25.297 24.031 1 91.88 63 LEU B C 1
ATOM 3566 O O . LEU B 1 63 ? 6.395 24.531 24.938 1 91.88 63 LEU B O 1
ATOM 3570 N N . GLY B 1 64 ? 4.906 25.172 23.469 1 94 64 GLY B N 1
ATOM 3571 C CA . GLY B 1 64 ? 3.857 24.172 23.656 1 94 64 GLY B CA 1
ATOM 3572 C C . GLY B 1 64 ? 2.637 24.422 22.797 1 94 64 GLY B C 1
ATOM 3573 O O . GLY B 1 64 ? 2.6 25.391 22.016 1 94 64 GLY B O 1
ATOM 3574 N N . ASP B 1 65 ? 1.707 23.547 22.906 1 96.31 65 ASP B N 1
ATOM 3575 C CA . ASP B 1 65 ? 0.502 23.656 22.094 1 96.31 65 ASP B CA 1
ATOM 3576 C C . ASP B 1 65 ? -0.276 24.938 22.422 1 96.31 65 ASP B C 1
ATOM 3578 O O . ASP B 1 65 ? -0.729 25.641 21.531 1 96.31 65 ASP B O 1
ATOM 3582 N N . ALA B 1 66 ? -0.406 25.203 23.703 1 96.06 66 ALA B N 1
ATOM 3583 C CA . ALA B 1 66 ? -1.227 26.328 24.141 1 96.06 66 ALA B CA 1
ATOM 3584 C C . ALA B 1 66 ? -0.665 27.641 23.625 1 96.06 66 ALA B C 1
ATOM 3586 O O . ALA B 1 66 ? -1.402 28.469 23.094 1 96.06 66 ALA B O 1
ATOM 3587 N N . ILE B 1 67 ? 0.631 27.859 23.844 1 95.12 67 ILE B N 1
ATOM 3588 C CA . ILE B 1 67 ? 1.237 29.109 23.438 1 95.12 67 ILE B CA 1
ATOM 3589 C C . ILE B 1 67 ? 1.231 29.219 21.906 1 95.12 67 ILE B C 1
ATOM 3591 O O . ILE B 1 67 ? 1.095 30.312 21.344 1 95.12 67 ILE B O 1
ATOM 3595 N N . THR B 1 68 ? 1.443 28.094 21.234 1 96.38 68 THR B N 1
ATOM 3596 C CA . THR B 1 68 ? 1.395 28.078 19.781 1 96.38 68 THR B CA 1
ATOM 3597 C C . THR B 1 68 ? 0.018 28.516 19.281 1 96.38 68 THR B C 1
ATOM 3599 O O . THR B 1 68 ? -0.089 29.328 18.344 1 96.38 68 THR B O 1
ATOM 3602 N N . ALA B 1 69 ? -1.062 27.984 19.875 1 97.5 69 ALA B N 1
ATOM 3603 C CA . ALA B 1 69 ? -2.426 28.344 19.5 1 97.5 69 ALA B CA 1
ATOM 3604 C C . ALA B 1 69 ? -2.691 29.828 19.766 1 97.5 69 ALA B C 1
ATOM 3606 O O . ALA B 1 69 ? -3.262 30.531 18.922 1 97.5 69 ALA B O 1
ATOM 3607 N N . LYS B 1 70 ? -2.271 30.312 20.875 1 96.38 70 LYS B N 1
ATOM 3608 C CA . LYS B 1 70 ? -2.494 31.703 21.266 1 96.38 70 LYS B CA 1
ATOM 3609 C C . LYS B 1 70 ? -1.77 32.656 20.312 1 96.38 70 LYS B C 1
ATOM 3611 O O . LYS B 1 70 ? -2.34 33.656 19.875 1 96.38 70 LYS B O 1
ATOM 3616 N N . ASP B 1 71 ? -0.514 32.344 20.078 1 95.88 71 ASP B N 1
ATOM 3617 C CA . ASP B 1 71 ? 0.271 33.188 19.188 1 95.88 71 ASP B CA 1
ATOM 3618 C C . ASP B 1 71 ? -0.316 33.188 17.781 1 95.88 71 ASP B C 1
ATOM 3620 O O . ASP B 1 71 ? -0.368 34.219 17.125 1 95.88 71 ASP B O 1
ATOM 3624 N N . SER B 1 72 ? -0.725 32.031 17.328 1 97.19 72 SER B N 1
ATOM 3625 C CA . SER B 1 72 ? -1.339 31.953 16.016 1 97.19 72 SER B CA 1
ATOM 3626 C C . SER B 1 72 ? -2.646 32.719 15.953 1 97.19 72 SER B C 1
ATOM 3628 O O . SER B 1 72 ? -2.934 33.406 14.961 1 97.19 72 SER B O 1
ATOM 3630 N N . HIS B 1 73 ? -3.438 32.625 17 1 96.62 73 HIS B N 1
ATOM 3631 C CA . HIS B 1 73 ? -4.684 33.375 17.078 1 96.62 73 HIS B CA 1
ATOM 3632 C C . HIS B 1 73 ? -4.422 34.875 17.031 1 96.62 73 HIS B C 1
ATOM 3634 O O . HIS B 1 73 ? -5.098 35.594 16.312 1 96.62 73 HIS B O 1
ATOM 3640 N N . THR B 1 74 ? -3.438 35.312 17.797 1 95.44 74 THR B N 1
ATOM 3641 C CA . THR B 1 74 ? -3.061 36.719 17.797 1 95.44 74 THR B CA 1
ATOM 3642 C C . THR B 1 74 ? -2.627 37.156 16.406 1 95.44 74 THR B C 1
ATOM 3644 O O . THR B 1 74 ? -3.002 38.25 15.953 1 95.44 74 THR B O 1
ATOM 3647 N N . PHE B 1 75 ? -1.827 36.312 15.781 1 96.19 75 PHE B N 1
ATOM 3648 C CA . PHE B 1 75 ? -1.394 36.625 14.422 1 96.19 75 PHE B CA 1
ATOM 3649 C C . PHE B 1 75 ? -2.592 36.844 13.508 1 96.19 75 PHE B C 1
ATOM 3651 O O . PHE B 1 75 ? -2.652 37.812 12.75 1 96.19 75 PHE B O 1
ATOM 3658 N N . ILE B 1 76 ? -3.578 35.938 13.531 1 96.44 76 ILE B N 1
ATOM 3659 C CA . ILE B 1 76 ? -4.719 35.969 12.617 1 96.44 76 ILE B CA 1
ATOM 3660 C C . ILE B 1 76 ? -5.551 37.219 12.867 1 96.44 76 ILE B C 1
ATOM 3662 O O . ILE B 1 76 ? -5.969 37.875 11.922 1 96.44 76 ILE B O 1
ATOM 3666 N N . ILE B 1 77 ? -5.754 37.562 14.117 1 94.06 77 ILE B N 1
ATOM 3667 C CA . ILE B 1 77 ? -6.516 38.75 14.461 1 94.06 77 ILE B CA 1
ATOM 3668 C C . ILE B 1 77 ? -5.824 39.969 13.898 1 94.06 77 ILE B C 1
ATOM 3670 O O . ILE B 1 77 ? -6.461 40.812 13.25 1 94.06 77 ILE B O 1
ATOM 3674 N N . ASN B 1 78 ? -4.57 40.062 14.133 1 95.38 78 ASN B N 1
ATOM 3675 C CA . ASN B 1 78 ? -3.826 41.219 13.672 1 95.38 78 ASN B CA 1
ATOM 3676 C C . ASN B 1 78 ? -3.727 41.281 12.148 1 95.38 78 ASN B C 1
ATOM 3678 O O . ASN B 1 78 ? -3.713 42.344 11.555 1 95.38 78 ASN B O 1
ATOM 3682 N N . TRP B 1 79 ? -3.598 40.125 11.555 1 95.69 79 TRP B N 1
ATOM 3683 C CA . TRP B 1 79 ? -3.568 40.031 10.094 1 95.69 79 TRP B CA 1
ATOM 3684 C C . TRP B 1 79 ? -4.859 40.594 9.5 1 95.69 79 TRP B C 1
ATOM 3686 O O . TRP B 1 79 ? -4.828 41.375 8.555 1 95.69 79 TRP B O 1
ATOM 3696 N N . PHE B 1 80 ? -6.027 40.281 10.078 1 94.69 80 PHE B N 1
ATOM 3697 C CA . PHE B 1 80 ? -7.309 40.75 9.578 1 94.69 80 PHE B CA 1
ATOM 3698 C C . PHE B 1 80 ? -7.484 42.219 9.859 1 94.69 80 PHE B C 1
ATOM 3700 O O . PHE B 1 80 ? -8.148 42.938 9.102 1 94.69 80 PHE B O 1
ATOM 3707 N N . ARG B 1 81 ? -6.891 42.656 10.945 1 93.19 81 ARG B N 1
ATOM 3708 C CA . ARG B 1 81 ? -6.918 44.094 11.219 1 93.19 81 ARG B CA 1
ATOM 3709 C C . ARG B 1 81 ? -6.113 44.875 10.18 1 93.19 81 ARG B C 1
ATOM 3711 O O . ARG B 1 81 ? -6.523 45.938 9.742 1 93.19 81 ARG B O 1
ATOM 3718 N N . ARG B 1 82 ? -5.059 44.281 9.82 1 95.31 82 ARG B N 1
ATOM 3719 C CA . ARG B 1 82 ? -4.18 44.906 8.844 1 95.31 82 ARG B CA 1
ATOM 3720 C C . ARG B 1 82 ? -4.773 44.844 7.445 1 95.31 82 ARG B C 1
ATOM 3722 O O . ARG B 1 82 ? -4.582 45.75 6.637 1 95.31 82 ARG B O 1
ATOM 3729 N N . PHE B 1 83 ? -5.504 43.781 7.141 1 95.56 83 PHE B N 1
ATOM 3730 C CA . PHE B 1 83 ? -6.113 43.562 5.832 1 95.56 83 PHE B CA 1
ATOM 3731 C C . PHE B 1 83 ? -7.617 43.375 5.961 1 95.56 83 PHE B C 1
ATOM 3733 O O . PHE B 1 83 ? -8.141 42.312 5.648 1 95.56 83 PHE B O 1
ATOM 3740 N N . PRO B 1 84 ? -8.336 44.438 6.227 1 93.19 84 PRO B N 1
ATOM 3741 C CA . PRO B 1 84 ? -9.758 44.344 6.547 1 93.19 84 PRO B CA 1
ATOM 3742 C C . PRO B 1 84 ? -10.609 43.906 5.352 1 93.19 84 PRO B C 1
ATOM 3744 O O . PRO B 1 84 ? -11.727 43.438 5.523 1 93.19 84 PRO B O 1
ATOM 3747 N N . GLN B 1 85 ? -10.078 44.062 4.113 1 94.06 85 GLN B N 1
ATOM 3748 C CA . GLN B 1 85 ? -10.812 43.656 2.922 1 94.06 85 GLN B CA 1
ATOM 3749 C C . GLN B 1 85 ? -11.078 42.156 2.916 1 94.06 85 GLN B C 1
ATOM 3751 O O . GLN B 1 85 ? -11.969 41.688 2.205 1 94.06 85 GLN B O 1
ATOM 3756 N N . PHE B 1 86 ? -10.344 41.406 3.756 1 95.06 86 PHE B N 1
ATOM 3757 C CA . PHE B 1 86 ? -10.484 39.938 3.75 1 95.06 86 PHE B CA 1
ATOM 3758 C C . PHE B 1 86 ? -11.328 39.469 4.93 1 95.06 86 PHE B C 1
ATOM 3760 O O . PHE B 1 86 ? -11.641 38.281 5.051 1 95.06 86 PHE B O 1
ATOM 3767 N N . ARG B 1 87 ? -11.82 40.312 5.734 1 91.56 87 ARG B N 1
ATOM 3768 C CA . ARG B 1 87 ? -12.5 39.969 6.977 1 91.56 87 ARG B CA 1
ATOM 3769 C C . ARG B 1 87 ? -13.828 39.281 6.691 1 91.56 87 ARG B C 1
ATOM 3771 O O . ARG B 1 87 ? -14.266 38.406 7.465 1 91.56 87 ARG B O 1
ATOM 3778 N N . SER B 1 88 ? -14.469 39.688 5.656 1 92.44 88 SER B N 1
ATOM 3779 C CA . SER B 1 88 ? -15.781 39.156 5.352 1 92.44 88 SER B CA 1
ATOM 3780 C C . SER B 1 88 ? -15.68 37.812 4.648 1 92.44 88 SER B C 1
ATOM 3782 O O . SER B 1 88 ? -16.672 37.094 4.512 1 92.44 88 SER B O 1
ATOM 3784 N N . HIS B 1 89 ? -14.492 37.438 4.258 1 95.62 89 HIS B N 1
ATOM 3785 C CA . HIS B 1 89 ? -14.297 36.188 3.562 1 95.62 89 HIS B CA 1
ATOM 3786 C C . HIS B 1 89 ? -14.453 35 4.516 1 95.62 89 HIS B C 1
ATOM 3788 O O . HIS B 1 89 ? -14.094 35.094 5.691 1 95.62 89 HIS B O 1
ATOM 3794 N N . LYS B 1 90 ? -15.047 33.875 3.965 1 97.69 90 LYS B N 1
ATOM 3795 C CA . LYS B 1 90 ? -15 32.625 4.734 1 97.69 90 LYS B CA 1
ATOM 3796 C C . LYS B 1 90 ? -13.562 32.219 5.039 1 97.69 90 LYS B C 1
ATOM 3798 O O . LYS B 1 90 ? -12.68 32.344 4.188 1 97.69 90 LYS B O 1
ATOM 3803 N N . PHE B 1 91 ? -13.352 31.812 6.273 1 98.12 91 PHE B N 1
ATOM 3804 C CA . PHE B 1 91 ? -12.016 31.453 6.734 1 98.12 91 PHE B CA 1
ATOM 3805 C C . PHE B 1 91 ? -11.953 29.984 7.102 1 98.12 91 PHE B C 1
ATOM 3807 O O . PHE B 1 91 ? -12.883 29.453 7.711 1 98.12 91 PHE B O 1
ATOM 3814 N N . TYR B 1 92 ? -10.977 29.312 6.656 1 98.5 92 TYR B N 1
ATOM 3815 C CA . TYR B 1 92 ? -10.727 27.906 6.93 1 98.5 92 TYR B CA 1
ATOM 3816 C C . TYR B 1 92 ? -9.289 27.688 7.391 1 98.5 92 TYR B C 1
ATOM 3818 O O . TYR B 1 92 ? -8.414 28.516 7.125 1 98.5 92 TYR B O 1
ATOM 3826 N N . ILE B 1 93 ? -9.094 26.656 8.094 1 98.69 93 ILE B N 1
ATOM 3827 C CA . ILE B 1 93 ? -7.742 26.266 8.484 1 98.69 93 ILE B CA 1
ATOM 3828 C C . ILE B 1 93 ? -7.461 24.844 8.008 1 98.69 93 ILE B C 1
ATOM 3830 O O . ILE B 1 93 ? -8.352 23.984 8.008 1 98.69 93 ILE B O 1
ATOM 3834 N N . ALA B 1 94 ? -6.273 24.594 7.543 1 98.25 94 ALA B N 1
ATOM 3835 C CA . ALA B 1 94 ? -5.852 23.25 7.137 1 98.25 94 ALA B CA 1
ATOM 3836 C C . ALA B 1 94 ? -4.48 22.906 7.707 1 98.25 94 ALA B C 1
ATOM 3838 O O . ALA B 1 94 ? -3.691 23.797 8.023 1 98.25 94 ALA B O 1
ATOM 3839 N N . GLY B 1 95 ? -4.195 21.719 7.871 1 97.38 95 GLY B N 1
ATOM 3840 C CA . GLY B 1 95 ? -2.908 21.234 8.344 1 97.38 95 GLY B CA 1
ATOM 3841 C C . GLY B 1 95 ? -2.756 19.734 8.211 1 97.38 95 GLY B C 1
ATOM 3842 O O . GLY B 1 95 ? -3.686 19.047 7.785 1 97.38 95 GLY B O 1
ATOM 3843 N N . GLU B 1 96 ? -1.6 19.266 8.484 1 96.56 96 GLU B N 1
ATOM 3844 C CA . GLU B 1 96 ? -1.27 17.844 8.375 1 96.56 96 GLU B CA 1
ATOM 3845 C C . GLU B 1 96 ? -0.387 17.391 9.531 1 96.56 96 GLU B C 1
ATOM 3847 O O . GLU B 1 96 ? 0.368 18.188 10.094 1 96.56 96 GLU B O 1
ATOM 3852 N N . SER B 1 97 ? -0.506 16.125 9.883 1 96.81 97 SER B N 1
ATOM 3853 C CA . SER B 1 97 ? 0.389 15.547 10.875 1 96.81 97 SER B CA 1
ATOM 3854 C C . SER B 1 97 ? 0.106 16.109 12.266 1 96.81 97 SER B C 1
ATOM 3856 O O . SER B 1 97 ? -1.03 16.047 12.742 1 96.81 97 SER B O 1
ATOM 3858 N N . TYR B 1 98 ? 1.069 16.781 12.891 1 96.06 98 TYR B N 1
ATOM 3859 C CA . TYR B 1 98 ? 0.872 17.328 14.227 1 96.06 98 TYR B CA 1
ATOM 3860 C C . TYR B 1 98 ? -0.158 18.453 14.211 1 96.06 98 TYR B C 1
ATOM 3862 O O . TYR B 1 98 ? -0.663 18.859 15.258 1 96.06 98 TYR B O 1
ATOM 3870 N N . ALA B 1 99 ? -0.518 18.828 13 1 97.12 99 ALA B N 1
ATOM 3871 C CA . ALA B 1 99 ? -1.603 19.797 12.875 1 97.12 99 ALA B CA 1
ATOM 3872 C C . ALA B 1 99 ? -2.908 19.234 13.422 1 97.12 99 ALA B C 1
ATOM 3874 O O . ALA B 1 99 ? -3.865 19.984 13.656 1 97.12 99 ALA B O 1
ATOM 3875 N N . GLY B 1 100 ? -2.92 17.969 13.688 1 98.19 100 GLY B N 1
ATOM 3876 C CA . GLY B 1 100 ? -4.031 17.406 14.438 1 98.19 100 GLY B CA 1
ATOM 3877 C C . GLY B 1 100 ? -4.164 18 15.828 1 98.19 100 GLY B C 1
ATOM 3878 O O . GLY B 1 100 ? -5.23 17.922 16.438 1 98.19 100 GLY B O 1
ATOM 3879 N N . HIS B 1 101 ? -3.117 18.562 16.312 1 97.56 101 HIS B N 1
ATOM 3880 C CA . HIS B 1 101 ? -3.148 19.312 17.562 1 97.56 101 HIS B CA 1
ATOM 3881 C C . HIS B 1 101 ? -3.318 20.812 17.297 1 97.56 101 HIS B C 1
ATOM 3883 O O . HIS B 1 101 ? -4.242 21.438 17.812 1 97.56 101 HIS B O 1
ATOM 3889 N N . TYR B 1 102 ? -2.543 21.344 16.422 1 98.12 102 TYR B N 1
ATOM 3890 C CA . TYR B 1 102 ? -2.471 22.781 16.172 1 98.12 102 TYR B CA 1
ATOM 3891 C C . TYR B 1 102 ? -3.811 23.312 15.688 1 98.12 102 TYR B C 1
ATOM 3893 O O . TYR B 1 102 ? -4.32 24.297 16.219 1 98.12 102 TYR B O 1
ATOM 3901 N N . VAL B 1 103 ? -4.355 22.641 14.727 1 98.69 103 VAL B N 1
ATOM 3902 C CA . VAL B 1 103 ? -5.5 23.188 14 1 98.69 103 VAL B CA 1
ATOM 3903 C C . VAL B 1 103 ? -6.734 23.172 14.898 1 98.69 103 VAL B C 1
ATOM 3905 O O . VAL B 1 103 ? -7.41 24.188 15.062 1 98.69 103 VAL B O 1
ATOM 3908 N N . PRO B 1 104 ? -7.051 22.062 15.555 1 98.88 104 PRO B N 1
ATOM 3909 C CA . PRO B 1 104 ? -8.219 22.078 16.438 1 98.88 104 PRO B CA 1
ATOM 3910 C C . PRO B 1 104 ? -8.062 23.062 17.609 1 98.88 104 PRO B C 1
ATOM 3912 O O . PRO B 1 104 ? -9.023 23.75 17.969 1 98.88 104 PRO B O 1
ATOM 3915 N N . GLN B 1 105 ? -6.902 23.141 18.141 1 98.69 105 GLN B N 1
ATOM 3916 C CA . GLN B 1 105 ? -6.703 24.031 19.281 1 98.69 105 GLN B CA 1
ATOM 3917 C C . GLN B 1 105 ? -6.82 25.5 18.875 1 98.69 105 GLN B C 1
ATOM 3919 O O . GLN B 1 105 ? -7.414 26.297 19.594 1 98.69 105 GLN B O 1
ATOM 3924 N N . LEU B 1 106 ? -6.23 25.844 17.75 1 98.62 106 LEU B N 1
ATOM 3925 C CA . LEU B 1 106 ? -6.422 27.188 17.219 1 98.62 106 LEU B CA 1
ATOM 3926 C C . LEU B 1 106 ? -7.895 27.438 16.906 1 98.62 106 LEU B C 1
ATOM 3928 O O . LEU B 1 106 ? -8.422 28.516 17.203 1 98.62 106 LEU B O 1
ATOM 3932 N N . SER B 1 107 ? -8.539 26.469 16.297 1 98.75 107 SER B N 1
ATOM 3933 C CA . SER B 1 107 ? -9.953 26.562 15.945 1 98.75 107 SER B CA 1
ATOM 3934 C C . SER B 1 107 ? -10.812 26.781 17.188 1 98.75 107 SER B C 1
ATOM 3936 O O . SER B 1 107 ? -11.781 27.547 17.141 1 98.75 107 SER B O 1
ATOM 3938 N N . GLU B 1 108 ? -10.477 26.094 18.234 1 98.12 108 GLU B N 1
ATOM 3939 C CA . GLU B 1 108 ? -11.219 26.25 19.484 1 98.12 108 GLU B CA 1
ATOM 3940 C C . GLU B 1 108 ? -11.133 27.688 20 1 98.12 108 GLU B C 1
ATOM 3942 O O . GLU B 1 108 ? -12.133 28.25 20.453 1 98.12 108 GLU B O 1
ATOM 3947 N N . LEU B 1 109 ? -9.961 28.297 19.938 1 96.56 109 LEU B N 1
ATOM 3948 C CA . LEU B 1 109 ? -9.781 29.672 20.375 1 96.56 109 LEU B CA 1
ATOM 3949 C C . LEU B 1 109 ? -10.602 30.625 19.516 1 96.56 109 LEU B C 1
ATOM 3951 O O . LEU B 1 109 ? -11.219 31.547 20.031 1 96.56 109 LEU B O 1
ATOM 3955 N N . ILE B 1 110 ? -10.516 30.406 18.219 1 97.25 110 ILE B N 1
ATOM 3956 C CA . ILE B 1 110 ? -11.273 31.266 17.312 1 97.25 110 ILE B CA 1
ATOM 3957 C C . ILE B 1 110 ? -12.773 31.125 17.594 1 97.25 110 ILE B C 1
ATOM 3959 O O . ILE B 1 110 ? -13.484 32.125 17.672 1 97.25 110 ILE B O 1
ATOM 3963 N N . PHE B 1 111 ? -13.227 29.891 17.75 1 96.81 111 PHE B N 1
ATOM 3964 C CA . PHE B 1 111 ? -14.625 29.594 18.047 1 96.81 111 PHE B CA 1
ATOM 3965 C C . PHE B 1 111 ? -15.086 30.312 19.312 1 96.81 111 PHE B C 1
ATOM 3967 O O . PHE B 1 111 ? -16.125 30.984 19.312 1 96.81 111 PHE B O 1
ATOM 3974 N N . ASP B 1 112 ? -14.312 30.219 20.375 1 95.31 112 ASP B N 1
ATOM 3975 C CA . ASP B 1 112 ? -14.648 30.828 21.656 1 95.31 112 ASP B CA 1
ATOM 3976 C C . ASP B 1 112 ? -14.641 32.344 21.562 1 95.31 112 ASP B C 1
ATOM 3978 O O . ASP B 1 112 ? -15.508 33.031 22.125 1 95.31 112 ASP B O 1
ATOM 3982 N N . ASN B 1 113 ? -13.641 32.812 20.875 1 93.5 113 ASN B N 1
ATOM 3983 C CA . ASN B 1 113 ? -13.562 34.25 20.688 1 93.5 113 ASN B CA 1
ATOM 3984 C C . ASN B 1 113 ? -14.75 34.781 19.906 1 93.5 113 ASN B C 1
ATOM 3986 O O . ASN B 1 113 ? -15.211 35.906 20.156 1 93.5 113 ASN B O 1
ATOM 3990 N N . ASN B 1 114 ? -15.164 34.094 18.922 1 93.62 114 ASN B N 1
ATOM 3991 C CA . ASN B 1 114 ? -16.297 34.469 18.094 1 93.62 114 ASN B CA 1
ATOM 3992 C C . ASN B 1 114 ? -17.594 34.531 18.922 1 93.62 114 ASN B C 1
ATOM 3994 O O . ASN B 1 114 ? -18.516 35.281 18.594 1 93.62 114 ASN B O 1
ATOM 3998 N N . LEU B 1 115 ? -17.781 33.781 19.969 1 89.88 115 LEU B N 1
ATOM 3999 C CA . LEU B 1 115 ? -18.969 33.781 20.812 1 89.88 115 LEU B CA 1
ATOM 4000 C C . LEU B 1 115 ? -19 35 21.734 1 89.88 115 LEU B C 1
ATOM 4002 O O . LEU B 1 115 ? -20.078 35.469 22.094 1 89.88 115 LEU B O 1
ATOM 4006 N N . ASN B 1 116 ? -17.812 35.469 22.203 1 76.31 116 ASN B N 1
ATOM 4007 C CA . ASN B 1 116 ? -17.734 36.562 23.172 1 76.31 116 ASN B CA 1
ATOM 4008 C C . ASN B 1 116 ? -17.141 37.812 22.562 1 76.31 116 ASN B C 1
ATOM 4010 O O . ASN B 1 116 ? -16.547 38.625 23.281 1 76.31 116 ASN B O 1
ATOM 4014 N N . HIS B 1 117 ? -17.234 38.062 21.344 1 63.34 117 HIS B N 1
ATOM 4015 C CA . HIS B 1 117 ? -16.25 38.969 20.734 1 63.34 117 HIS B CA 1
ATOM 4016 C C . HIS B 1 117 ? -16.812 40.375 20.562 1 63.34 117 HIS B C 1
ATOM 4018 O O . HIS B 1 117 ? -18.016 40.531 20.453 1 63.34 117 HIS B O 1
ATOM 4024 N N . ALA B 1 118 ? -15.852 41.219 20.844 1 66.19 118 ALA B N 1
ATOM 4025 C CA . ALA B 1 118 ? -16.047 42.5 20.156 1 66.19 118 ALA B CA 1
ATOM 4026 C C . ALA B 1 118 ? -16.125 42.344 18.656 1 66.19 118 ALA B C 1
ATOM 4028 O O . ALA B 1 118 ? -15.43 41.469 18.094 1 66.19 118 ALA B O 1
ATOM 4029 N N . GLU B 1 119 ? -17.031 42.906 18.078 1 66.31 119 GLU B N 1
ATOM 4030 C CA . GLU B 1 119 ? -17.328 42.812 16.656 1 66.31 119 GLU B CA 1
ATOM 4031 C C . GLU B 1 119 ? -16.062 42.875 15.812 1 66.31 119 GLU B C 1
ATOM 4033 O O . GLU B 1 119 ? -15.93 42.156 14.812 1 66.31 119 GLU B O 1
ATOM 4038 N N . LYS B 1 120 ? -15.031 43.531 16.312 1 73.62 120 LYS B N 1
ATOM 4039 C CA . LYS B 1 120 ? -13.852 43.812 15.5 1 73.62 120 LYS B CA 1
ATOM 4040 C C . LYS B 1 120 ? -12.938 42.594 15.438 1 73.62 120 LYS B C 1
ATOM 4042 O O . LYS B 1 120 ? -12.078 42.5 14.562 1 73.62 120 LYS B O 1
ATOM 4047 N N . ASP B 1 121 ? -13.164 41.656 16.172 1 85.06 121 ASP B N 1
ATOM 4048 C CA . ASP B 1 121 ? -12.25 40.531 16.203 1 85.06 121 ASP B CA 1
ATOM 4049 C C . ASP B 1 121 ? -12.945 39.219 15.758 1 85.06 121 ASP B C 1
ATOM 4051 O O . ASP B 1 121 ? -12.406 38.125 15.93 1 85.06 121 ASP B O 1
ATOM 4055 N N . TYR B 1 122 ? -14.102 39.438 15.18 1 91.69 122 TYR B N 1
ATOM 4056 C CA . TYR B 1 122 ? -14.836 38.281 14.672 1 91.69 122 TYR B CA 1
ATOM 4057 C C . TYR B 1 122 ? -14.172 37.719 13.414 1 91.69 122 TYR B C 1
ATOM 4059 O O . TYR B 1 122 ? -13.797 38.5 12.516 1 91.69 122 TYR B O 1
ATOM 4067 N N . ILE B 1 123 ? -13.953 36.469 13.391 1 94.88 123 ILE B N 1
ATOM 4068 C CA . ILE B 1 123 ? -13.445 35.781 12.227 1 94.88 123 ILE B CA 1
ATOM 4069 C C . ILE B 1 123 ? -14.539 34.875 11.641 1 94.88 123 ILE B C 1
ATOM 4071 O O . ILE B 1 123 ? -15.164 34.094 12.359 1 94.88 123 ILE B O 1
ATOM 4075 N N . ASN B 1 124 ? -14.883 35.031 10.344 1 95.75 124 ASN B N 1
ATOM 4076 C CA . ASN B 1 124 ? -15.883 34.219 9.664 1 95.75 124 ASN B CA 1
ATOM 4077 C C . ASN B 1 124 ? -15.398 32.781 9.461 1 95.75 124 ASN B C 1
ATOM 4079 O O . ASN B 1 124 ? -15.328 32.312 8.328 1 95.75 124 ASN B O 1
ATOM 4083 N N . PHE B 1 125 ? -15.148 32.125 10.57 1 97.44 125 PHE B N 1
ATOM 4084 C CA . PHE B 1 125 ? -14.555 30.812 10.609 1 97.44 125 PHE B CA 1
ATOM 4085 C C . PHE B 1 125 ? -15.594 29.734 10.312 1 97.44 125 PHE B C 1
ATOM 4087 O O . PHE B 1 125 ? -16.609 29.641 11.008 1 97.44 125 PHE B O 1
ATOM 4094 N N . LYS B 1 126 ? -15.32 28.859 9.242 1 98.06 126 LYS B N 1
ATOM 4095 C CA . LYS B 1 126 ? -16.344 27.922 8.773 1 98.06 126 LYS B CA 1
ATOM 4096 C C . LYS B 1 126 ? -15.93 26.469 9.062 1 98.06 126 LYS B C 1
ATOM 4098 O O . LYS B 1 126 ? -16.781 25.594 9.156 1 98.06 126 LYS B O 1
ATOM 4103 N N . GLY B 1 127 ? -14.68 26.203 9.188 1 98.5 127 GLY B N 1
ATOM 4104 C CA . GLY B 1 127 ? -14.273 24.828 9.398 1 98.5 127 GLY B CA 1
ATOM 4105 C C . GLY B 1 127 ? -12.805 24.578 9.117 1 98.5 127 GLY B C 1
ATOM 4106 O O . GLY B 1 127 ? -12.062 25.516 8.812 1 98.5 127 GLY B O 1
ATOM 4107 N N . PHE B 1 128 ? -12.359 23.328 9.258 1 98.81 128 PHE B N 1
ATOM 4108 C CA . PHE B 1 128 ? -10.961 23.016 8.984 1 98.81 128 PHE B CA 1
ATOM 4109 C C . PHE B 1 128 ? -10.812 21.609 8.43 1 98.81 128 PHE B C 1
ATOM 4111 O O . PHE B 1 128 ? -11.727 20.781 8.562 1 98.81 128 PHE B O 1
ATOM 4118 N N . LEU B 1 129 ? -9.719 21.375 7.801 1 97.94 129 LEU B N 1
ATOM 4119 C CA . LEU B 1 129 ? -9.312 20.109 7.191 1 97.94 129 LEU B CA 1
ATOM 4120 C C . LEU B 1 129 ? -7.941 19.688 7.695 1 97.94 129 LEU B C 1
ATOM 4122 O O . LEU B 1 129 ? -6.984 20.453 7.637 1 97.94 129 LEU B O 1
ATOM 4126 N N . ILE B 1 130 ? -7.863 18.422 8.219 1 98.62 130 ILE B N 1
ATOM 4127 C CA . ILE B 1 130 ? -6.578 17.984 8.734 1 98.62 130 ILE B CA 1
ATOM 4128 C C . ILE B 1 130 ? -6.23 16.609 8.148 1 98.62 130 ILE B C 1
ATOM 4130 O O . ILE B 1 130 ? -7.09 15.727 8.07 1 98.62 130 ILE B O 1
ATOM 4134 N N . GLY B 1 131 ? -5.004 16.438 7.668 1 98.5 131 GLY B N 1
ATOM 4135 C CA . GLY B 1 131 ? -4.551 15.234 6.984 1 98.5 131 GLY B CA 1
ATOM 4136 C C . GLY B 1 131 ? -3.57 14.414 7.801 1 98.5 131 GLY B C 1
ATOM 4137 O O . GLY B 1 131 ? -2.686 14.969 8.453 1 98.5 131 GLY B O 1
ATOM 4138 N N . ASN B 1 132 ? -3.795 13.078 7.648 1 98.31 132 ASN B N 1
ATOM 4139 C CA . ASN B 1 132 ? -2.949 12.195 8.453 1 98.31 132 ASN B CA 1
ATOM 4140 C C . ASN B 1 132 ? -2.602 12.82 9.797 1 98.31 132 ASN B C 1
ATOM 4142 O O . ASN B 1 132 ? -1.427 12.914 10.156 1 98.31 132 ASN B O 1
ATOM 4146 N N . ALA B 1 133 ? -3.596 13.109 10.57 1 98.5 133 ALA B N 1
ATOM 4147 C CA . ALA B 1 133 ? -3.521 14 11.727 1 98.5 133 ALA B CA 1
ATOM 4148 C C . ALA B 1 133 ? -3.275 13.211 13.008 1 98.5 133 ALA B C 1
ATOM 4150 O O . ALA B 1 133 ? -3.924 12.188 13.25 1 98.5 133 ALA B O 1
ATOM 4151 N N . LEU B 1 134 ? -2.361 13.695 13.75 1 97.56 134 LEU B N 1
ATOM 4152 C CA . LEU B 1 134 ? -2.197 13.188 15.109 1 97.56 134 LEU B CA 1
ATOM 4153 C C . LEU B 1 134 ? -3.338 13.648 16 1 97.56 134 LEU B C 1
ATOM 4155 O O . LEU B 1 134 ? -3.52 14.852 16.219 1 97.56 134 LEU B O 1
ATOM 4159 N N . LEU B 1 135 ? -4.133 12.672 16.578 1 98.25 135 LEU B N 1
ATOM 4160 C CA . LEU B 1 135 ? -5.348 13.086 17.266 1 98.25 135 LEU B CA 1
ATOM 4161 C C . LEU B 1 135 ? -5.422 12.461 18.656 1 98.25 135 LEU B C 1
ATOM 4163 O O . LEU B 1 135 ? -6.039 13.031 19.562 1 98.25 135 LEU B O 1
ATOM 4167 N N . ASP B 1 136 ? -4.871 11.281 18.766 1 98.12 136 ASP B N 1
ATOM 4168 C CA . ASP B 1 136 ? -5.004 10.508 20 1 98.12 136 ASP B CA 1
ATOM 4169 C C . ASP B 1 136 ? -3.809 9.578 20.188 1 98.12 136 ASP B C 1
ATOM 4171 O O . ASP B 1 136 ? -3.635 8.617 19.438 1 98.12 136 ASP B O 1
ATOM 4175 N N . ASP B 1 137 ? -3.068 9.758 21.219 1 95.12 137 ASP B N 1
ATOM 4176 C CA . ASP B 1 137 ? -1.804 9.055 21.422 1 95.12 137 ASP B CA 1
ATOM 4177 C C . ASP B 1 137 ? -2.01 7.543 21.422 1 95.12 137 ASP B C 1
ATOM 4179 O O . ASP B 1 137 ? -1.245 6.805 20.797 1 95.12 137 ASP B O 1
ATOM 4183 N N . GLU B 1 138 ? -2.984 7.082 22.125 1 97.38 138 GLU B N 1
ATOM 4184 C CA . GLU B 1 138 ? -3.23 5.652 22.281 1 97.38 138 GLU B CA 1
ATOM 4185 C C . GLU B 1 138 ? -3.51 4.992 20.922 1 97.38 138 GLU B C 1
ATOM 4187 O O . GLU B 1 138 ? -2.82 4.047 20.531 1 97.38 138 GLU B O 1
ATOM 4192 N N . THR B 1 139 ? -4.492 5.504 20.219 1 98.25 139 THR B N 1
ATOM 4193 C CA . THR B 1 139 ? -4.93 4.891 18.969 1 98.25 139 THR B CA 1
ATOM 4194 C C . THR B 1 139 ? -3.91 5.129 17.859 1 98.25 139 THR B C 1
ATOM 4196 O O . THR B 1 139 ? -3.732 4.285 16.984 1 98.25 139 THR B O 1
ATOM 4199 N N . ASP B 1 140 ? -3.254 6.297 17.891 1 97.25 140 ASP B N 1
ATOM 4200 C CA . ASP B 1 140 ? -2.227 6.59 16.891 1 97.25 140 ASP B CA 1
ATOM 4201 C C . ASP B 1 140 ? -1.046 5.629 17.031 1 97.25 140 ASP B C 1
ATOM 4203 O O . ASP B 1 140 ? -0.538 5.117 16.031 1 97.25 140 ASP B O 1
ATOM 4207 N N . GLN B 1 141 ? -0.62 5.355 18.25 1 96.06 141 GLN B N 1
ATOM 4208 C CA . GLN B 1 141 ? 0.493 4.438 18.469 1 96.06 141 GLN B CA 1
ATOM 4209 C C . GLN B 1 141 ? 0.115 3.014 18.078 1 96.06 141 GLN B C 1
ATOM 4211 O O . GLN B 1 141 ? 0.874 2.334 17.391 1 96.06 141 GLN B O 1
ATOM 4216 N N . LYS B 1 142 ? -1.03 2.596 18.516 1 97.94 142 LYS B N 1
ATOM 4217 C CA . LYS B 1 142 ? -1.489 1.251 18.188 1 97.94 142 LYS B CA 1
ATOM 4218 C C . LYS B 1 142 ? -1.622 1.079 16.672 1 97.94 142 LYS B C 1
ATOM 4220 O O . LYS B 1 142 ? -1.193 0.065 16.125 1 97.94 142 LYS B O 1
ATOM 4225 N N . GLY B 1 143 ? -2.262 2.086 16.078 1 98.06 143 GLY B N 1
ATOM 4226 C CA . GLY B 1 143 ? -2.484 2.021 14.641 1 98.06 143 GLY B CA 1
ATOM 4227 C C . GLY B 1 143 ? -1.197 1.971 13.836 1 98.06 143 GLY B C 1
ATOM 4228 O O . GLY B 1 143 ? -1.131 1.305 12.805 1 98.06 143 GLY B O 1
ATOM 4229 N N . MET B 1 144 ? -0.225 2.691 14.305 1 97.31 144 MET B N 1
ATOM 4230 C CA . MET B 1 144 ? 1.077 2.711 13.641 1 97.31 144 MET B CA 1
ATOM 4231 C C . MET B 1 144 ? 1.707 1.323 13.633 1 97.31 144 MET B C 1
ATOM 4233 O O . MET B 1 144 ? 2.238 0.881 12.617 1 97.31 144 MET B O 1
ATOM 4237 N N . ILE B 1 145 ? 1.639 0.618 14.742 1 98.19 145 ILE B N 1
ATOM 4238 C CA . ILE B 1 145 ? 2.234 -0.706 14.883 1 98.19 145 ILE B CA 1
ATOM 4239 C C . ILE B 1 145 ? 1.46 -1.715 14.039 1 98.19 145 ILE B C 1
ATOM 4241 O O . ILE B 1 145 ? 2.055 -2.504 13.305 1 98.19 145 ILE B O 1
ATOM 4245 N N . ASP B 1 146 ? 0.136 -1.674 14.109 1 98.31 146 ASP B N 1
ATOM 4246 C CA . ASP B 1 146 ? -0.697 -2.582 13.328 1 98.31 146 ASP B CA 1
ATOM 4247 C C . ASP B 1 146 ? -0.458 -2.396 11.836 1 98.31 146 ASP B C 1
ATOM 4249 O O . ASP B 1 146 ? -0.353 -3.375 11.094 1 98.31 146 ASP B O 1
ATOM 4253 N N . TYR B 1 147 ? -0.364 -1.179 11.461 1 98.44 147 TYR B N 1
ATOM 4254 C CA . TYR B 1 147 ? -0.149 -0.855 10.055 1 98.44 147 TYR B CA 1
ATOM 4255 C C . TYR B 1 147 ? 1.169 -1.436 9.555 1 98.44 147 TYR B C 1
ATOM 4257 O O . TYR B 1 147 ? 1.234 -1.99 8.453 1 98.44 147 TYR B O 1
ATOM 4265 N N . ALA B 1 148 ? 2.195 -1.271 10.305 1 98.25 148 ALA B N 1
ATOM 4266 C CA . ALA B 1 148 ? 3.516 -1.761 9.914 1 98.25 148 ALA B CA 1
ATOM 4267 C C . ALA B 1 148 ? 3.502 -3.275 9.727 1 98.25 148 ALA B C 1
ATOM 4269 O O . ALA B 1 148 ? 4.113 -3.795 8.789 1 98.25 148 ALA B O 1
ATOM 4270 N N . TRP B 1 149 ? 2.838 -3.965 10.602 1 98.38 149 TRP B N 1
ATOM 4271 C CA . TRP B 1 149 ? 2.768 -5.418 10.492 1 98.38 149 TRP B CA 1
ATOM 4272 C C . TRP B 1 149 ? 1.924 -5.828 9.289 1 98.38 149 TRP B C 1
ATOM 4274 O O . TRP B 1 149 ? 2.332 -6.684 8.5 1 98.38 149 TRP B O 1
ATOM 4284 N N . ASP B 1 150 ? 0.809 -5.164 9.094 1 96.88 150 ASP B N 1
ATOM 4285 C CA . ASP B 1 150 ? -0.142 -5.5 8.039 1 96.88 150 ASP B CA 1
ATOM 4286 C C . ASP B 1 150 ? 0.453 -5.234 6.66 1 96.88 150 ASP B C 1
ATOM 4288 O O . ASP B 1 150 ? 0.075 -5.883 5.68 1 96.88 150 ASP B O 1
ATOM 4292 N N . HIS B 1 151 ? 1.359 -4.305 6.594 1 97.25 151 HIS B N 1
ATOM 4293 C CA . HIS B 1 151 ? 1.967 -3.945 5.316 1 97.25 151 HIS B CA 1
ATOM 4294 C C . HIS B 1 151 ? 3.332 -4.605 5.152 1 97.25 151 HIS B C 1
ATOM 4296 O O . HIS B 1 151 ? 4.121 -4.199 4.293 1 97.25 151 HIS B O 1
ATOM 4302 N N . ALA B 1 152 ? 3.656 -5.551 5.984 1 97.19 152 ALA B N 1
ATOM 4303 C CA . ALA B 1 152 ? 4.809 -6.441 5.863 1 97.19 152 ALA B CA 1
ATOM 4304 C C . ALA B 1 152 ? 6.105 -5.703 6.164 1 97.19 152 ALA B C 1
ATOM 4306 O O . ALA B 1 152 ? 7.176 -6.098 5.695 1 97.19 152 ALA B O 1
ATOM 4307 N N . VAL B 1 153 ? 6.035 -4.645 6.965 1 97.5 153 VAL B N 1
ATOM 4308 C CA . VAL B 1 153 ? 7.219 -3.84 7.25 1 97.5 153 VAL B CA 1
ATOM 4309 C C . VAL B 1 153 ? 7.996 -4.457 8.414 1 97.5 153 VAL B C 1
ATOM 4311 O O . VAL B 1 153 ? 9.227 -4.391 8.445 1 97.5 153 VAL B O 1
ATOM 4314 N N . ILE B 1 154 ? 7.27 -5.078 9.352 1 98.06 154 ILE B N 1
ATOM 4315 C CA . ILE B 1 154 ? 7.949 -5.629 10.516 1 98.06 154 ILE B CA 1
ATOM 4316 C C . ILE B 1 154 ? 7.598 -7.109 10.664 1 98.06 154 ILE B C 1
ATOM 4318 O O . ILE B 1 154 ? 6.621 -7.582 10.086 1 98.06 154 ILE B O 1
ATOM 4322 N N . SER B 1 155 ? 8.383 -7.805 11.445 1 97.69 155 SER B N 1
ATOM 4323 C CA . SER B 1 155 ? 8.234 -9.242 11.641 1 97.69 155 SER B CA 1
ATOM 4324 C C . SER B 1 155 ? 7.066 -9.555 12.57 1 97.69 155 SER B C 1
ATOM 4326 O O . SER B 1 155 ? 6.59 -8.68 13.297 1 97.69 155 SER B O 1
ATOM 4328 N N . ASP B 1 156 ? 6.633 -10.805 12.508 1 97.19 156 ASP B N 1
ATOM 4329 C CA . ASP B 1 156 ? 5.652 -11.297 13.469 1 97.19 156 ASP B CA 1
ATOM 4330 C C . ASP B 1 156 ? 6.152 -11.133 14.898 1 97.19 156 ASP B C 1
ATOM 4332 O O . ASP B 1 156 ? 5.406 -10.695 15.781 1 97.19 156 ASP B O 1
ATOM 4336 N N . ALA B 1 157 ? 7.379 -11.469 15.094 1 96.94 157 ALA B N 1
ATOM 4337 C CA . ALA B 1 157 ? 7.949 -11.445 16.438 1 96.94 157 ALA B CA 1
ATOM 4338 C C . ALA B 1 157 ? 7.961 -10.023 17 1 96.94 157 ALA B C 1
ATOM 4340 O O . ALA B 1 157 ? 7.594 -9.812 18.172 1 96.94 157 ALA B O 1
ATOM 4341 N N . LEU B 1 158 ? 8.438 -9.117 16.234 1 98 158 LEU B N 1
ATOM 4342 C CA . LEU B 1 158 ? 8.484 -7.73 16.688 1 98 158 LEU B CA 1
ATOM 4343 C C . LEU B 1 158 ? 7.078 -7.211 16.984 1 98 158 LEU B C 1
ATOM 4345 O O . LEU B 1 158 ? 6.867 -6.555 18.016 1 98 158 LEU B O 1
ATOM 4349 N N . TYR B 1 159 ? 6.152 -7.484 16.125 1 98.31 159 TYR B N 1
ATOM 4350 C CA . TYR B 1 159 ? 4.762 -7.098 16.328 1 98.31 159 TYR B CA 1
ATOM 4351 C C . TYR B 1 159 ? 4.23 -7.66 17.641 1 98.31 159 TYR B C 1
ATOM 4353 O O . TYR B 1 159 ? 3.627 -6.934 18.438 1 98.31 159 TYR B O 1
ATOM 4361 N N . HIS B 1 160 ? 4.414 -8.93 17.875 1 97.88 160 HIS B N 1
ATOM 4362 C CA . HIS B 1 160 ? 3.922 -9.602 19.062 1 97.88 160 HIS B CA 1
ATOM 4363 C C . HIS B 1 160 ? 4.574 -9.039 20.328 1 97.88 160 HIS B C 1
ATOM 4365 O O . HIS B 1 160 ? 3.902 -8.836 21.344 1 97.88 160 HIS B O 1
ATOM 4371 N N . ASN B 1 161 ? 5.859 -8.82 20.25 1 98.25 161 ASN B N 1
ATOM 4372 C CA . ASN B 1 161 ? 6.562 -8.266 21.406 1 98.25 161 ASN B CA 1
ATOM 4373 C C . ASN B 1 161 ? 6.016 -6.891 21.781 1 98.25 161 ASN B C 1
ATOM 4375 O O . ASN B 1 161 ? 5.727 -6.633 22.953 1 98.25 161 ASN B O 1
ATOM 4379 N N . ILE B 1 162 ? 5.84 -6.039 20.828 1 98.38 162 ILE B N 1
ATOM 4380 C CA . ILE B 1 162 ? 5.359 -4.688 21.109 1 98.38 162 ILE B CA 1
ATOM 4381 C C . ILE B 1 162 ? 3.949 -4.75 21.688 1 98.38 162 ILE B C 1
ATOM 4383 O O . ILE B 1 162 ? 3.658 -4.098 22.688 1 98.38 162 ILE B O 1
ATOM 4387 N N . THR B 1 163 ? 3.104 -5.566 21.094 1 97.75 163 THR B N 1
ATOM 4388 C CA . THR B 1 163 ? 1.706 -5.633 21.5 1 97.75 163 THR B CA 1
ATOM 4389 C C . THR B 1 163 ? 1.581 -6.262 22.891 1 97.75 163 THR B C 1
ATOM 4391 O O . THR B 1 163 ? 0.671 -5.922 23.656 1 97.75 163 THR B O 1
ATOM 4394 N N . ALA B 1 164 ? 2.482 -7.145 23.219 1 97.94 164 ALA B N 1
ATOM 4395 C CA . ALA B 1 164 ? 2.443 -7.82 24.516 1 97.94 164 ALA B CA 1
ATOM 4396 C C . ALA B 1 164 ? 3.051 -6.949 25.609 1 97.94 164 ALA B C 1
ATOM 4398 O O . ALA B 1 164 ? 2.586 -6.961 26.75 1 97.94 164 ALA B O 1
ATOM 4399 N N . ILE B 1 165 ? 4.07 -6.203 25.266 1 97.88 165 ILE B N 1
ATOM 4400 C CA . ILE B 1 165 ? 4.902 -5.551 26.266 1 97.88 165 ILE B CA 1
ATOM 4401 C C . ILE B 1 165 ? 4.453 -4.105 26.453 1 97.88 165 ILE B C 1
ATOM 4403 O O . ILE B 1 165 ? 4.477 -3.578 27.562 1 97.88 165 ILE B O 1
ATOM 4407 N N . CYS B 1 166 ? 4.059 -3.445 25.438 1 97.31 166 CYS B N 1
ATOM 4408 C CA . CYS B 1 166 ? 3.805 -2.01 25.469 1 97.31 166 CYS B CA 1
ATOM 4409 C C . CYS B 1 166 ? 2.357 -1.725 25.859 1 97.31 166 CYS B C 1
ATOM 4411 O O . CYS B 1 166 ? 1.45 -2.463 25.469 1 97.31 166 CYS B O 1
ATOM 4413 N N . ASP B 1 167 ? 2.217 -0.685 26.656 1 96.88 167 ASP B N 1
ATOM 4414 C CA . ASP B 1 167 ? 0.91 -0.131 26.984 1 96.88 167 ASP B CA 1
ATOM 4415 C C . ASP B 1 167 ? 0.656 1.173 26.234 1 96.88 167 ASP B C 1
ATOM 4417 O O . ASP B 1 167 ? 1.125 2.236 26.641 1 96.88 167 ASP B O 1
ATOM 4421 N N . PHE B 1 168 ? -0.205 1.159 25.266 1 94.56 168 PHE B N 1
ATOM 4422 C CA . PHE B 1 168 ? -0.38 2.291 24.375 1 94.56 168 PHE B CA 1
ATOM 4423 C C . PHE B 1 168 ? -1.228 3.377 25.016 1 94.56 168 PHE B C 1
ATOM 4425 O O . PHE B 1 168 ? -1.337 4.484 24.484 1 94.56 168 PHE B O 1
ATOM 4432 N N . LYS B 1 169 ? -1.826 3.094 26.156 1 92.31 169 LYS B N 1
ATOM 4433 C CA . LYS B 1 169 ? -2.521 4.137 26.906 1 92.31 169 LYS B CA 1
ATOM 4434 C C . LYS B 1 169 ? -1.534 5.125 27.516 1 92.31 169 LYS B C 1
ATOM 4436 O O . LYS B 1 169 ? -1.915 6.23 27.906 1 92.31 169 LYS B O 1
ATOM 4441 N N . ARG B 1 170 ? -0.319 4.703 27.547 1 89.56 170 ARG B N 1
ATOM 4442 C CA . ARG B 1 170 ? 0.741 5.586 28.016 1 89.56 170 ARG B CA 1
ATOM 4443 C C . ARG B 1 170 ? 1.399 6.328 26.859 1 89.56 170 ARG B C 1
ATOM 4445 O O . ARG B 1 170 ? 1.572 5.766 25.781 1 89.56 170 ARG B O 1
ATOM 4452 N N . PRO B 1 171 ? 1.768 7.582 27.219 1 83.12 171 PRO B N 1
ATOM 4453 C CA . PRO B 1 171 ? 2.529 8.289 26.188 1 83.12 171 PRO B CA 1
ATOM 4454 C C . PRO B 1 171 ? 3.801 7.547 25.781 1 83.12 171 PRO B C 1
ATOM 4456 O O . PRO B 1 171 ? 4.43 6.891 26.625 1 83.12 171 PRO B O 1
ATOM 4459 N N . ILE B 1 172 ? 4.082 7.691 24.531 1 82.25 172 ILE B N 1
ATOM 4460 C CA . ILE B 1 172 ? 5.215 6.969 23.969 1 82.25 172 ILE B CA 1
ATOM 4461 C C . ILE B 1 172 ? 6.48 7.289 24.75 1 82.25 172 ILE B C 1
ATOM 4463 O O . ILE B 1 172 ? 7.359 6.438 24.906 1 82.25 172 ILE B O 1
ATOM 4467 N N . GLN B 1 173 ? 6.594 8.523 25.344 1 79.44 173 GLN B N 1
ATOM 4468 C CA . GLN B 1 173 ? 7.773 8.969 26.078 1 79.44 173 GLN B CA 1
ATOM 4469 C C . GLN B 1 173 ? 7.824 8.328 27.453 1 79.44 173 GLN B C 1
ATOM 4471 O O . GLN B 1 173 ? 8.867 8.336 28.109 1 79.44 173 GLN B O 1
ATOM 4476 N N . ASN B 1 174 ? 6.758 7.781 27.906 1 85.62 174 ASN B N 1
ATOM 4477 C CA . ASN B 1 174 ? 6.668 7.242 29.266 1 85.62 174 ASN B CA 1
ATOM 4478 C C . ASN B 1 174 ? 6.523 5.723 29.25 1 85.62 174 ASN B C 1
ATOM 4480 O O . ASN B 1 174 ? 5.887 5.148 30.141 1 85.62 174 ASN B O 1
ATOM 4484 N N . GLN B 1 175 ? 7.043 5.113 28.234 1 90.56 175 GLN B N 1
ATOM 4485 C CA . GLN B 1 175 ? 6.988 3.656 28.156 1 90.56 175 GLN B CA 1
ATOM 4486 C C . GLN B 1 175 ? 8.094 3.018 28.984 1 90.56 175 GLN B C 1
ATOM 4488 O O . GLN B 1 175 ? 9.055 3.688 29.375 1 90.56 175 GLN B O 1
ATOM 4493 N N . THR B 1 176 ? 7.93 1.744 29.375 1 95.5 176 THR B N 1
ATOM 4494 C CA . THR B 1 176 ? 8.953 1 30.109 1 95.5 176 THR B CA 1
ATOM 4495 C C . THR B 1 176 ? 10.203 0.82 29.25 1 95.5 176 THR B C 1
ATOM 4497 O O . THR B 1 176 ? 10.164 1.019 28.031 1 95.5 176 THR B O 1
ATOM 4500 N N . THR B 1 177 ? 11.266 0.478 29.844 1 96.06 177 THR B N 1
ATOM 4501 C CA . THR B 1 177 ? 12.516 0.217 29.141 1 96.06 177 THR B CA 1
ATOM 4502 C C . THR B 1 177 ? 12.352 -0.932 28.156 1 96.06 177 THR B C 1
ATOM 4504 O O . THR B 1 177 ? 12.883 -0.881 27.047 1 96.06 177 THR B O 1
ATOM 4507 N N . GLU B 1 178 ? 11.625 -1.927 28.609 1 97.31 178 GLU B N 1
ATOM 4508 C CA . GLU B 1 178 ? 11.383 -3.082 27.75 1 97.31 178 GLU B CA 1
ATOM 4509 C C . GLU B 1 178 ? 10.617 -2.684 26.5 1 97.31 178 GLU B C 1
ATOM 4511 O O . GLU B 1 178 ? 10.953 -3.121 25.391 1 97.31 178 GLU B O 1
ATOM 4516 N N . CYS B 1 179 ? 9.625 -1.9 26.656 1 97.38 179 CYS B N 1
ATOM 4517 C CA . CYS B 1 179 ? 8.859 -1.417 25.516 1 97.38 179 CYS B CA 1
ATOM 4518 C C . CYS B 1 179 ? 9.727 -0.559 24.594 1 97.38 179 CYS B C 1
ATOM 4520 O O . CYS B 1 179 ? 9.664 -0.687 23.375 1 97.38 179 CYS B O 1
ATOM 4522 N N . ASN B 1 180 ? 10.508 0.276 25.172 1 96.31 180 ASN B N 1
ATOM 4523 C CA . ASN B 1 180 ? 11.367 1.159 24.391 1 96.31 180 ASN B CA 1
ATOM 4524 C C . ASN B 1 180 ? 12.344 0.368 23.516 1 96.31 180 ASN B C 1
ATOM 4526 O O . ASN B 1 180 ? 12.656 0.779 22.406 1 96.31 180 ASN B O 1
ATOM 4530 N N . VAL B 1 181 ? 12.844 -0.717 24.031 1 97.25 181 VAL B N 1
ATOM 4531 C CA . VAL B 1 181 ? 13.742 -1.569 23.266 1 97.25 181 VAL B CA 1
ATOM 4532 C C . VAL B 1 181 ? 13.039 -2.066 22 1 97.25 181 VAL B C 1
ATOM 4534 O O . VAL B 1 181 ? 13.594 -2.008 20.906 1 97.25 181 VAL B O 1
ATOM 4537 N N . GLU B 1 182 ? 11.797 -2.527 22.156 1 97.62 182 GLU B N 1
ATOM 4538 C CA . GLU B 1 182 ? 11.031 -3.037 21.016 1 97.62 182 GLU B CA 1
ATOM 4539 C C . GLU B 1 182 ? 10.641 -1.911 20.062 1 97.62 182 GLU B C 1
ATOM 4541 O O . GLU B 1 182 ? 10.688 -2.082 18.844 1 97.62 182 GLU B O 1
ATOM 4546 N N . LEU B 1 183 ? 10.25 -0.782 20.625 1 96.5 183 LEU B N 1
ATOM 4547 C CA . LEU B 1 183 ? 9.891 0.359 19.797 1 96.5 183 LEU B CA 1
ATOM 4548 C C . LEU B 1 183 ? 11.094 0.855 19 1 96.5 183 LEU B C 1
ATOM 4550 O O . LEU B 1 183 ? 10.945 1.303 17.859 1 96.5 183 LEU B O 1
ATOM 4554 N N . ASN B 1 184 ? 12.25 0.81 19.578 1 96.38 184 ASN B N 1
ATOM 4555 C CA . ASN B 1 184 ? 13.453 1.188 18.844 1 96.38 184 ASN B CA 1
ATOM 4556 C C . ASN B 1 184 ? 13.695 0.282 17.641 1 96.38 184 ASN B C 1
ATOM 4558 O O . ASN B 1 184 ? 14.086 0.752 16.578 1 96.38 184 ASN B O 1
ATOM 4562 N N . LYS B 1 185 ? 13.477 -1.026 17.812 1 96.94 185 LYS B N 1
ATOM 4563 C CA . LYS B 1 185 ? 13.57 -1.954 16.688 1 96.94 185 LYS B CA 1
ATOM 4564 C C . LYS B 1 185 ? 12.578 -1.591 15.578 1 96.94 185 LYS B C 1
ATOM 4566 O O . LYS B 1 185 ? 12.914 -1.647 14.398 1 96.94 185 LYS B O 1
ATOM 4571 N N . TYR B 1 186 ? 11.406 -1.219 16.031 1 97.19 186 TYR B N 1
ATOM 4572 C CA . TYR B 1 186 ? 10.367 -0.785 15.109 1 97.19 186 TYR B CA 1
ATOM 4573 C C . TYR B 1 186 ? 10.82 0.429 14.312 1 97.19 186 TYR B C 1
ATOM 4575 O O . TYR B 1 186 ? 10.719 0.439 13.078 1 97.19 186 TYR B O 1
ATOM 4583 N N . PHE B 1 187 ? 11.289 1.443 14.961 1 94.94 187 PHE B N 1
ATOM 4584 C CA . PHE B 1 187 ? 11.672 2.676 14.273 1 94.94 187 PHE B CA 1
ATOM 4585 C C . PHE B 1 187 ? 12.922 2.465 13.438 1 94.94 187 PHE B C 1
ATOM 4587 O O . PHE B 1 187 ? 13.133 3.154 12.438 1 94.94 187 PHE B O 1
ATOM 4594 N N . ASP B 1 188 ? 13.773 1.479 13.773 1 94.38 188 ASP B N 1
ATOM 4595 C CA . ASP B 1 188 ? 14.977 1.173 13.016 1 94.38 188 ASP B CA 1
ATOM 4596 C C . ASP B 1 188 ? 14.633 0.718 11.594 1 94.38 188 ASP B C 1
ATOM 4598 O O . ASP B 1 188 ? 15.383 0.97 10.656 1 94.38 188 ASP B O 1
ATOM 4602 N N . VAL B 1 189 ? 13.523 0.058 11.445 1 94.19 189 VAL B N 1
ATOM 4603 C CA . VAL B 1 189 ? 13.117 -0.414 10.125 1 94.19 189 VAL B CA 1
ATOM 4604 C C . VAL B 1 189 ? 12.867 0.777 9.203 1 94.19 189 VAL B C 1
ATOM 4606 O O . VAL B 1 189 ? 13.117 0.702 8 1 94.19 189 VAL B O 1
ATOM 4609 N N . TYR B 1 190 ? 12.414 1.84 9.758 1 93.44 190 TYR B N 1
ATOM 4610 C CA . TYR B 1 190 ? 12.062 3.004 8.953 1 93.44 190 TYR B CA 1
ATOM 4611 C C . TYR B 1 190 ? 13.281 3.871 8.68 1 93.44 190 TYR B C 1
ATOM 4613 O O . TYR B 1 190 ? 13.18 4.918 8.031 1 93.44 190 TYR B O 1
ATOM 4621 N N . LYS B 1 191 ? 14.453 3.438 9.094 1 91.44 191 LYS B N 1
ATOM 4622 C CA . LYS B 1 191 ? 15.703 4.074 8.672 1 91.44 191 LYS B CA 1
ATOM 4623 C C . LYS B 1 191 ? 16.062 3.686 7.242 1 91.44 191 LYS B C 1
ATOM 4625 O O . LYS B 1 191 ? 16.844 4.367 6.586 1 91.44 191 LYS B O 1
ATOM 4630 N N . ILE B 1 192 ? 15.484 2.621 6.762 1 93.06 192 ILE B N 1
ATOM 4631 C CA . ILE B 1 192 ? 15.914 2.115 5.461 1 93.06 192 ILE B CA 1
ATOM 4632 C C . ILE B 1 192 ? 14.781 2.258 4.449 1 93.06 192 ILE B C 1
ATOM 4634 O O . ILE B 1 192 ? 14.984 2.074 3.248 1 93.06 192 ILE B O 1
ATOM 4638 N N . ILE B 1 193 ? 13.578 2.588 4.871 1 93.94 193 ILE B N 1
ATOM 4639 C CA . ILE B 1 193 ? 12.484 2.961 3.988 1 93.94 193 ILE B CA 1
ATOM 4640 C C . ILE B 1 193 ? 11.836 4.254 4.484 1 93.94 193 ILE B C 1
ATOM 4642 O O . ILE B 1 193 ? 12.062 4.668 5.625 1 93.94 193 ILE B O 1
ATOM 4646 N N . ASP B 1 194 ? 11.086 4.902 3.635 1 92.44 194 ASP B N 1
ATOM 4647 C CA . ASP B 1 194 ? 10.398 6.133 4.008 1 92.44 194 ASP B CA 1
ATOM 4648 C C . ASP B 1 194 ? 9.094 5.828 4.738 1 92.44 194 ASP B C 1
ATOM 4650 O O . ASP B 1 194 ? 8.141 5.328 4.141 1 92.44 194 ASP B O 1
ATOM 4654 N N . MET B 1 195 ? 9.008 6.148 5.977 1 94.12 195 MET B N 1
ATOM 4655 C CA . MET B 1 195 ? 7.816 5.914 6.785 1 94.12 195 MET B CA 1
ATOM 4656 C C . MET B 1 195 ? 6.637 6.719 6.258 1 94.12 195 MET B C 1
ATOM 4658 O O . MET B 1 195 ? 5.48 6.34 6.461 1 94.12 195 MET B O 1
ATOM 4662 N N . TYR B 1 196 ? 6.887 7.809 5.578 1 93.81 196 TYR B N 1
ATOM 4663 C CA . TYR B 1 196 ? 5.855 8.758 5.168 1 93.81 196 TYR B CA 1
ATOM 4664 C C . TYR B 1 196 ? 5.285 8.391 3.803 1 93.81 196 TYR B C 1
ATOM 4666 O O . TYR B 1 196 ? 4.332 9.008 3.334 1 93.81 196 TYR B O 1
ATOM 4674 N N . SER B 1 197 ? 5.812 7.402 3.182 1 93.81 197 SER B N 1
ATOM 4675 C CA . SER B 1 197 ? 5.344 6.852 1.913 1 93.81 197 SER B CA 1
ATOM 4676 C C . SER B 1 197 ? 5.902 5.453 1.677 1 93.81 197 SER B C 1
ATOM 4678 O O . SER B 1 197 ? 6.926 5.293 1.011 1 93.81 197 SER B O 1
ATOM 4680 N N . LEU B 1 198 ? 5.246 4.492 1.982 1 94.62 198 LEU B N 1
ATOM 4681 C CA . LEU B 1 198 ? 5.75 3.137 2.176 1 94.62 198 LEU B CA 1
ATOM 4682 C C . LEU B 1 198 ? 6.266 2.557 0.863 1 94.62 198 LEU B C 1
ATOM 4684 O O . LEU B 1 198 ? 7.227 1.784 0.855 1 94.62 198 LEU B O 1
ATOM 4688 N N . TYR B 1 199 ? 5.688 2.904 -0.232 1 93 199 TYR B N 1
ATOM 4689 C CA . TYR B 1 199 ? 5.969 2.164 -1.457 1 93 199 TYR B CA 1
ATOM 4690 C C . TYR B 1 199 ? 6.734 3.027 -2.453 1 93 199 TYR B C 1
ATOM 4692 O O . TYR B 1 199 ? 6.762 2.729 -3.648 1 93 199 TYR B O 1
ATOM 4700 N N . THR B 1 200 ? 7.316 4.133 -1.97 1 90.38 200 THR B N 1
ATOM 4701 C CA . THR B 1 200 ? 8.117 5.012 -2.816 1 90.38 200 THR B CA 1
ATOM 4702 C C . THR B 1 200 ? 9.602 4.844 -2.52 1 90.38 200 THR B C 1
ATOM 4704 O O . THR B 1 200 ? 9.977 4.387 -1.438 1 90.38 200 THR B O 1
ATOM 4707 N N . PRO B 1 201 ? 10.43 5.164 -3.508 1 88.62 201 PRO B N 1
ATOM 4708 C CA . PRO B 1 201 ? 11.867 5.07 -3.26 1 88.62 201 PRO B CA 1
ATOM 4709 C C . PRO B 1 201 ? 12.375 6.133 -2.289 1 88.62 201 PRO B C 1
ATOM 4711 O O . PRO B 1 201 ? 11.75 7.188 -2.145 1 88.62 201 PRO B O 1
ATOM 4714 N N . ARG B 1 202 ? 13.469 5.824 -1.677 1 87.5 202 ARG B N 1
ATOM 4715 C CA . ARG B 1 202 ? 14.188 6.809 -0.875 1 87.5 202 ARG B CA 1
ATOM 4716 C C . ARG B 1 202 ? 15.133 7.629 -1.739 1 87.5 202 ARG B C 1
ATOM 4718 O O . ARG B 1 202 ? 15.602 7.16 -2.777 1 87.5 202 ARG B O 1
ATOM 4725 N N . CYS B 1 203 ? 15.344 8.844 -1.307 1 85.44 203 CYS B N 1
ATOM 4726 C CA . CYS B 1 203 ? 16.328 9.688 -1.975 1 85.44 203 CYS B CA 1
ATOM 4727 C C . CYS B 1 203 ? 17.75 9.297 -1.564 1 85.44 203 CYS B C 1
ATOM 4729 O O . CYS B 1 203 ? 18.047 9.164 -0.375 1 85.44 203 CYS B O 1
ATOM 4731 N N . PHE B 1 204 ? 18.578 8.922 -2.406 1 74.69 204 PHE B N 1
ATOM 4732 C CA . PHE B 1 204 ? 20 8.719 -2.152 1 74.69 204 PHE B CA 1
ATOM 4733 C C . PHE B 1 204 ? 20.828 9.836 -2.789 1 74.69 204 PHE B C 1
ATOM 4735 O O . PHE B 1 204 ? 20.844 9.969 -4.012 1 74.69 204 PHE B O 1
ATOM 4742 N N . SER B 1 205 ? 20.688 11.039 -2.262 1 59.31 205 SER B N 1
ATOM 4743 C CA . SER B 1 205 ? 21.375 12.195 -2.818 1 59.31 205 SER B CA 1
ATOM 4744 C C . SER B 1 205 ? 22.891 11.977 -2.822 1 59.31 205 SER B C 1
ATOM 4746 O O . SER B 1 205 ? 23.422 11.312 -1.937 1 59.31 205 SER B O 1
ATOM 4748 N N . ASN B 1 206 ? 23.484 11.945 -3.986 1 46.81 206 ASN B N 1
ATOM 4749 C CA . ASN B 1 206 ? 24.938 12.047 -4.113 1 46.81 206 ASN B CA 1
ATOM 4750 C C . ASN B 1 206 ? 25.5 13.133 -3.199 1 46.81 206 ASN B C 1
ATOM 4752 O O . ASN B 1 206 ? 26.703 13.352 -3.162 1 46.81 206 ASN B O 1
ATOM 4756 N N . LEU B 1 207 ? 24.781 14.008 -2.703 1 42.31 207 LEU B N 1
ATOM 4757 C CA . LEU B 1 207 ? 25.422 15.141 -2.039 1 42.31 207 LEU B CA 1
ATOM 4758 C C . LEU B 1 207 ? 26.125 14.695 -0.76 1 42.31 207 LEU B C 1
ATOM 4760 O O . LEU B 1 207 ? 26.984 15.406 -0.242 1 42.31 207 LEU B O 1
ATOM 4764 N N . SER B 1 208 ? 25.703 13.742 -0.021 1 37.94 208 SER B N 1
ATOM 4765 C CA . SER B 1 208 ? 26.5 13.516 1.183 1 37.94 208 SER B CA 1
ATOM 4766 C C . SER B 1 208 ? 27.844 12.891 0.847 1 37.94 208 SER B C 1
ATOM 4768 O O . SER B 1 208 ? 28.641 12.586 1.743 1 37.94 208 SER B O 1
ATOM 4770 N N . SER B 1 209 ? 28.016 12.055 -0.188 1 35.84 209 SER B N 1
ATOM 4771 C CA . SER B 1 209 ? 29.406 11.617 -0.272 1 35.84 209 SER B CA 1
ATOM 4772 C C . SER B 1 209 ? 30.328 12.789 -0.615 1 35.84 209 SER B C 1
ATOM 4774 O O . SER B 1 209 ? 30.297 13.289 -1.74 1 35.84 209 SER B O 1
ATOM 4776 N N . THR B 1 210 ? 30.703 13.633 0.237 1 31.95 210 THR B N 1
ATOM 4777 C CA . THR B 1 210 ? 31.922 14.414 0.071 1 31.95 210 THR B CA 1
ATOM 4778 C C . THR B 1 210 ? 33 13.578 -0.615 1 31.95 210 THR B C 1
ATOM 4780 O O . THR B 1 210 ? 33.906 14.133 -1.25 1 31.95 210 THR B O 1
ATOM 4783 N N . THR B 1 211 ? 33.656 12.461 0.031 1 31.42 211 THR B N 1
ATOM 4784 C CA . THR B 1 211 ? 34.969 12.18 -0.466 1 31.42 211 THR B CA 1
ATOM 4785 C C . THR B 1 211 ? 34.938 11.812 -1.947 1 31.42 211 THR B C 1
ATOM 4787 O O . THR B 1 211 ? 35.781 12.273 -2.73 1 31.42 211 THR B O 1
ATOM 4790 N N . THR B 1 212 ? 35.031 10.367 -2.352 1 31.23 212 THR B N 1
ATOM 4791 C CA . THR B 1 212 ? 35.625 10.016 -3.635 1 31.23 212 THR B CA 1
ATOM 4792 C C . THR B 1 212 ? 34.688 10.359 -4.781 1 31.23 212 THR B C 1
ATOM 4794 O O . THR B 1 212 ? 33.469 10.086 -4.703 1 31.23 212 THR B O 1
ATOM 4797 N N . LYS B 1 213 ? 35.062 11.086 -5.898 1 32.75 213 LYS B N 1
ATOM 4798 C CA . LYS B 1 213 ? 34.781 11.602 -7.234 1 32.75 213 LYS B CA 1
ATOM 4799 C C . LYS B 1 213 ? 34 10.594 -8.062 1 32.75 213 LYS B C 1
ATOM 4801 O O . LYS B 1 213 ? 33.875 10.719 -9.281 1 32.75 213 LYS B O 1
ATOM 4806 N N . GLU B 1 214 ? 33.688 9.398 -7.637 1 32.25 214 GLU B N 1
ATOM 4807 C CA . GLU B 1 214 ? 33.281 8.555 -8.758 1 32.25 214 GLU B CA 1
ATOM 4808 C C . GLU B 1 214 ? 32 9.086 -9.414 1 32.25 214 GLU B C 1
ATOM 4810 O O . GLU B 1 214 ? 31.266 9.867 -8.812 1 32.25 214 GLU B O 1
ATOM 4815 N N . PRO B 1 215 ? 31.156 8.383 -10.617 1 33.88 215 PRO B N 1
ATOM 4816 C CA . PRO B 1 215 ? 30.422 8.828 -11.805 1 33.88 215 PRO B CA 1
ATOM 4817 C C . PRO B 1 215 ? 29.031 9.367 -11.469 1 33.88 215 PRO B C 1
ATOM 4819 O O . PRO B 1 215 ? 28.172 8.617 -10.992 1 33.88 215 PRO B O 1
ATOM 4822 N N . SER B 1 216 ? 28.781 10.602 -11.172 1 37.62 216 SER B N 1
ATOM 4823 C CA . SER B 1 216 ? 27.719 11.562 -10.891 1 37.62 216 SER B CA 1
ATOM 4824 C C . SER B 1 216 ? 26.547 11.375 -11.828 1 37.62 216 SER B C 1
ATOM 4826 O O . SER B 1 216 ? 25.391 11.523 -11.422 1 37.62 216 SER B O 1
ATOM 4828 N N . GLN B 1 217 ? 26.812 11.102 -13.078 1 35.84 217 GLN B N 1
ATOM 4829 C CA . GLN B 1 217 ? 25.844 11.094 -14.164 1 35.84 217 GLN B CA 1
ATOM 4830 C C . GLN B 1 217 ? 24.891 9.906 -14.055 1 35.84 217 GLN B C 1
ATOM 4832 O O . GLN B 1 217 ? 23.719 10 -14.406 1 35.84 217 GLN B O 1
ATOM 4837 N N . ILE B 1 218 ? 25.484 8.828 -13.711 1 36.19 218 ILE B N 1
ATOM 4838 C CA . ILE B 1 218 ? 24.688 7.609 -13.664 1 36.19 218 ILE B CA 1
ATOM 4839 C C . ILE B 1 218 ? 23.641 7.719 -12.555 1 36.19 218 ILE B C 1
ATOM 4841 O O . ILE B 1 218 ? 22.484 7.324 -12.734 1 36.19 218 ILE B O 1
ATOM 4845 N N . PHE B 1 219 ? 24.047 8.438 -11.523 1 38.66 219 PHE B N 1
ATOM 4846 C CA . PHE B 1 219 ? 23.172 8.531 -10.367 1 38.66 219 PHE B CA 1
ATOM 4847 C C . PHE B 1 219 ? 22.016 9.484 -10.633 1 38.66 219 PHE B C 1
ATOM 4849 O O . PHE B 1 219 ? 20.891 9.266 -10.164 1 38.66 219 PHE B O 1
ATOM 4856 N N . SER B 1 220 ? 22.344 10.547 -11.422 1 40.81 220 SER B N 1
ATOM 4857 C CA . SER B 1 220 ? 21.281 11.484 -11.773 1 40.81 220 SER B CA 1
ATOM 4858 C C . SER B 1 220 ? 20.188 10.805 -12.578 1 40.81 220 SER B C 1
ATOM 4860 O O . SER B 1 220 ? 19 11.102 -12.406 1 40.81 220 SER B O 1
ATOM 4862 N N . LYS B 1 221 ? 20.562 9.953 -13.461 1 43.34 221 LYS B N 1
ATOM 4863 C CA . LYS B 1 221 ? 19.641 9.219 -14.32 1 43.34 221 LYS B CA 1
ATOM 4864 C C . LYS B 1 221 ? 18.797 8.242 -13.508 1 43.34 221 LYS B C 1
ATOM 4866 O O . LYS B 1 221 ? 17.609 8.086 -13.766 1 43.34 221 LYS B O 1
ATOM 4871 N N . LEU B 1 222 ? 19.469 7.59 -12.648 1 41 222 LEU B N 1
ATOM 4872 C CA . LEU B 1 222 ? 18.766 6.641 -11.805 1 41 222 LEU B CA 1
ATOM 4873 C C . LEU B 1 222 ? 17.719 7.348 -10.961 1 41 222 LEU B C 1
ATOM 4875 O O . LEU B 1 222 ? 16.609 6.836 -10.781 1 41 222 LEU B O 1
ATOM 4879 N N . ASN B 1 223 ? 18.156 8.578 -10.5 1 44.16 223 ASN B N 1
ATOM 4880 C CA . ASN B 1 223 ? 17.219 9.406 -9.742 1 44.16 223 ASN B CA 1
ATOM 4881 C C . ASN B 1 223 ? 16.047 9.875 -10.609 1 44.16 223 ASN B C 1
ATOM 4883 O O . ASN B 1 223 ? 14.906 9.914 -10.148 1 44.16 223 ASN B O 1
ATOM 4887 N N . GLY B 1 224 ? 16.406 10.195 -11.844 1 45.31 224 GLY B N 1
ATOM 4888 C CA . GLY B 1 224 ? 15.383 10.609 -12.781 1 45.31 224 GLY B CA 1
ATOM 4889 C C . GLY B 1 224 ? 14.367 9.523 -13.07 1 45.31 224 GLY B C 1
ATOM 4890 O O . GLY B 1 224 ? 13.164 9.789 -13.109 1 45.31 224 GLY B O 1
ATOM 4891 N N . TRP B 1 225 ? 14.875 8.391 -13.305 1 42.75 225 TRP B N 1
ATOM 4892 C CA . TRP B 1 225 ? 14.023 7.246 -13.594 1 42.75 225 TRP B CA 1
ATOM 4893 C C . TRP B 1 225 ? 13.109 6.938 -12.414 1 42.75 225 TRP B C 1
ATOM 4895 O O . TRP B 1 225 ? 11.922 6.68 -12.594 1 42.75 225 TRP B O 1
ATOM 4905 N N . GLN B 1 226 ? 13.68 7.047 -11.289 1 44.59 226 GLN B N 1
ATOM 4906 C CA . GLN B 1 226 ? 12.898 6.758 -10.086 1 44.59 226 GLN B CA 1
ATOM 4907 C C . GLN B 1 226 ? 11.828 7.82 -9.852 1 44.59 226 GLN B C 1
ATOM 4909 O O . GLN B 1 226 ? 10.719 7.504 -9.438 1 44.59 226 GLN B O 1
ATOM 4914 N N . ARG B 1 227 ? 12.172 9.086 -10.25 1 50.56 227 ARG B N 1
ATOM 4915 C CA . ARG B 1 227 ? 11.25 10.211 -10.148 1 50.56 227 ARG B CA 1
ATOM 4916 C C . ARG B 1 227 ? 10 9.977 -10.992 1 50.56 227 ARG B C 1
ATOM 4918 O O . ARG B 1 227 ? 8.883 10.25 -10.547 1 50.56 227 ARG B O 1
ATOM 4925 N N . ASN B 1 228 ? 10.273 9.539 -12.25 1 43.12 228 ASN B N 1
ATOM 4926 C CA . ASN B 1 228 ? 9.203 9.383 -13.227 1 43.12 228 ASN B CA 1
ATOM 4927 C C . ASN B 1 228 ? 8.242 8.266 -12.828 1 43.12 228 ASN B C 1
ATOM 4929 O O . ASN B 1 228 ? 7.035 8.367 -13.039 1 43.12 228 ASN B O 1
ATOM 4933 N N . ARG B 1 229 ? 8.875 7.324 -12.18 1 44.03 229 ARG B N 1
ATOM 4934 C CA . ARG B 1 229 ? 8.031 6.18 -11.867 1 44.03 229 ARG B CA 1
ATOM 4935 C C . ARG B 1 229 ? 7.129 6.477 -10.672 1 44.03 229 ARG B C 1
ATOM 4937 O O . ARG B 1 229 ? 5.988 6.02 -10.617 1 44.03 229 ARG B O 1
ATOM 4944 N N . ALA B 1 230 ? 7.723 7.359 -9.766 1 50.75 230 ALA B N 1
ATOM 4945 C CA . ALA B 1 230 ? 6.988 7.551 -8.523 1 50.75 230 ALA B CA 1
ATOM 4946 C C . ALA B 1 230 ? 6.043 8.742 -8.617 1 50.75 230 ALA B C 1
ATOM 4948 O O . ALA B 1 230 ? 5.129 8.891 -7.801 1 50.75 230 ALA B O 1
ATOM 4949 N N . GLY B 1 231 ? 6.008 9.555 -9.703 1 54.34 231 GLY B N 1
ATOM 4950 C CA . GLY B 1 231 ? 5.242 10.781 -9.836 1 54.34 231 GLY B CA 1
ATOM 4951 C C . GLY B 1 231 ? 5.684 11.867 -8.875 1 54.34 231 GLY B C 1
ATOM 4952 O O . GLY B 1 231 ? 5.008 12.891 -8.727 1 54.34 231 GLY B O 1
ATOM 4953 N N . TYR B 1 232 ? 6.59 11.586 -8.016 1 69.69 232 TYR B N 1
ATOM 4954 C CA . TYR B 1 232 ? 7.109 12.594 -7.102 1 69.69 232 TYR B CA 1
ATOM 4955 C C . TYR B 1 232 ? 8.617 12.453 -6.938 1 69.69 232 TYR B C 1
ATOM 4957 O O . TYR B 1 232 ? 9.188 11.406 -7.238 1 69.69 232 TYR B O 1
ATOM 4965 N N . ASP B 1 233 ? 9.258 13.539 -6.641 1 78.88 233 ASP B N 1
ATOM 4966 C CA . ASP B 1 233 ? 10.695 13.562 -6.414 1 78.88 233 ASP B CA 1
ATOM 4967 C C . ASP B 1 233 ? 11.031 13.297 -4.945 1 78.88 233 ASP B C 1
ATOM 4969 O O . ASP B 1 233 ? 10.797 14.148 -4.09 1 78.88 233 ASP B O 1
ATOM 4973 N N . PRO B 1 234 ? 11.578 12.164 -4.672 1 83.94 234 PRO B N 1
ATOM 4974 C CA . PRO B 1 234 ? 11.875 11.844 -3.271 1 83.94 234 PRO B CA 1
ATOM 4975 C C . PRO B 1 234 ? 12.938 12.758 -2.668 1 83.94 234 PRO B C 1
ATOM 4977 O O . PRO B 1 234 ? 13.117 12.781 -1.447 1 83.94 234 PRO B O 1
ATOM 4980 N N . CYS B 1 235 ? 13.633 13.562 -3.506 1 86.81 235 CYS B N 1
ATOM 4981 C CA . CYS B 1 235 ? 14.711 14.422 -3.021 1 86.81 235 CYS B CA 1
ATOM 4982 C C . CYS B 1 235 ? 14.25 15.867 -2.93 1 86.81 235 CYS B C 1
ATOM 4984 O O . CYS B 1 235 ? 15.055 16.766 -2.705 1 86.81 235 CYS B O 1
ATOM 4986 N N . ALA B 1 236 ? 13 16.094 -3.037 1 87.44 236 ALA B N 1
ATOM 4987 C CA . ALA B 1 236 ? 12.453 17.453 -3.096 1 87.44 236 ALA B CA 1
ATOM 4988 C C . ALA B 1 236 ? 12.875 18.266 -1.879 1 87.44 236 ALA B C 1
ATOM 4990 O O . ALA B 1 236 ? 13.141 19.469 -1.991 1 87.44 236 ALA B O 1
ATOM 4991 N N . SER B 1 237 ? 12.922 17.656 -0.742 1 88.5 237 SER B N 1
ATOM 4992 C CA . SER B 1 237 ? 13.242 18.375 0.49 1 88.5 237 SER B CA 1
ATOM 4993 C C . SER B 1 237 ? 14.672 18.906 0.467 1 88.5 237 SER B C 1
ATOM 4995 O O . SER B 1 237 ? 14.961 19.953 1.057 1 88.5 237 SER B O 1
ATOM 4997 N N . ASP B 1 238 ? 15.539 18.219 -0.3 1 87.31 238 ASP B N 1
ATOM 4998 C CA . ASP B 1 238 ? 16.906 18.719 -0.446 1 87.31 238 ASP B CA 1
ATOM 4999 C C . ASP B 1 238 ? 16.938 20.016 -1.236 1 87.31 238 ASP B C 1
ATOM 5001 O O . ASP B 1 238 ? 17.641 20.953 -0.866 1 87.31 238 ASP B O 1
ATOM 5005 N N . TYR B 1 239 ? 16.141 20.062 -2.238 1 89.5 239 TYR B N 1
ATOM 5006 C CA . TYR B 1 239 ? 16.078 21.25 -3.076 1 89.5 239 TYR B CA 1
ATOM 5007 C C . TYR B 1 239 ? 15.484 22.422 -2.307 1 89.5 239 TYR B C 1
ATOM 5009 O O . TYR B 1 239 ? 15.953 23.562 -2.434 1 89.5 239 TYR B O 1
ATOM 5017 N N . THR B 1 240 ? 14.508 22.109 -1.545 1 92.25 240 THR B N 1
ATOM 5018 C CA . THR B 1 240 ? 13.805 23.141 -0.794 1 92.25 240 THR B CA 1
ATOM 5019 C C . THR B 1 240 ? 14.727 23.781 0.236 1 92.25 240 THR B C 1
ATOM 5021 O O . THR B 1 240 ? 14.742 25 0.382 1 92.25 240 THR B O 1
ATOM 5024 N N . GLU B 1 241 ? 15.43 22.984 0.9 1 92.31 241 GLU B N 1
ATOM 5025 C CA . GLU B 1 241 ? 16.328 23.5 1.92 1 92.31 241 GLU B CA 1
ATOM 5026 C C . GLU B 1 241 ? 17.391 24.422 1.307 1 92.31 241 GLU B C 1
ATOM 5028 O O . GLU B 1 241 ? 17.672 25.5 1.839 1 92.31 241 GLU B O 1
ATOM 5033 N N . VAL B 1 242 ? 17.969 24 0.178 1 92.12 242 VAL B N 1
ATOM 5034 C CA . VAL B 1 242 ? 18.969 24.812 -0.508 1 92.12 242 VAL B CA 1
ATOM 5035 C C . VAL B 1 242 ? 18.312 26.125 -0.985 1 92.12 242 VAL B C 1
ATOM 5037 O O . VAL B 1 242 ? 18.875 27.203 -0.795 1 92.12 242 VAL B O 1
ATOM 5040 N N . TYR B 1 243 ? 17.188 26.031 -1.528 1 93.44 243 TYR B N 1
ATOM 5041 C CA . TYR B 1 243 ? 16.484 27.172 -2.107 1 93.44 243 TYR B CA 1
ATOM 5042 C C . TYR B 1 243 ? 16.172 28.219 -1.044 1 93.44 243 TYR B C 1
ATOM 5044 O O . TYR B 1 243 ? 16.438 29.406 -1.233 1 93.44 243 TYR B O 1
ATOM 5052 N N . LEU B 1 244 ? 15.641 27.812 0.082 1 94.75 244 LEU B N 1
ATOM 5053 C CA . LEU B 1 244 ? 15.156 28.734 1.102 1 94.75 244 LEU B CA 1
ATOM 5054 C C . LEU B 1 244 ? 16.328 29.344 1.88 1 94.75 244 LEU B C 1
ATOM 5056 O O . LEU B 1 244 ? 16.141 30.312 2.617 1 94.75 244 LEU B O 1
ATOM 5060 N N . ASN B 1 245 ? 17.5 28.797 1.672 1 94.12 245 ASN B N 1
ATOM 5061 C CA . ASN B 1 245 ? 18.672 29.375 2.342 1 94.12 245 ASN B CA 1
ATOM 5062 C C . ASN B 1 245 ? 19.453 30.297 1.414 1 94.12 245 ASN B C 1
ATOM 5064 O O . ASN B 1 245 ? 20.438 30.906 1.827 1 94.12 245 ASN B O 1
ATOM 5068 N N . ARG B 1 246 ? 19.047 30.453 0.206 1 92.88 246 ARG B N 1
ATOM 5069 C CA . ARG B 1 246 ? 19.688 31.406 -0.704 1 92.88 246 ARG B CA 1
ATOM 5070 C C . ARG B 1 246 ? 19.359 32.844 -0.308 1 92.88 246 ARG B C 1
ATOM 5072 O O . ARG B 1 246 ? 18.203 33.188 -0.104 1 92.88 246 ARG B O 1
ATOM 5079 N N . PRO B 1 247 ? 20.359 33.688 -0.371 1 93.25 247 PRO B N 1
ATOM 5080 C CA . PRO B 1 247 ? 20.141 35.062 0.05 1 93.25 247 PRO B CA 1
ATOM 5081 C C . PRO B 1 247 ? 19.141 35.812 -0.847 1 93.25 247 PRO B C 1
ATOM 5083 O O . PRO B 1 247 ? 18.312 36.594 -0.354 1 93.25 247 PRO B O 1
ATOM 5086 N N . GLU B 1 248 ? 19.203 35.625 -2.117 1 93.12 248 GLU B N 1
ATOM 5087 C CA . GLU B 1 248 ? 18.312 36.312 -3.031 1 93.12 248 GLU B CA 1
ATOM 5088 C C . GLU B 1 248 ? 16.859 35.875 -2.844 1 93.12 248 GLU B C 1
ATOM 5090 O O . GLU B 1 248 ? 15.938 36.656 -3.059 1 93.12 248 GLU B O 1
ATOM 5095 N N . VAL B 1 249 ? 16.672 34.594 -2.473 1 93.31 249 VAL B N 1
ATOM 5096 C CA . VAL B 1 249 ? 15.328 34.094 -2.213 1 93.31 249 VAL B CA 1
ATOM 5097 C C . VAL B 1 249 ? 14.789 34.688 -0.923 1 93.31 249 VAL B C 1
ATOM 5099 O O . VAL B 1 249 ? 13.641 35.156 -0.879 1 93.31 249 VAL B O 1
ATOM 5102 N N . GLN B 1 250 ? 15.578 34.719 0.108 1 95.31 250 GLN B N 1
ATOM 5103 C CA . GLN B 1 250 ? 15.164 35.312 1.375 1 95.31 250 GLN B CA 1
ATOM 5104 C C . GLN B 1 250 ? 14.82 36.781 1.208 1 95.31 250 GLN B C 1
ATOM 5106 O O . GLN B 1 250 ? 13.852 37.281 1.792 1 95.31 250 GLN B O 1
ATOM 5111 N N . GLU B 1 251 ? 15.586 37.5 0.369 1 95.56 251 GLU B N 1
ATOM 5112 C CA . GLU B 1 251 ? 15.297 38.875 0.074 1 95.56 251 GLU B CA 1
ATOM 5113 C C . GLU B 1 251 ? 13.961 39.031 -0.645 1 95.56 251 GLU B C 1
ATOM 5115 O O . GLU B 1 251 ? 13.148 39.875 -0.284 1 95.56 251 GLU B O 1
ATOM 5120 N N . ALA B 1 252 ? 13.75 38.188 -1.603 1 93.56 252 ALA B N 1
ATOM 5121 C CA . ALA B 1 252 ? 12.516 38.25 -2.383 1 93.56 252 ALA B CA 1
ATOM 5122 C C . ALA B 1 252 ? 11.305 37.969 -1.508 1 93.56 252 ALA B C 1
ATOM 5124 O O . ALA B 1 252 ? 10.227 38.5 -1.726 1 93.56 252 ALA B O 1
ATOM 5125 N N . LEU B 1 253 ? 11.484 37.125 -0.457 1 93.69 253 LEU B N 1
ATOM 5126 C CA . LEU B 1 253 ? 10.391 36.719 0.424 1 93.69 253 LEU B CA 1
ATOM 5127 C C . LEU B 1 253 ? 10.258 37.688 1.598 1 93.69 253 LEU B C 1
ATOM 5129 O O . LEU B 1 253 ? 9.352 37.531 2.422 1 93.69 253 LEU B O 1
ATOM 5133 N N . HIS B 1 254 ? 11.156 38.625 1.632 1 94.94 254 HIS B N 1
ATOM 5134 C CA . HIS B 1 254 ? 11.242 39.5 2.789 1 94.94 254 HIS B CA 1
ATOM 5135 C C . HIS B 1 254 ? 11.367 38.719 4.082 1 94.94 254 HIS B C 1
ATOM 5137 O O . HIS B 1 254 ? 10.742 39.062 5.09 1 94.94 254 HIS B O 1
ATOM 5143 N N . ALA B 1 255 ? 12.031 37.656 3.939 1 93.62 255 ALA B N 1
ATOM 5144 C CA . ALA B 1 255 ? 12.234 36.75 5.07 1 93.62 255 ALA B CA 1
ATOM 5145 C C . ALA B 1 255 ? 13.609 36.969 5.688 1 93.62 255 ALA B C 1
ATOM 5147 O O . ALA B 1 255 ? 14.523 37.469 5.035 1 93.62 255 ALA B O 1
ATOM 5148 N N . ASN B 1 256 ? 13.68 36.594 6.977 1 93.62 256 ASN B N 1
ATOM 5149 C CA . ASN B 1 256 ? 14.945 36.594 7.707 1 93.62 256 ASN B CA 1
ATOM 5150 C C . ASN B 1 256 ? 15.57 37.969 7.754 1 93.62 256 ASN B C 1
ATOM 5152 O O . ASN B 1 256 ? 16.781 38.125 7.609 1 93.62 256 ASN B O 1
ATOM 5156 N N . VAL B 1 257 ? 14.844 38.906 7.926 1 89.81 257 VAL B N 1
ATOM 5157 C CA . VAL B 1 257 ? 15.305 40.281 7.977 1 89.81 257 VAL B CA 1
ATOM 5158 C C . VAL B 1 257 ? 16.031 40.562 9.297 1 89.81 257 VAL B C 1
ATOM 5160 O O . VAL B 1 257 ? 16.891 41.438 9.375 1 89.81 257 VAL B O 1
ATOM 5163 N N . THR B 1 258 ? 15.75 39.781 10.242 1 87.5 258 THR B N 1
ATOM 5164 C CA . THR B 1 258 ? 16.375 39.938 11.555 1 87.5 258 THR B CA 1
ATOM 5165 C C . THR B 1 258 ? 17.656 39.125 11.648 1 87.5 258 THR B C 1
ATOM 5167 O O . THR B 1 258 ? 18.344 39.156 12.672 1 87.5 258 THR B O 1
ATOM 5170 N N . LYS B 1 259 ? 17.938 38.406 10.664 1 86.81 259 LYS B N 1
ATOM 5171 C CA . LYS B 1 259 ? 19.172 37.625 10.555 1 86.81 259 LYS B CA 1
ATOM 5172 C C . LYS B 1 259 ? 19.234 36.5 11.594 1 86.81 259 LYS B C 1
ATOM 5174 O O . LYS B 1 259 ? 20.172 36.438 12.391 1 86.81 259 LYS B O 1
ATOM 5179 N N . ILE B 1 260 ? 18.312 35.625 11.469 1 88.62 260 ILE B N 1
ATOM 5180 C CA . ILE B 1 260 ? 18.266 34.438 12.297 1 88.62 260 ILE B CA 1
ATOM 5181 C C . ILE B 1 260 ? 19.609 33.688 12.211 1 88.62 260 ILE B C 1
ATOM 5183 O O . ILE B 1 260 ? 20.141 33.5 11.125 1 88.62 260 ILE B O 1
ATOM 5187 N N . PRO B 1 261 ? 20.266 33.312 13.336 1 86.5 261 PRO B N 1
ATOM 5188 C CA . PRO B 1 261 ? 21.656 32.844 13.367 1 86.5 261 PRO B CA 1
ATOM 5189 C C . PRO B 1 261 ? 21.797 31.391 12.914 1 86.5 261 PRO B C 1
ATOM 5191 O O . PRO B 1 261 ? 22.859 30.781 13.102 1 86.5 261 PRO B O 1
ATOM 5194 N N . TYR B 1 262 ? 20.859 30.766 12.477 1 87.88 262 TYR B N 1
ATOM 5195 C CA . TYR B 1 262 ? 20.938 29.391 11.984 1 87.88 262 TYR B CA 1
ATOM 5196 C C . TYR B 1 262 ? 20.234 29.25 10.641 1 87.88 262 TYR B C 1
ATOM 5198 O O . TYR B 1 262 ? 19.328 30.031 10.32 1 87.88 262 TYR B O 1
ATOM 5206 N N . PRO B 1 263 ? 20.688 28.297 9.836 1 93 263 PRO B N 1
ATOM 5207 C CA . PRO B 1 263 ? 20.062 28.109 8.523 1 93 263 PRO B CA 1
ATOM 5208 C C . PRO B 1 263 ? 18.625 27.625 8.617 1 93 263 PRO B C 1
ATOM 5210 O O . PRO B 1 263 ? 18.25 26.984 9.602 1 93 263 PRO B O 1
ATOM 5213 N N . TRP B 1 264 ? 17.906 27.953 7.605 1 94.94 264 TRP B N 1
ATOM 5214 C CA . TRP B 1 264 ? 16.562 27.422 7.492 1 94.94 264 TRP B CA 1
ATOM 5215 C C . TRP B 1 264 ? 16.578 25.906 7.332 1 94.94 264 TRP B C 1
ATOM 5217 O O . TRP B 1 264 ? 17.406 25.359 6.598 1 94.94 264 TRP B O 1
ATOM 5227 N N . THR B 1 265 ? 15.68 25.172 8.023 1 93.5 265 THR B N 1
ATOM 5228 C CA . THR B 1 265 ? 15.461 23.734 7.887 1 93.5 265 THR B CA 1
ATOM 5229 C C . THR B 1 265 ? 13.977 23.406 7.902 1 93.5 265 THR B C 1
ATOM 5231 O O . THR B 1 265 ? 13.156 24.219 8.352 1 93.5 265 THR B O 1
ATOM 5234 N N . HIS B 1 266 ? 13.641 22.281 7.332 1 93.31 266 HIS B N 1
ATOM 5235 C CA . HIS B 1 266 ? 12.25 21.859 7.289 1 93.31 266 HIS B CA 1
ATOM 5236 C C . HIS B 1 266 ? 11.656 21.766 8.695 1 93.31 266 HIS B C 1
ATOM 5238 O O . HIS B 1 266 ? 10.555 22.25 8.93 1 93.31 266 HIS B O 1
ATOM 5244 N N . CYS B 1 267 ? 12.336 21.078 9.523 1 91.62 267 CYS B N 1
ATOM 5245 C CA . CYS B 1 267 ? 11.953 20.969 10.922 1 91.62 267 CYS B CA 1
ATOM 5246 C C . CYS B 1 267 ? 13.039 21.516 11.836 1 91.62 267 CYS B C 1
ATOM 5248 O O . CYS B 1 267 ? 14.211 21.172 11.688 1 91.62 267 CYS B O 1
ATOM 5250 N N . SER B 1 268 ? 12.617 22.297 12.766 1 88.88 268 SER B N 1
ATOM 5251 C CA . SER B 1 268 ? 13.57 23.016 13.602 1 88.88 268 SER B CA 1
ATOM 5252 C C . SER B 1 268 ? 14.336 22.062 14.508 1 88.88 268 SER B C 1
ATOM 5254 O O . SER B 1 2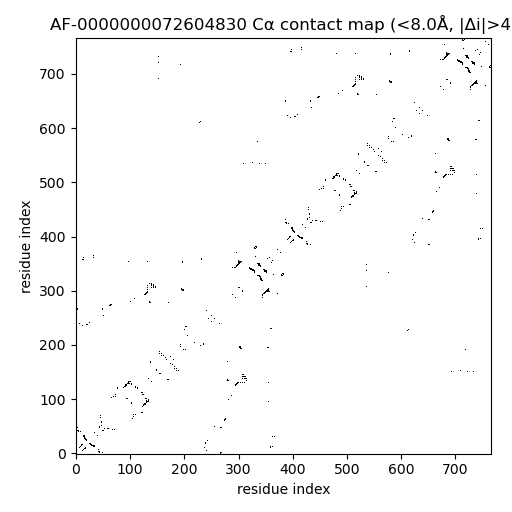68 ? 13.734 21.234 15.195 1 88.88 268 SER B O 1
ATOM 5256 N N . ASP B 1 269 ? 15.594 22.203 14.484 1 80.44 269 ASP B N 1
ATOM 5257 C CA . ASP B 1 269 ? 16.453 21.5 15.422 1 80.44 269 ASP B CA 1
ATOM 5258 C C . ASP B 1 269 ? 16.578 22.25 16.75 1 80.44 269 ASP B C 1
ATOM 5260 O O . ASP B 1 269 ? 17.125 21.734 17.719 1 80.44 269 ASP B O 1
ATOM 5264 N N . ASN B 1 270 ? 15.984 23.359 16.781 1 77.25 270 ASN B N 1
ATOM 5265 C CA . ASN B 1 270 ? 16.172 24.25 17.922 1 77.25 270 ASN B CA 1
ATOM 5266 C C . ASN B 1 270 ? 15.039 24.094 18.938 1 77.25 270 ASN B C 1
ATOM 5268 O O . ASN B 1 270 ? 15.117 24.625 20.047 1 77.25 270 ASN B O 1
ATOM 5272 N N . ILE B 1 271 ? 14.008 23.516 18.531 1 80.12 271 ILE B N 1
ATOM 5273 C CA . ILE B 1 271 ? 12.938 23.203 19.453 1 80.12 271 ILE B CA 1
ATOM 5274 C C . ILE B 1 271 ? 13.25 21.891 20.172 1 80.12 271 ILE B C 1
ATOM 5276 O O . ILE B 1 271 ? 13.078 20.812 19.609 1 80.12 271 ILE B O 1
ATOM 5280 N N . THR B 1 272 ? 13.688 22 21.406 1 78.06 272 THR B N 1
ATOM 5281 C CA . THR B 1 272 ? 14.203 20.828 22.109 1 78.06 272 THR B CA 1
ATOM 5282 C C . THR B 1 272 ? 13.242 20.391 23.219 1 78.06 272 THR B C 1
ATOM 5284 O O . THR B 1 272 ? 13.469 19.391 23.891 1 78.06 272 THR B O 1
ATOM 5287 N N . PHE B 1 273 ? 12.25 21.25 23.375 1 81.38 273 PHE B N 1
ATOM 5288 C CA . PHE B 1 273 ? 11.281 20.922 24.422 1 81.38 273 PHE B CA 1
ATOM 5289 C C . PHE B 1 273 ? 9.867 21.281 23.969 1 81.38 273 PHE B C 1
ATOM 5291 O O . PHE B 1 273 ? 9.688 22.078 23.047 1 81.38 273 PHE B O 1
ATOM 5298 N N . TRP B 1 274 ? 8.93 20.656 24.578 1 87.06 274 TRP B N 1
ATOM 5299 C CA . TRP B 1 274 ? 7.516 20.906 24.328 1 87.06 274 TRP B CA 1
ATOM 5300 C C . TRP B 1 274 ? 6.703 20.734 25.609 1 87.06 274 TRP B C 1
ATOM 5302 O O . TRP B 1 274 ? 6.562 19.625 26.125 1 87.06 274 TRP B O 1
ATOM 5312 N N . ASN B 1 275 ? 6.184 21.891 26.078 1 84.75 275 ASN B N 1
ATOM 5313 C CA . ASN B 1 275 ? 5.656 21.969 27.438 1 84.75 275 ASN B CA 1
ATOM 5314 C C . ASN B 1 275 ? 4.344 21.219 27.578 1 84.75 275 ASN B C 1
ATOM 5316 O O . ASN B 1 275 ? 4.07 20.609 28.625 1 84.75 275 ASN B O 1
ATOM 5320 N N . ASP B 1 276 ? 3.543 21.438 26.656 1 90.19 276 ASP B N 1
ATOM 5321 C CA . ASP B 1 276 ? 2.223 20.812 26.781 1 90.19 276 ASP B CA 1
ATOM 5322 C C . ASP B 1 276 ? 1.754 20.266 25.438 1 90.19 276 ASP B C 1
ATOM 5324 O O . ASP B 1 276 ? 1.941 20.906 24.391 1 90.19 276 ASP B O 1
ATOM 5328 N N . SER B 1 277 ? 1.276 19.156 25.453 1 91.88 277 SER B N 1
ATOM 5329 C CA . SER B 1 277 ? 0.612 18.422 24.375 1 91.88 277 SER B CA 1
ATOM 5330 C C . SER B 1 277 ? -0.407 17.438 24.938 1 91.88 277 SER B C 1
ATOM 5332 O O . SER B 1 277 ? -0.036 16.422 25.531 1 91.88 277 SER B O 1
ATOM 5334 N N . PRO B 1 278 ? -1.644 17.797 24.734 1 94.44 278 PRO B N 1
ATOM 5335 C CA . PRO B 1 278 ? -2.629 16.859 25.266 1 94.44 278 PRO B CA 1
ATOM 5336 C C . PRO B 1 278 ? -2.535 15.469 24.625 1 94.44 278 PRO B C 1
ATOM 5338 O O . PRO B 1 278 ? -2.229 15.359 23.438 1 94.44 278 PRO B O 1
ATOM 5341 N N . GLU B 1 279 ? -2.877 14.461 25.391 1 94.25 279 GLU B N 1
ATOM 5342 C CA . GLU B 1 279 ? -2.836 13.078 24.906 1 94.25 279 GLU B CA 1
ATOM 5343 C C . GLU B 1 279 ? -3.893 12.836 23.844 1 94.25 279 GLU B C 1
ATOM 5345 O O . GLU B 1 279 ? -3.736 11.953 23 1 94.25 279 GLU B O 1
ATOM 5350 N N . SER B 1 280 ? -4.996 13.625 23.969 1 97.5 280 SER B N 1
ATOM 5351 C CA . SER B 1 280 ? -6.09 13.453 23.016 1 97.5 280 SER B CA 1
ATOM 5352 C C . SER B 1 280 ? -6.719 14.789 22.656 1 97.5 280 SER B C 1
ATOM 5354 O O . SER B 1 280 ? -6.926 15.648 23.516 1 97.5 280 SER B O 1
ATOM 5356 N N . ILE B 1 281 ? -6.953 14.961 21.438 1 98.25 281 ILE B N 1
ATOM 5357 C CA . ILE B 1 281 ? -7.598 16.172 20.938 1 98.25 281 ILE B CA 1
ATOM 5358 C C . ILE B 1 281 ? -9.094 15.922 20.75 1 98.25 281 ILE B C 1
ATOM 5360 O O . ILE B 1 281 ? -9.836 16.812 20.344 1 98.25 281 ILE B O 1
ATOM 5364 N N . LEU B 1 282 ? -9.594 14.758 21.062 1 98.69 282 LEU B N 1
ATOM 5365 C CA . LEU B 1 282 ? -10.969 14.352 20.797 1 98.69 282 LEU B CA 1
ATOM 5366 C C . LEU B 1 282 ? -11.953 15.242 21.547 1 98.69 282 LEU B C 1
ATOM 5368 O O . LEU B 1 282 ? -13 15.602 21 1 98.69 282 LEU B O 1
ATOM 5372 N N . PRO B 1 283 ? -11.633 15.648 22.828 1 98.69 283 PRO B N 1
ATOM 5373 C CA . PRO B 1 283 ? -12.562 16.562 23.484 1 98.69 283 PRO B CA 1
ATOM 5374 C C . PRO B 1 283 ? -12.727 17.875 22.75 1 98.69 283 PRO B C 1
ATOM 5376 O O . PRO B 1 283 ? -13.836 18.422 22.672 1 98.69 283 PRO B O 1
ATOM 5379 N N . VAL B 1 284 ? -11.664 18.406 22.188 1 98.81 284 VAL B N 1
ATOM 5380 C CA . VAL B 1 284 ? -11.719 19.656 21.422 1 98.81 284 VAL B CA 1
ATOM 5381 C C . VAL B 1 284 ? -12.562 19.453 20.156 1 98.81 284 VAL B C 1
ATOM 5383 O O . VAL B 1 284 ? -13.391 20.297 19.812 1 98.81 284 VAL B O 1
ATOM 5386 N N . LEU B 1 285 ? -12.383 18.312 19.469 1 98.88 285 LEU B N 1
ATOM 5387 C CA . LEU B 1 285 ? -13.164 18.016 18.266 1 98.88 285 LEU B CA 1
ATOM 5388 C C . LEU B 1 285 ? -14.656 17.953 18.594 1 98.88 285 LEU B C 1
ATOM 5390 O O . LEU B 1 285 ? -15.484 18.5 17.859 1 98.88 285 LEU B O 1
ATOM 5394 N N . LYS B 1 286 ? -15 17.281 19.672 1 98.69 286 LYS B N 1
ATOM 5395 C CA . LYS B 1 286 ? -16.391 17.172 20.062 1 98.69 286 LYS B CA 1
ATOM 5396 C C . LYS B 1 286 ? -17.016 18.547 20.297 1 98.69 286 LYS B C 1
ATOM 5398 O O . LYS B 1 286 ? -18.141 18.812 19.875 1 98.69 286 LYS B O 1
ATOM 5403 N N . LYS B 1 287 ? -16.281 19.406 21 1 98.62 287 LYS B N 1
ATOM 5404 C CA . LYS B 1 287 ? -16.75 20.766 21.25 1 98.62 287 LYS B CA 1
ATOM 5405 C C . LYS B 1 287 ? -17.016 21.516 19.953 1 98.62 287 LYS B C 1
ATOM 5407 O O . LYS B 1 287 ? -18.047 22.156 19.797 1 98.62 287 LYS B O 1
ATOM 5412 N N . LEU B 1 288 ? -16.062 21.438 19.031 1 98.81 288 LEU B N 1
ATOM 5413 C CA . LEU B 1 288 ? -16.172 22.188 17.781 1 98.81 288 LEU B CA 1
ATOM 5414 C C . LEU B 1 288 ? -17.281 21.625 16.906 1 98.81 288 LEU B C 1
ATOM 5416 O O . LEU B 1 288 ? -17.984 22.375 16.219 1 98.81 288 LEU B O 1
ATOM 5420 N N . ILE B 1 289 ? -17.438 20.297 16.891 1 98.69 289 ILE B N 1
ATOM 5421 C CA . ILE B 1 289 ? -18.531 19.656 16.188 1 98.69 289 ILE B CA 1
ATOM 5422 C C . ILE B 1 289 ? -19.875 20.156 16.734 1 98.69 289 ILE B C 1
ATOM 5424 O O . ILE B 1 289 ? -20.75 20.547 15.977 1 98.69 289 ILE B O 1
ATOM 5428 N N . ALA B 1 290 ? -20 20.156 18.031 1 98.12 290 ALA B N 1
ATOM 5429 C CA . ALA B 1 290 ? -21.203 20.641 18.688 1 98.12 290 ALA B CA 1
ATOM 5430 C C . ALA B 1 290 ? -21.469 22.109 18.328 1 98.12 290 ALA B C 1
ATOM 5432 O O . ALA B 1 290 ? -22.625 22.547 18.281 1 98.12 290 ALA B O 1
ATOM 5433 N N . GLY B 1 291 ? -20.453 22.859 18.125 1 97.69 291 GLY B N 1
ATOM 5434 C CA . GLY B 1 291 ? -20.547 24.266 17.797 1 97.69 291 GLY B CA 1
ATOM 5435 C C . GLY B 1 291 ? -20.875 24.516 16.344 1 97.69 291 GLY B C 1
ATOM 5436 O O . GLY B 1 291 ? -21.062 25.656 15.922 1 97.69 291 GLY B O 1
ATOM 5437 N N . GLY B 1 292 ? -20.891 23.516 15.531 1 97.56 292 GLY B N 1
ATOM 5438 C CA . GLY B 1 292 ? -21.297 23.656 14.141 1 97.56 292 GLY B CA 1
ATOM 5439 C C . GLY B 1 292 ? -20.141 23.875 13.195 1 97.56 292 GLY B C 1
ATOM 5440 O O . GLY B 1 292 ? -20.328 24.219 12.031 1 97.56 292 GLY B O 1
ATOM 5441 N N . ILE B 1 293 ? -18.922 23.719 13.664 1 98.31 293 ILE B N 1
ATOM 5442 C CA . ILE B 1 293 ? -17.75 23.859 12.812 1 98.31 293 ILE B CA 1
ATOM 5443 C C . ILE B 1 293 ? -17.625 22.641 11.906 1 98.31 293 ILE B C 1
ATOM 5445 O O . ILE B 1 293 ? -17.734 21.5 12.359 1 98.31 293 ILE B O 1
ATOM 5449 N N . ARG B 1 294 ? -17.422 22.812 10.609 1 98.25 294 ARG B N 1
ATOM 5450 C CA . ARG B 1 294 ? -17.266 21.719 9.664 1 98.25 294 ARG B CA 1
ATOM 5451 C C . ARG B 1 294 ? -15.859 21.141 9.703 1 98.25 294 ARG B C 1
ATOM 5453 O O . ARG B 1 294 ? -14.875 21.891 9.609 1 98.25 294 ARG B O 1
ATOM 5460 N N . ILE B 1 295 ? -15.742 19.797 9.82 1 98.81 295 ILE B N 1
ATOM 5461 C CA . ILE B 1 295 ? -14.438 19.172 10 1 98.81 295 ILE B CA 1
ATOM 5462 C C . ILE B 1 295 ? -14.266 18.031 9.008 1 98.81 295 ILE B C 1
ATOM 5464 O O . ILE B 1 295 ? -15.117 17.141 8.93 1 98.81 295 ILE B O 1
ATOM 5468 N N . TRP B 1 296 ? -13.234 18.016 8.219 1 98.88 296 TRP B N 1
ATOM 5469 C CA . TRP B 1 296 ? -12.797 16.859 7.441 1 98.88 296 TRP B CA 1
ATOM 5470 C C . TRP B 1 296 ? -11.438 16.375 7.922 1 98.88 296 TRP B C 1
ATOM 5472 O O . TRP B 1 296 ? -10.523 17.156 8.141 1 98.88 296 TRP B O 1
ATOM 5482 N N . VAL B 1 297 ? -11.391 15.133 8.195 1 98.88 297 VAL B N 1
ATOM 5483 C CA . VAL B 1 297 ? -10.133 14.422 8.406 1 98.88 297 VAL B CA 1
ATOM 5484 C C . VAL B 1 297 ? -9.812 13.57 7.184 1 98.88 297 VAL B C 1
ATOM 5486 O O . VAL B 1 297 ? -10.688 12.906 6.629 1 98.88 297 VAL B O 1
ATOM 5489 N N . TYR B 1 298 ? -8.594 13.617 6.695 1 98.81 298 TYR B N 1
ATOM 5490 C CA . TYR B 1 298 ? -8.25 12.766 5.562 1 98.81 298 TYR B CA 1
ATOM 5491 C C . TYR B 1 298 ? -6.93 12.047 5.797 1 98.81 298 TYR B C 1
ATOM 5493 O O . TYR B 1 298 ? -6.102 12.492 6.594 1 98.81 298 TYR B O 1
ATOM 5501 N N . SER B 1 299 ? -6.77 10.906 5.211 1 98.75 299 SER B N 1
ATOM 5502 C CA . SER B 1 299 ? -5.57 10.086 5.34 1 98.75 299 SER B CA 1
ATOM 5503 C C . SER B 1 299 ? -5.133 9.523 3.992 1 98.75 299 SER B C 1
ATOM 5505 O O . SER B 1 299 ? -5.91 8.844 3.316 1 98.75 299 SER B O 1
ATOM 5507 N N . GLY B 1 300 ? -3.871 9.906 3.627 1 98.44 300 GLY B N 1
ATOM 5508 C CA . GLY B 1 300 ? -3.266 9.016 2.652 1 98.44 300 GLY B CA 1
ATOM 5509 C C . GLY B 1 300 ? -3.098 7.594 3.166 1 98.44 300 GLY B C 1
ATOM 5510 O O . GLY B 1 300 ? -2.701 7.391 4.316 1 98.44 300 GLY B O 1
ATOM 5511 N N . ASP B 1 301 ? -3.33 6.605 2.311 1 98.06 301 ASP B N 1
ATOM 5512 C CA . ASP B 1 301 ? -3.467 5.262 2.861 1 98.06 301 ASP B CA 1
ATOM 5513 C C . ASP B 1 301 ? -2.17 4.469 2.707 1 98.06 301 ASP B C 1
ATOM 5515 O O . ASP B 1 301 ? -2.123 3.277 3.016 1 98.06 301 ASP B O 1
ATOM 5519 N N . THR B 1 302 ? -1.082 5.086 2.268 1 97.25 302 THR B N 1
ATOM 5520 C CA . THR B 1 302 ? 0.223 4.43 2.273 1 97.25 302 THR B CA 1
ATOM 5521 C C . THR B 1 302 ? 1.19 5.164 3.197 1 97.25 302 THR B C 1
ATOM 5523 O O . THR B 1 302 ? 2.402 5.148 2.977 1 97.25 302 THR B O 1
ATOM 5526 N N . ASP B 1 303 ? 0.653 5.863 4.152 1 97.56 303 ASP B N 1
ATOM 5527 C CA . ASP B 1 303 ? 1.389 6.547 5.215 1 97.56 303 ASP B CA 1
ATOM 5528 C C . ASP B 1 303 ? 1.602 5.625 6.414 1 97.56 303 ASP B C 1
ATOM 5530 O O . ASP B 1 303 ? 0.637 5.148 7.016 1 97.56 303 ASP B O 1
ATOM 5534 N N . GLY B 1 304 ? 2.855 5.48 6.828 1 97.25 304 GLY B N 1
ATOM 5535 C CA . GLY B 1 304 ? 3.146 4.629 7.973 1 97.25 304 GLY B CA 1
ATOM 5536 C C . GLY B 1 304 ? 3.305 5.406 9.266 1 97.25 304 GLY B C 1
ATOM 5537 O O . GLY B 1 304 ? 3.461 4.816 10.336 1 97.25 304 GLY B O 1
ATOM 5538 N N . ARG B 1 305 ? 3.217 6.691 9.25 1 97 305 ARG B N 1
ATOM 5539 C CA . ARG B 1 305 ? 3.451 7.516 10.43 1 97 305 ARG B CA 1
ATOM 5540 C C . ARG B 1 305 ? 2.16 7.738 11.211 1 97 305 ARG B C 1
ATOM 5542 O O . ARG B 1 305 ? 2.123 7.539 12.43 1 97 305 ARG B O 1
ATOM 5549 N N . ILE B 1 306 ? 1.189 8.211 10.562 1 98.06 306 ILE B N 1
ATOM 5550 C CA . ILE B 1 306 ? -0.183 8.266 11.055 1 98.06 306 ILE B CA 1
ATOM 5551 C C . ILE B 1 306 ? -1.118 7.598 10.047 1 98.06 306 ILE B C 1
ATOM 5553 O O . ILE B 1 306 ? -1.878 8.273 9.352 1 98.06 306 ILE B O 1
ATOM 5557 N N . PRO B 1 307 ? -1.038 6.32 10.055 1 98.44 307 PRO B N 1
ATOM 5558 C CA . PRO B 1 307 ? -1.709 5.566 9 1 98.44 307 PRO B CA 1
ATOM 5559 C C . PRO B 1 307 ? -3.23 5.602 9.117 1 98.44 307 PRO B C 1
ATOM 5561 O O . PRO B 1 307 ? -3.762 6.055 10.133 1 98.44 307 PRO B O 1
ATOM 5564 N N . VAL B 1 308 ? -3.846 5.207 8.078 1 98.38 308 VAL B N 1
ATOM 5565 C CA . VAL B 1 308 ? -5.301 5.156 8.023 1 98.38 308 VAL B CA 1
ATOM 5566 C C . VAL B 1 308 ? -5.836 4.309 9.172 1 98.38 308 VAL B C 1
ATOM 5568 O O . VAL B 1 308 ? -6.902 4.598 9.727 1 98.38 308 VAL B O 1
ATOM 5571 N N . THR B 1 309 ? -5.113 3.262 9.617 1 98.38 309 THR B N 1
ATOM 5572 C CA . THR B 1 309 ? -5.523 2.41 10.727 1 98.38 309 THR B CA 1
ATOM 5573 C C . THR B 1 309 ? -5.621 3.217 12.016 1 98.38 309 THR B C 1
ATOM 5575 O O . THR B 1 309 ? -6.562 3.045 12.797 1 98.38 309 THR B O 1
ATOM 5578 N N . ALA B 1 310 ? -4.684 4.082 12.234 1 98.44 310 ALA B N 1
ATOM 5579 C CA . ALA B 1 310 ? -4.699 4.953 13.406 1 98.44 310 ALA B CA 1
ATOM 5580 C C . ALA B 1 310 ? -5.914 5.879 13.383 1 98.44 310 ALA B C 1
ATOM 5582 O O . ALA B 1 310 ? -6.613 6.023 14.391 1 98.44 310 ALA B O 1
ATOM 5583 N N . THR B 1 311 ? -6.125 6.488 12.266 1 98.75 311 THR B N 1
ATOM 5584 C CA . THR B 1 311 ? -7.25 7.41 12.133 1 98.75 311 THR B CA 1
ATOM 5585 C C . THR B 1 311 ? -8.57 6.691 12.359 1 98.75 311 THR B C 1
ATOM 5587 O O . THR B 1 311 ? -9.461 7.211 13.039 1 98.75 311 THR B O 1
ATOM 5590 N N . ARG B 1 312 ? -8.672 5.5 11.805 1 98.31 312 ARG B N 1
ATOM 5591 C CA . ARG B 1 312 ? -9.891 4.719 11.992 1 98.31 312 ARG B CA 1
ATOM 5592 C C . ARG B 1 312 ? -10.117 4.398 13.461 1 98.31 312 ARG B C 1
ATOM 5594 O O . ARG B 1 312 ? -11.242 4.516 13.961 1 98.31 312 ARG B O 1
ATOM 5601 N N . TYR B 1 313 ? -9.055 3.969 14.148 1 98.56 313 TYR B N 1
ATOM 5602 C CA . TYR B 1 313 ? -9.18 3.697 15.578 1 98.56 313 TYR B CA 1
ATOM 5603 C C . TYR B 1 313 ? -9.617 4.945 16.328 1 98.56 313 TYR B C 1
ATOM 5605 O O . TYR B 1 313 ? -10.477 4.871 17.219 1 98.56 313 TYR B O 1
ATOM 5613 N N . THR B 1 314 ? -9.055 6.055 15.992 1 98.75 314 THR B N 1
ATOM 5614 C CA . THR B 1 314 ? -9.328 7.32 16.672 1 98.75 314 THR B CA 1
ATOM 5615 C C . THR B 1 314 ? -10.773 7.746 16.469 1 98.75 314 THR B C 1
ATOM 5617 O O . THR B 1 314 ? -11.453 8.148 17.422 1 98.75 314 THR B O 1
ATOM 5620 N N . LEU B 1 315 ? -11.227 7.699 15.266 1 98.44 315 LEU B N 1
ATOM 5621 C CA . LEU B 1 315 ? -12.578 8.156 14.961 1 98.44 315 LEU B CA 1
ATOM 5622 C C . LEU B 1 315 ? -13.617 7.207 15.555 1 98.44 315 LEU B C 1
ATOM 5624 O O . LEU B 1 315 ? -14.703 7.637 15.945 1 98.44 315 LEU B O 1
ATOM 5628 N N . ARG B 1 316 ? -13.25 5.895 15.602 1 97.62 316 ARG B N 1
ATOM 5629 C CA . ARG B 1 316 ? -14.117 4.973 16.328 1 97.62 316 ARG B CA 1
ATOM 5630 C C . ARG B 1 316 ? -14.227 5.367 17.797 1 97.62 316 ARG B C 1
ATOM 5632 O O . ARG B 1 316 ? -15.305 5.301 18.391 1 97.62 316 ARG B O 1
ATOM 5639 N N . LYS B 1 317 ? -13.117 5.691 18.406 1 98 317 LYS B N 1
ATOM 5640 C CA . LYS B 1 317 ? -13.078 6.137 19.797 1 98 317 LYS B CA 1
ATOM 5641 C C . LYS B 1 317 ? -13.883 7.418 19.984 1 98 317 LYS B C 1
ATOM 5643 O O . LYS B 1 317 ? -14.523 7.605 21.016 1 98 317 LYS B O 1
ATOM 5648 N N . LEU B 1 318 ? -13.797 8.312 18.984 1 98.31 318 LEU B N 1
ATOM 5649 C CA . LEU B 1 318 ? -14.57 9.555 19.047 1 98.31 318 LEU B CA 1
ATOM 5650 C C . LEU B 1 318 ? -16.062 9.258 19.156 1 98.31 318 LEU B C 1
ATOM 5652 O O . LEU B 1 318 ? -16.797 9.992 19.812 1 98.31 318 LEU B O 1
ATOM 5656 N N . GLY B 1 319 ? -16.578 8.227 18.453 1 97.69 319 GLY B N 1
ATOM 5657 C CA . GLY B 1 319 ? -17.891 7.645 18.719 1 97.69 319 GLY B CA 1
ATOM 5658 C C . GLY B 1 319 ? -19.031 8.445 18.125 1 97.69 319 GLY B C 1
ATOM 5659 O O . GLY B 1 319 ? -20.109 8.516 18.703 1 97.69 319 GLY B O 1
ATOM 5660 N N . LEU B 1 320 ? -18.797 9.102 17.031 1 98.25 320 LEU B N 1
ATOM 5661 C CA . LEU B 1 320 ? -19.844 9.859 16.359 1 98.25 320 LEU B CA 1
ATOM 5662 C C . LEU B 1 320 ? -20.781 8.93 15.586 1 98.25 320 LEU B C 1
ATOM 5664 O O . LEU B 1 320 ? -20.359 7.883 15.094 1 98.25 320 LEU B O 1
ATOM 5668 N N . GLY B 1 321 ? -22.062 9.328 15.469 1 97.94 321 GLY B N 1
ATOM 5669 C CA . GLY B 1 321 ? -23 8.578 14.648 1 97.94 321 GLY B CA 1
ATOM 5670 C C . GLY B 1 321 ? -22.672 8.625 13.172 1 97.94 321 GLY B C 1
ATOM 5671 O O . GLY B 1 321 ? -22.234 9.656 12.656 1 97.94 321 GLY B O 1
ATOM 5672 N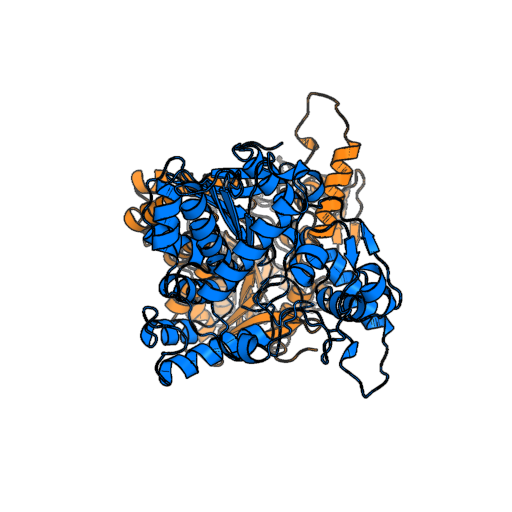 N . ILE B 1 322 ? -22.906 7.555 12.445 1 97.81 322 ILE B N 1
ATOM 5673 C CA . ILE B 1 322 ? -22.641 7.473 11.016 1 97.81 322 ILE B CA 1
ATOM 5674 C C . ILE B 1 322 ? -23.844 8.008 10.227 1 97.81 322 ILE B C 1
ATOM 5676 O O . ILE B 1 322 ? -24.969 7.562 10.438 1 97.81 322 ILE B O 1
ATOM 5680 N N . VAL B 1 323 ? -23.625 8.961 9.398 1 97.88 323 VAL B N 1
ATOM 5681 C CA . VAL B 1 323 ? -24.641 9.539 8.523 1 97.88 323 VAL B CA 1
ATOM 5682 C C . VAL B 1 323 ? -24.609 8.852 7.16 1 97.88 323 VAL B C 1
ATOM 5684 O O . VAL B 1 323 ? -25.656 8.5 6.602 1 97.88 323 VAL B O 1
ATOM 5687 N N . GLU B 1 324 ? -23.469 8.695 6.574 1 97.12 324 GLU B N 1
ATOM 5688 C CA . GLU B 1 324 ? -23.203 7.945 5.348 1 97.12 324 GLU B CA 1
ATOM 5689 C C . GLU B 1 324 ? -22 7.016 5.52 1 97.12 324 GLU B C 1
ATOM 5691 O O . GLU B 1 324 ? -20.906 7.461 5.859 1 97.12 324 GLU B O 1
ATOM 5696 N N . ASP B 1 325 ? -22.297 5.777 5.258 1 95.94 325 ASP B N 1
ATOM 5697 C CA . ASP B 1 325 ? -21.234 4.801 5.488 1 95.94 325 ASP B CA 1
ATOM 5698 C C . ASP B 1 325 ? -20.203 4.836 4.363 1 95.94 325 ASP B C 1
ATOM 5700 O O . ASP B 1 325 ? -20.281 5.68 3.469 1 95.94 325 ASP B O 1
ATOM 5704 N N . TRP B 1 326 ? -19.281 3.994 4.465 1 96.38 326 TRP B N 1
ATOM 5705 C CA . TRP B 1 326 ? -18.062 3.883 3.672 1 96.38 326 TRP B CA 1
ATOM 5706 C C . TRP B 1 326 ? -18.375 3.777 2.186 1 96.38 326 TRP B C 1
ATOM 5708 O O . TRP B 1 326 ? -19 2.803 1.745 1 96.38 326 TRP B O 1
ATOM 5718 N N . ARG B 1 327 ? -18 4.836 1.384 1 96.31 327 ARG B N 1
ATOM 5719 C CA . ARG B 1 327 ? -18.281 4.852 -0.046 1 96.31 327 ARG B CA 1
ATOM 5720 C C . ARG B 1 327 ? -17.094 5.375 -0.841 1 96.31 327 ARG B C 1
ATOM 5722 O O . ARG B 1 327 ? -16.406 6.301 -0.405 1 96.31 327 ARG B O 1
ATOM 5729 N N . ALA B 1 328 ? -16.969 4.887 -2.074 1 97.38 328 ALA B N 1
ATOM 5730 C CA . ALA B 1 328 ? -15.883 5.328 -2.945 1 97.38 328 ALA B CA 1
ATOM 5731 C C . ALA B 1 328 ? -16.156 6.727 -3.494 1 97.38 328 ALA B C 1
ATOM 5733 O O . ALA B 1 328 ? -17.312 7.121 -3.666 1 97.38 328 ALA B O 1
ATOM 5734 N N . TRP B 1 329 ? -15.133 7.484 -3.666 1 98.06 329 TRP B N 1
ATOM 5735 C CA . TRP B 1 329 ? -15.195 8.719 -4.445 1 98.06 329 TRP B CA 1
ATOM 5736 C C . TRP B 1 329 ? -14.203 8.672 -5.605 1 98.06 329 TRP B C 1
ATOM 5738 O O . TRP B 1 329 ? -13.273 7.867 -5.605 1 98.06 329 TRP B O 1
ATOM 5748 N N . TYR B 1 330 ? -14.453 9.5 -6.629 1 96.81 330 TYR B N 1
ATOM 5749 C CA . TYR B 1 330 ? -13.758 9.281 -7.895 1 96.81 330 TYR B CA 1
ATOM 5750 C C . TYR B 1 330 ? -13.031 10.547 -8.336 1 96.81 330 TYR B C 1
ATOM 5752 O O . TYR B 1 330 ? -13.492 11.664 -8.078 1 96.81 330 TYR B O 1
ATOM 5760 N N . THR B 1 331 ? -11.953 10.352 -8.883 1 94.69 331 THR B N 1
ATOM 5761 C CA . THR B 1 331 ? -11.164 11.344 -9.602 1 94.69 331 THR B CA 1
ATOM 5762 C C . THR B 1 331 ? -10.656 10.781 -10.93 1 94.69 331 THR B C 1
ATOM 5764 O O . THR B 1 331 ? -9.977 9.758 -10.945 1 94.69 331 THR B O 1
ATOM 5767 N N . SER B 1 332 ? -10.984 11.391 -12.078 1 90.69 332 SER B N 1
ATOM 5768 C CA . SER B 1 332 ? -10.531 10.969 -13.398 1 90.69 332 SER B CA 1
ATOM 5769 C C . SER B 1 332 ? -10.891 9.508 -13.664 1 90.69 332 SER B C 1
ATOM 5771 O O . SER B 1 332 ? -10.039 8.719 -14.07 1 90.69 332 SER B O 1
ATOM 5773 N N . ARG B 1 333 ? -11.984 9.109 -13.281 1 90.81 333 ARG B N 1
ATOM 5774 C CA . ARG B 1 333 ? -12.609 7.812 -13.539 1 90.81 333 ARG B CA 1
ATOM 5775 C C . ARG B 1 333 ? -11.977 6.719 -12.695 1 90.81 333 ARG B C 1
ATOM 5777 O O . ARG B 1 333 ? -12.32 5.539 -12.836 1 90.81 333 ARG B O 1
ATOM 5784 N N . GLN B 1 334 ? -11.109 7.062 -11.891 1 93.88 334 GLN B N 1
ATOM 5785 C CA . GLN B 1 334 ? -10.492 6.117 -10.961 1 93.88 334 GLN B CA 1
ATOM 5786 C C . GLN B 1 334 ? -11 6.328 -9.539 1 93.88 334 GLN B C 1
ATOM 5788 O O . GLN B 1 334 ? -11.422 7.43 -9.18 1 93.88 334 GLN B O 1
ATOM 5793 N N . VAL B 1 335 ? -11.016 5.293 -8.781 1 95.69 335 VAL B N 1
ATOM 5794 C CA . VAL B 1 335 ? -11.32 5.445 -7.363 1 95.69 335 VAL B CA 1
ATOM 5795 C C . VAL B 1 335 ? -10.227 6.266 -6.684 1 95.69 335 VAL B C 1
ATOM 5797 O O . VAL B 1 335 ? -9.062 5.855 -6.656 1 95.69 335 VAL B O 1
ATOM 5800 N N . GLY B 1 336 ? -10.578 7.426 -6.211 1 96.94 336 GLY B N 1
ATOM 5801 C CA . GLY B 1 336 ? -9.641 8.258 -5.48 1 96.94 336 GLY B CA 1
ATOM 5802 C C . GLY B 1 336 ? -9.406 7.793 -4.059 1 96.94 336 GLY B C 1
ATOM 5803 O O . GLY B 1 336 ? -8.344 8.039 -3.48 1 96.94 336 GLY B O 1
ATOM 5804 N N . GLY B 1 337 ? -10.336 7.152 -3.496 1 97.69 337 GLY B N 1
ATOM 5805 C CA . GLY B 1 337 ? -10.375 6.629 -2.141 1 97.69 337 GLY B CA 1
ATOM 5806 C C . GLY B 1 337 ? -11.789 6.387 -1.639 1 97.69 337 GLY B C 1
ATOM 5807 O O . GLY B 1 337 ? -12.672 6.008 -2.41 1 97.69 337 GLY B O 1
ATOM 5808 N N . TRP B 1 338 ? -11.922 6.477 -0.36 1 98.19 338 TRP B N 1
ATOM 5809 C CA . TRP B 1 338 ? -13.219 6.254 0.266 1 98.19 338 TRP B CA 1
ATOM 5810 C C . TRP B 1 338 ? -13.531 7.348 1.28 1 98.19 338 TRP B C 1
ATOM 5812 O O . TRP B 1 338 ? -12.633 8.086 1.704 1 98.19 338 TRP B O 1
ATOM 5822 N N . SER B 1 339 ? -14.797 7.469 1.594 1 98.12 339 SER B N 1
ATOM 5823 C CA . SER B 1 339 ? -15.219 8.453 2.588 1 98.12 339 SER B CA 1
ATOM 5824 C C . SER B 1 339 ? -16.312 7.887 3.488 1 98.12 339 SER B C 1
ATOM 5826 O O . SER B 1 339 ? -17.047 6.977 3.09 1 98.12 339 SER B O 1
ATOM 5828 N N . ILE B 1 340 ? -16.328 8.312 4.66 1 98.12 340 ILE B N 1
ATOM 5829 C CA . ILE B 1 340 ? -17.406 8.07 5.617 1 98.12 340 ILE B CA 1
ATOM 5830 C C . ILE B 1 340 ? -17.828 9.391 6.266 1 98.12 340 ILE B C 1
ATOM 5832 O O . ILE B 1 340 ? -16.969 10.211 6.625 1 98.12 340 ILE B O 1
ATOM 5836 N N . VAL B 1 341 ? -19.125 9.648 6.289 1 98.12 341 VAL B N 1
ATOM 5837 C CA . VAL B 1 341 ? -19.656 10.867 6.887 1 98.12 341 VAL B CA 1
ATOM 5838 C C . VAL B 1 341 ? -20.266 10.555 8.258 1 98.12 341 VAL B C 1
ATOM 5840 O O . VAL B 1 341 ? -21.188 9.758 8.359 1 98.12 341 VAL B O 1
ATOM 5843 N N . TYR B 1 342 ? -19.656 11.117 9.242 1 98.12 342 TYR B N 1
ATOM 5844 C CA . TYR B 1 342 ? -20.203 11.094 10.594 1 98.12 342 TYR B CA 1
ATOM 5845 C C . TYR B 1 342 ? -21.016 12.359 10.883 1 98.12 342 TYR B C 1
ATOM 5847 O O . TYR B 1 342 ? -20.969 13.312 10.102 1 98.12 342 TYR B O 1
ATOM 5855 N N . ASP B 1 343 ? -21.75 12.312 11.984 1 97.81 343 ASP B N 1
ATOM 5856 C CA . ASP B 1 343 ? -22.422 13.523 12.445 1 97.81 343 ASP B CA 1
ATOM 5857 C C . ASP B 1 343 ? -21.406 14.602 12.828 1 97.81 343 ASP B C 1
ATOM 5859 O O . ASP B 1 343 ? -20.875 14.586 13.938 1 97.81 343 ASP B O 1
ATOM 5863 N N . GLY B 1 344 ? -21.156 15.523 11.914 1 97.31 344 GLY B N 1
ATOM 5864 C CA . GLY B 1 344 ? -20.312 16.656 12.211 1 97.31 344 GLY B CA 1
ATOM 5865 C C . GLY B 1 344 ? -18.891 16.5 11.703 1 97.31 344 GLY B C 1
ATOM 5866 O O . GLY B 1 344 ? -18.078 17.422 11.82 1 97.31 344 GLY B O 1
ATOM 5867 N N . LEU B 1 345 ? -18.531 15.336 11.18 1 98.62 345 LEU B N 1
ATOM 5868 C CA . LEU B 1 345 ? -17.172 15.086 10.727 1 98.62 345 LEU B CA 1
ATOM 5869 C C . LEU B 1 345 ? -17.156 14.141 9.531 1 98.62 345 LEU B C 1
ATOM 5871 O O . LEU B 1 345 ? -17.891 13.148 9.508 1 98.62 345 LEU B O 1
ATOM 5875 N N . THR B 1 346 ? -16.391 14.43 8.523 1 98.75 346 THR B N 1
ATOM 5876 C CA . THR B 1 346 ? -16.188 13.547 7.375 1 98.75 346 THR B CA 1
ATOM 5877 C C . THR B 1 346 ? -14.758 13.016 7.344 1 98.75 346 THR B C 1
ATOM 5879 O O . THR B 1 346 ? -13.805 13.766 7.562 1 98.75 346 THR B O 1
ATOM 5882 N N . PHE B 1 347 ? -14.664 11.734 7.215 1 98.81 347 PHE B N 1
ATOM 5883 C CA . PHE B 1 347 ? -13.359 11.102 7.043 1 98.81 347 PHE B CA 1
ATOM 5884 C C . PHE B 1 347 ? -13.172 10.641 5.602 1 98.81 347 PHE B C 1
ATOM 5886 O O . PHE B 1 347 ? -14.047 9.984 5.035 1 98.81 347 PHE B O 1
ATOM 5893 N N . VAL B 1 348 ? -12.008 11.016 5.004 1 98.81 348 VAL B N 1
ATOM 5894 C CA . VAL B 1 348 ? -11.719 10.703 3.609 1 98.81 348 VAL B CA 1
ATOM 5895 C C . VAL B 1 348 ? -10.352 10.031 3.504 1 98.81 348 VAL B C 1
ATOM 5897 O O . VAL B 1 348 ? -9.383 10.477 4.125 1 98.81 348 VAL B O 1
ATOM 5900 N N . THR B 1 349 ? -10.289 8.93 2.785 1 98.69 349 THR B N 1
ATOM 5901 C CA . THR B 1 349 ? -9 8.336 2.461 1 98.69 349 THR B CA 1
ATOM 5902 C C . THR B 1 349 ? -8.586 8.68 1.031 1 98.69 349 THR B C 1
ATOM 5904 O O . THR B 1 349 ? -9.445 8.914 0.174 1 98.69 349 THR B O 1
ATOM 5907 N N . ILE B 1 350 ? -7.367 8.812 0.824 1 98.44 350 ILE B N 1
ATOM 5908 C CA . ILE B 1 350 ? -6.82 9.016 -0.512 1 98.44 350 ILE B CA 1
ATOM 5909 C C . ILE B 1 350 ? -5.949 7.82 -0.897 1 98.44 350 ILE B C 1
ATOM 5911 O O . ILE B 1 350 ? -4.906 7.578 -0.283 1 98.44 350 ILE B O 1
ATOM 5915 N N . ARG B 1 351 ? -6.344 7.105 -1.889 1 96.94 351 ARG B N 1
ATOM 5916 C CA . ARG B 1 351 ? -5.734 5.848 -2.305 1 96.94 351 ARG B CA 1
ATOM 5917 C C . ARG B 1 351 ? -4.355 6.078 -2.908 1 96.94 351 ARG B C 1
ATOM 5919 O O . ARG B 1 351 ? -4.199 6.891 -3.824 1 96.94 351 ARG B O 1
ATOM 5926 N N . GLY B 1 352 ? -3.369 5.391 -2.354 1 95.12 352 GLY B N 1
ATOM 5927 C CA . GLY B 1 352 ? -2.021 5.41 -2.898 1 95.12 352 GLY B CA 1
ATOM 5928 C C . GLY B 1 352 ? -1.213 6.613 -2.451 1 95.12 352 GLY B C 1
ATOM 5929 O O . GLY B 1 352 ? -0.078 6.805 -2.893 1 95.12 352 GLY B O 1
ATOM 5930 N N . ALA B 1 353 ? -1.741 7.441 -1.587 1 96.69 353 ALA B N 1
ATOM 5931 C CA . ALA B 1 353 ? -1.033 8.641 -1.151 1 96.69 353 ALA B CA 1
ATOM 5932 C C . ALA B 1 353 ? -0.306 8.398 0.169 1 96.69 353 ALA B C 1
ATOM 5934 O O . ALA B 1 353 ? -0.842 7.754 1.07 1 96.69 353 ALA B O 1
ATOM 5935 N N . GLY B 1 354 ? 0.907 8.93 0.29 1 96.31 354 GLY B N 1
ATOM 5936 C CA . GLY B 1 354 ? 1.624 8.938 1.555 1 96.31 354 GLY B CA 1
ATOM 5937 C C . GLY B 1 354 ? 1.144 10.016 2.508 1 96.31 354 GLY B C 1
ATOM 5938 O O . GLY B 1 354 ? -0.007 10.445 2.434 1 96.31 354 GLY B O 1
ATOM 5939 N N . HIS B 1 355 ? 2.012 10.383 3.43 1 95.88 355 HIS B N 1
ATOM 5940 C CA . HIS B 1 355 ? 1.727 11.312 4.512 1 95.88 355 HIS B CA 1
ATOM 5941 C C . HIS B 1 355 ? 1.354 12.688 3.967 1 95.88 355 HIS B C 1
ATOM 5943 O O . HIS B 1 355 ? 0.365 13.289 4.398 1 95.88 355 HIS B O 1
ATOM 5949 N N . GLN B 1 356 ? 2.184 13.188 3.025 1 95.44 356 GLN B N 1
ATOM 5950 C CA . GLN B 1 356 ? 1.929 14.461 2.357 1 95.44 356 GLN B CA 1
ATOM 5951 C C . GLN B 1 356 ? 1.046 14.273 1.128 1 95.44 356 GLN B C 1
ATOM 5953 O O . GLN B 1 356 ? 1.519 14.375 -0.005 1 95.44 356 GLN B O 1
ATOM 5958 N N . VAL B 1 357 ? -0.213 14.148 1.355 1 97.12 357 VAL B N 1
ATOM 5959 C CA . VAL B 1 357 ? -1.18 13.734 0.347 1 97.12 357 VAL B CA 1
ATOM 5960 C C . VAL B 1 357 ? -1.028 14.594 -0.905 1 97.12 357 VAL B C 1
ATOM 5962 O O . VAL B 1 357 ? -0.922 14.07 -2.018 1 97.12 357 VAL B O 1
ATOM 5965 N N . PRO B 1 358 ? -0.914 15.93 -0.8 1 96.12 358 PRO B N 1
ATOM 5966 C CA . PRO B 1 358 ? -0.855 16.734 -2.027 1 96.12 358 PRO B CA 1
ATOM 5967 C C . PRO B 1 358 ? 0.431 16.5 -2.818 1 96.12 358 PRO B C 1
ATOM 5969 O O . PRO B 1 358 ? 0.477 16.781 -4.02 1 96.12 358 PRO B O 1
ATOM 5972 N N . THR B 1 359 ? 1.464 16.047 -2.113 1 93.81 359 THR B N 1
ATOM 5973 C CA . THR B 1 359 ? 2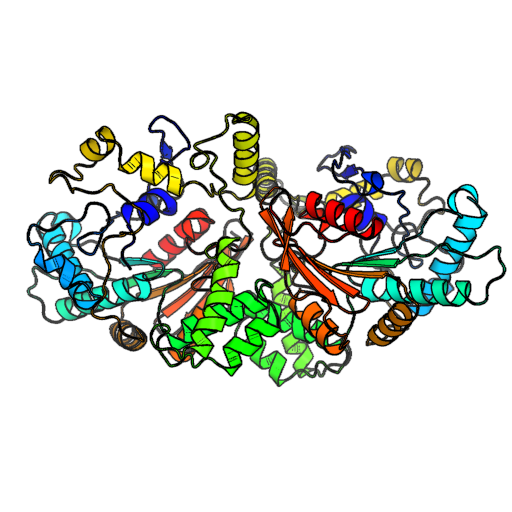.711 15.734 -2.809 1 93.81 359 THR B CA 1
ATOM 5974 C C . THR B 1 359 ? 2.533 14.531 -3.73 1 93.81 359 THR B C 1
ATOM 5976 O O . THR B 1 359 ? 3.033 14.531 -4.859 1 93.81 359 THR B O 1
ATOM 5979 N N . PHE B 1 360 ? 1.752 13.586 -3.34 1 92.88 360 PHE B N 1
ATOM 5980 C CA . PHE B 1 360 ? 1.665 12.305 -4.035 1 92.88 360 PHE B CA 1
ATOM 5981 C C . PHE B 1 360 ? 0.49 12.297 -5.008 1 92.88 360 PHE B C 1
ATOM 5983 O O . PHE B 1 360 ? 0.544 11.641 -6.051 1 92.88 360 PHE B O 1
ATOM 5990 N N . THR B 1 361 ? -0.583 12.969 -4.562 1 94.62 361 THR B N 1
ATOM 5991 C CA . THR B 1 361 ? -1.799 13.031 -5.367 1 94.62 361 THR B CA 1
ATOM 5992 C C . THR B 1 361 ? -2.365 14.453 -5.379 1 94.62 361 THR B C 1
ATOM 5994 O O . THR B 1 361 ? -3.414 14.711 -4.785 1 94.62 361 THR B O 1
ATOM 5997 N N . PRO B 1 362 ? -1.696 15.352 -6.082 1 95.12 362 PRO B N 1
ATOM 5998 C CA . PRO B 1 362 ? -2.078 16.766 -6.031 1 95.12 362 PRO B CA 1
ATOM 5999 C C . PRO B 1 362 ? -3.482 17.016 -6.578 1 95.12 362 PRO B C 1
ATOM 6001 O O . PRO B 1 362 ? -4.211 17.859 -6.059 1 95.12 362 PRO B O 1
ATOM 6004 N N . LYS B 1 363 ? -3.857 16.312 -7.648 1 95.06 363 LYS B N 1
ATOM 6005 C CA . LYS B 1 363 ? -5.188 16.484 -8.227 1 95.06 363 LYS B CA 1
ATOM 6006 C C . LYS B 1 363 ? -6.277 16.109 -7.227 1 95.06 363 LYS B C 1
ATOM 6008 O O . LYS B 1 363 ? -7.246 16.859 -7.059 1 95.06 363 LYS B O 1
ATOM 6013 N N . GLN B 1 364 ? -6.137 14.969 -6.641 1 96.69 364 GLN B N 1
ATOM 6014 C CA . GLN B 1 364 ? -7.09 14.516 -5.633 1 96.69 364 GLN B CA 1
ATOM 6015 C C . GLN B 1 364 ? -7.145 15.484 -4.453 1 96.69 364 GLN B C 1
ATOM 6017 O O . GLN B 1 364 ? -8.227 15.766 -3.926 1 96.69 364 GLN B O 1
ATOM 6022 N N . ALA B 1 365 ? -6.02 15.992 -4.043 1 97.38 365 ALA B N 1
ATOM 6023 C CA . ALA B 1 365 ? -5.949 16.891 -2.902 1 97.38 365 ALA B CA 1
ATOM 6024 C C . ALA B 1 365 ? -6.699 18.203 -3.188 1 97.38 365 ALA B C 1
ATOM 6026 O O . ALA B 1 365 ? -7.438 18.688 -2.332 1 97.38 365 ALA B O 1
ATOM 6027 N N . LEU B 1 366 ? -6.457 18.75 -4.348 1 98 366 LEU B N 1
ATOM 6028 C CA . LEU B 1 366 ? -7.168 19.969 -4.723 1 98 366 LEU B CA 1
ATOM 6029 C C . LEU B 1 366 ? -8.672 19.719 -4.809 1 98 366 LEU B C 1
ATOM 6031 O O . LEU B 1 366 ? -9.469 20.547 -4.371 1 98 366 LEU B O 1
ATOM 6035 N N . GLN B 1 367 ? -9.039 18.594 -5.387 1 97.44 367 GLN B N 1
ATOM 6036 C CA . GLN B 1 367 ? -10.445 18.219 -5.469 1 97.44 367 GLN B CA 1
ATOM 6037 C C . GLN B 1 367 ? -11.07 18.125 -4.078 1 97.44 367 GLN B C 1
ATOM 6039 O O . GLN B 1 367 ? -12.203 18.578 -3.869 1 97.44 367 GLN B O 1
ATOM 6044 N N . LEU B 1 368 ? -10.375 17.5 -3.168 1 98.12 368 LEU B N 1
ATOM 6045 C CA . LEU B 1 368 ? -10.82 17.406 -1.782 1 98.12 368 LEU B CA 1
ATOM 6046 C C . LEU B 1 368 ? -11.078 18.781 -1.188 1 98.12 368 LEU B C 1
ATOM 6048 O O . LEU B 1 368 ? -12.125 19.016 -0.579 1 98.12 368 LEU B O 1
ATOM 6052 N N . LEU B 1 369 ? -10.164 19.703 -1.359 1 98.31 369 LEU B N 1
ATOM 6053 C CA . LEU B 1 369 ? -10.297 21.047 -0.842 1 98.31 369 LEU B CA 1
ATOM 6054 C C . LEU B 1 369 ? -11.523 21.75 -1.43 1 98.31 369 LEU B C 1
ATOM 6056 O O . LEU B 1 369 ? -12.297 22.375 -0.701 1 98.31 369 LEU B O 1
ATOM 6060 N N . GLN B 1 370 ? -11.664 21.641 -2.705 1 98.19 370 GLN B N 1
ATOM 6061 C CA . GLN B 1 370 ? -12.758 22.312 -3.391 1 98.19 370 GLN B CA 1
ATOM 6062 C C . GLN B 1 370 ? -14.109 21.828 -2.885 1 98.19 370 GLN B C 1
ATOM 6064 O O . GLN B 1 370 ? -15.016 22.625 -2.641 1 98.19 370 GLN B O 1
ATOM 6069 N N . HIS B 1 371 ? -14.203 20.578 -2.734 1 98.12 371 HIS B N 1
ATOM 6070 C CA . HIS B 1 371 ? -15.461 20.031 -2.238 1 98.12 371 HIS B CA 1
ATOM 6071 C C . HIS B 1 371 ? -15.695 20.438 -0.785 1 98.12 371 HIS B C 1
ATOM 6073 O O . HIS B 1 371 ? -16.828 20.703 -0.388 1 98.12 371 HIS B O 1
ATOM 6079 N N . PHE B 1 372 ? -14.695 20.469 -0.017 1 98.5 372 PHE B N 1
ATOM 6080 C CA . PHE B 1 372 ? -14.805 20.891 1.375 1 98.5 372 PHE B CA 1
ATOM 6081 C C . PHE B 1 372 ? -15.305 22.328 1.47 1 98.5 372 PHE B C 1
ATOM 6083 O O . PHE B 1 372 ? -16.266 22.609 2.193 1 98.5 372 PHE B O 1
ATOM 6090 N N . ILE B 1 373 ? -14.648 23.203 0.715 1 97.69 373 ILE B N 1
ATOM 6091 C CA . ILE B 1 373 ? -14.961 24.625 0.798 1 97.69 373 ILE B CA 1
ATOM 6092 C C . ILE B 1 373 ? -16.375 24.875 0.266 1 97.69 373 ILE B C 1
ATOM 6094 O O . ILE B 1 373 ? -17.078 25.766 0.749 1 97.69 373 ILE B O 1
ATOM 6098 N N . ASP B 1 374 ? -16.781 24.062 -0.699 1 96.81 374 ASP B N 1
ATOM 6099 C CA . ASP B 1 374 ? -18.094 24.25 -1.311 1 96.81 374 ASP B CA 1
ATOM 6100 C C . ASP B 1 374 ? -19.172 23.5 -0.52 1 96.81 374 ASP B C 1
ATOM 6102 O O . ASP B 1 374 ? -20.359 23.594 -0.848 1 96.81 374 ASP B O 1
ATOM 6106 N N . ASN B 1 375 ? -18.75 22.844 0.486 1 96.31 375 ASN B N 1
ATOM 6107 C CA . ASN B 1 375 ? -19.672 22.031 1.277 1 96.31 375 ASN B CA 1
ATOM 6108 C C . ASN B 1 375 ? -20.422 21.016 0.412 1 96.31 375 ASN B C 1
ATOM 6110 O O . ASN B 1 375 ? -21.656 20.953 0.442 1 96.31 375 ASN B O 1
ATOM 6114 N N . LYS B 1 376 ? -19.625 20.312 -0.388 1 95.81 376 LYS B N 1
ATOM 6115 C CA . LYS B 1 376 ? -20.156 19.297 -1.288 1 95.81 376 LYS B CA 1
ATOM 6116 C C . LYS B 1 376 ? -19.531 17.938 -1.014 1 95.81 376 LYS B C 1
ATOM 6118 O O . LYS B 1 376 ? -18.391 17.859 -0.56 1 95.81 376 LYS B O 1
ATOM 6123 N N . LYS B 1 377 ? -20.312 16.969 -1.353 1 94.12 377 LYS B N 1
ATOM 6124 C CA . LYS B 1 377 ? -19.781 15.617 -1.269 1 94.12 377 LYS B CA 1
ATOM 6125 C C . LYS B 1 377 ? -18.812 15.336 -2.408 1 94.12 377 LYS B C 1
ATOM 6127 O O . LYS B 1 377 ? -18.891 15.953 -3.471 1 94.12 377 LYS B O 1
ATOM 6132 N N . LEU B 1 378 ? -17.906 14.445 -2.115 1 96.75 378 LEU B N 1
ATOM 6133 C CA . LEU B 1 378 ? -17.031 13.992 -3.188 1 96.75 378 LEU B CA 1
ATOM 6134 C C . LEU B 1 378 ? -17.797 13.148 -4.199 1 96.75 378 LEU B C 1
ATOM 6136 O O . LEU B 1 378 ? -18.781 12.5 -3.852 1 96.75 378 LEU B O 1
ATOM 6140 N N . PRO B 1 379 ? -17.344 13.117 -5.426 1 95.38 379 PRO B N 1
ATOM 6141 C CA . PRO B 1 379 ? -18.078 12.398 -6.469 1 95.38 379 PRO B CA 1
ATOM 6142 C C . PRO B 1 379 ? -18.172 10.898 -6.203 1 95.38 379 PRO B C 1
ATOM 6144 O O . PRO B 1 379 ? -17.141 10.25 -6.008 1 95.38 379 PRO B O 1
ATOM 6147 N N . SER B 1 380 ? -19.344 10.367 -6.328 1 93.38 380 SER B N 1
ATOM 6148 C CA . SER B 1 380 ? -19.562 8.961 -6.035 1 93.38 380 SER B CA 1
ATOM 6149 C C . SER B 1 380 ? -19.609 8.125 -7.312 1 93.38 380 SER B C 1
ATOM 6151 O O . SER B 1 380 ? -19.828 6.918 -7.266 1 93.38 380 SER B O 1
ATOM 6153 N N . GLN B 1 381 ? -19.484 8.805 -8.461 1 90.5 381 GLN B N 1
ATOM 6154 C CA . GLN B 1 381 ? -19.438 8.133 -9.75 1 90.5 381 GLN B CA 1
ATOM 6155 C C . GLN B 1 381 ? -18.219 8.57 -10.555 1 90.5 381 GLN B C 1
ATOM 6157 O O . GLN B 1 381 ? -17.688 9.664 -10.344 1 90.5 381 GLN B O 1
ATOM 6162 N N . PRO B 1 382 ? -17.812 7.68 -11.492 1 83.81 382 PRO B N 1
ATOM 6163 C CA . PRO B 1 382 ? -16.656 8.047 -12.312 1 83.81 382 PRO B CA 1
ATOM 6164 C C . PRO B 1 382 ? -16.906 9.305 -13.148 1 83.81 382 PRO B C 1
ATOM 6166 O O . PRO B 1 382 ? -17.969 9.453 -13.75 1 83.81 382 PRO B O 1
ATOM 6169 N N . ILE B 1 383 ? -16.219 10.406 -12.922 1 70.19 383 ILE B N 1
ATOM 6170 C CA . ILE B 1 383 ? -16.328 11.633 -13.703 1 70.19 383 ILE B CA 1
ATOM 6171 C C . ILE B 1 383 ? -15.086 11.812 -14.57 1 70.19 383 ILE B C 1
ATOM 6173 O O . ILE B 1 383 ? -13.977 11.461 -14.156 1 70.19 383 ILE B O 1
#

Nearest PDB structures (foldseek):
  4mws-assembly1_B  TM=8.668E-01  e=1.824E-26  Homo sapiens
  1ivy-assembly1_B  TM=8.142E-01  e=2.186E-26  Homo sapiens
  1ac5-assembly1_A  TM=7.929E-01  e=1.019E-22  Saccharomyces cerevisiae
  1bcs-assembly1_B  TM=9.781E-01  e=4.127E-17  Triticum aestivum
  1gxs-assembly1_D  TM=9.645E-01  e=7.936E-16  Sorghum bicolor

pLDDT: mean 90.07, std 14.9, range [31.02, 98.88]

Sequence (766 aa):
PGCSSIGYGEAEELGPFFLQDSSQPKLKLNPYSWNNAVNLLFLESPVGVGFSYTNTSSDISELGDAITAKDSHTFIINWFRRFPQFRSHKFYIAGESYAGHYVPQLSELIFDNNLNHAEKDYINFKGFLIGNALLDDETDQKGMIDYAWDHAVISDALYHNITAICDFKRPIQNQTTECNVELNKYFDVYKIIDMYSLYTPRCFSNLSSTTTKEPSQIFSKLNGWQRNRAGYDPCASDYTEVYLNRPEVQEALHANVTKIPYPWTHCSDNITFWNDSPESILPVLKKLIAGGIRIWVYSGDTDGRIPVTATRYTLRKLGLGIVEDWRAWYTSRQVGGWSIVYDGLTFVTIRGAGHQVPTFTPKQALQLLQHFIDNKKLPSQPIPGCSSIGYGEAEELGPFFLQDSSQPKLKLNPYSWNNAVNLLFLESPVGVGFSYTNTSSDISELGDAITAKDSHTFIINWFRRFPQFRSHKFYIAGESYAGHYVPQLSELIFDNNLNHAEKDYINFKGFLIGNALLDDETDQKGMIDYAWDHAVISDALYHNITAICDFKRPIQNQTTECNVELNKYFDVYKIIDMYSLYTPRCFSNLSSTTTKEPSQIFSKLNGWQRNRAGYDPCASDYTEVYLNRPEVQEALHANVTKIPYPWTHCSDNITFWNDSPESILPVLKKLIAGGIRIWVYSGDTDGRIPVTATRYTLRKLGLGIVEDWRAWYTSRQVGGWSIVYDGLTFVTIRGAGHQVPTFTPKQALQLLQHFIDNKKLPSQPI

Organism: Phaseolus vulgaris (NCBI:txid3885)

Foldseek 3Di:
DFFFCCLCVAAQFAHQWHADDDPDGDTDGDPLHLVVFPDDDTDRDDAQHFQRHDPDPCVLVAAALQVRLVVVLVVVQVVCVVVVVCQPPEDEEEEFEQVLRNVLSNVLVLLVCLVVDDPSRHHNYAAYEYELYDFAQLLQVLLLLVLCVVVVLDDPVLSVQLVVQWDSNDHPVPTDPSNVVSVVVVVVSCVLPPLQFGPADADPDPVPPPDDPDDPVVSVVVQVVSCVVQVFRNCSQVRSQVQSQDPVNCVVVVGCPVPDPDGHHRGGPSNPDHDDDDNGCLVSLVVCLVSNHAYEYEYEQRHSNSHPSSVVSNVVVSPFAWPAAWAFFEDQQDTQFIWTDGSSYIYTYGYNAGRSRSSRPSNVVSQVVNCSVVVHDGHRGGD/DFFFCCLCVQAQFAHQWHADDDPDGDTDGDPLHLVVFPDDDTDRDDAQHFQRHDPDPCVLVAAALQVRLVVVLVVVQVVCVVVVVCQPPEDEEEEEEQVLRNVLSNVLVLLVCLVVHDPSRHHNYAAYEYELYDFAQLLQVLLLLVLCVVVVLDDPVLSVQLVVQWDSNDHPVPTDPSNVVSVVVVVVSCVLPPLQFGPADADPDPVPPPDDPPDPVVVVVVQVVSCVVQVFRNCSQVRSQVQSQDPVNCVVVVGCPVPDPDGHHRGGPSNPDHDDDDNGCLVSLVVCLVSNHAYEYEYEQRRSNSHPSSVVSNVVVSPFAWPAAWAFFEDQQDGQFIWTDGSSYIYTYGYNAGRSRSSRPVNVVSQVVNCSVVVHDGHRGGD

Radius of gyration: 28.64 Å; Cα contacts (8 Å, |Δi|>4): 1349; chains: 2; bounding box: 62×91×68 Å

InterPro domains:
  IPR001563 Peptidase S10, serine carboxypeptidase [PF00450] (1-375)
  IPR001563 Peptidase S10, serine carboxypeptidase [PR00724] (30-42)
  IPR001563 Peptidase S10, serine carboxypeptidase [PR00724] (43-53)
  IPR001563 Peptidase S10, serine carboxypeptidase [PR00724] 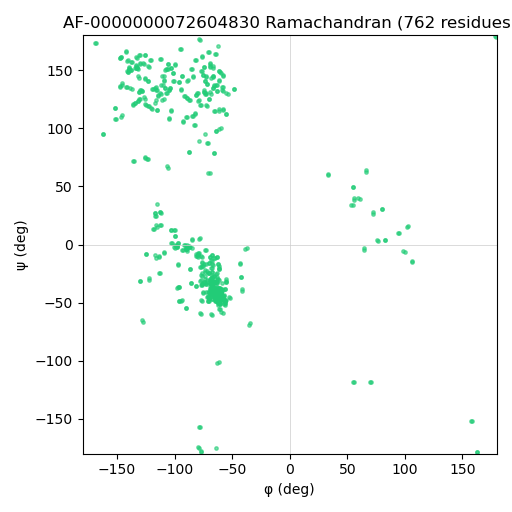(79-104)
  IPR001563 Peptidase S10, serine carboxypeptidase [PR00724] (345-358)
  IPR001563 Peptidase S10, serine carboxypeptidase [PTHR11802] (1-362)
  IPR018202 Serine carboxypeptidase, serine active site [PS00131] (93-100)
  IPR029058 Alpha/Beta hydrolase fold [G3DSA:3.40.50.1820] (1-205)
  IPR029058 Alpha/Beta hydrolase fold [SSF53474] (1-378)
  IPR033124 Serine carboxypeptidases, histidine active site [PS00560] (345-362)